Protein AF-A0A1A3CVZ4-F1 (afdb_monomer)

Foldseek 3Di:
DVVVVVVVVVVLVVVCVVDVPCPQFDDKFDKDKDKAWQDPVVCPVQFDWDFQCDDPVRVQFFKKKKAWQDAQPDFFWKDFPLVRDIHHRHHGDMDMDTRDPNRTIGGTRRNRGMTIIIIITIGGDPPPPPPDDDDDDPPDQLPLVVLVVVCVVPVLPLVSLQSNLVSCVVVLVLVVNLVSLVVSLVSDDDLLSNLVSLCSNLVSCVSVVHPPVVSLVSLVVSCVSPVLALVSLLVQLVVCVVVVVLVSSLVSLVSSQPRADDDPHDDHPVCSNQQSSLLSNLLSCLSVLVLQSSLVSLVVLLLRPSNDLVCNLVSLLSNCSSQVVLLVVQQDAPVVLLVVLPPDQQPAQEEEEEEDAQDLSLSSQAVSQCSVQAPQCSNYNAYEYEYQHHDPVSVVVCCVSRVRYHYDYQPHHHPDGRQVQSVLVVDPGQKYKYAYTFKGFRHRDNVRQQQVQVCVVDVQAFKEAAADPLDQDRPSHWDRPVQWDQGVSNRTKGWDLFDRPHTMMGRSVLCVLLVHQDPPDPDRRVVSSVSSVVSSHTHMYHGHGGIHGDD

Secondary structure (DSSP, 8-state):
-HHHHHHHHHHHHHHHTS-TTGGG--EEPPPEEEEEPSS-TT-GGGGS-B-S--STTTTTEEEEEEEE-S--SSB--EEEGGGTEEE---TT-EEEEE-SGGG-BEEPPBSSS-EEEEEEEEE--S-----------TT-S--HHHHHHHHHH-TT-HHHHHHHHHHHHHTT-HHHHHHHHHHHHHT--SHHHHHHHHHHHHHHHHHTT--HHHHHHHHHHHHHHSTT--HHHHHHHHHHHHTT-HHHHHHHHHHHHTSPPPSS-SS--HHIIIIIHHHHHHHHHHHTT-HHHHHHHHHHHHH-TTS-HHHHHHHHHHHHTTHHHHHHHHHS--HHHHHHHSS-----SEEEEEEE-S-HHHHHHHHHHHHHHBTTGGGEEEEEEEESS--HHHHHHHHHHSTTEEEEE--PPTTSPPPHHHHHHT--SSEEEEE-TTEEE-S-B-HHHHHHHHHHH-TTEEEEESSGGG-SS--S-B--TTT-EEETTTEEEEEESS--SSSEEEEHHHHHHTT---TT-SSHHHHHHHHHHHTT-EEEEESB--EEE--

Structure (mmCIF, N/CA/C/O backbone):
data_AF-A0A1A3CVZ4-F1
#
_entry.id   AF-A0A1A3CVZ4-F1
#
loop_
_atom_site.group_PDB
_atom_site.id
_atom_site.type_symbol
_atom_site.label_atom_id
_atom_site.label_alt_id
_atom_site.label_comp_id
_atom_site.label_asym_id
_atom_site.label_entity_id
_atom_site.label_seq_id
_atom_site.pdbx_PDB_ins_code
_atom_site.Cartn_x
_atom_site.Cartn_y
_atom_site.Cartn_z
_atom_site.occupancy
_atom_site.B_iso_or_equiv
_atom_site.auth_seq_id
_atom_site.auth_comp_id
_atom_site.auth_asym_id
_atom_site.auth_atom_id
_atom_site.pdbx_PDB_model_num
ATOM 1 N N . MET A 1 1 ? 17.376 -24.534 -1.471 1.00 69.94 1 MET A N 1
ATOM 2 C CA . MET A 1 1 ? 18.504 -24.341 -2.413 1.00 69.94 1 MET A CA 1
ATOM 3 C C . MET A 1 1 ? 18.221 -23.274 -3.466 1.00 69.94 1 MET A C 1
ATOM 5 O O . MET A 1 1 ? 19.064 -22.410 -3.640 1.00 69.94 1 MET A O 1
ATOM 9 N N . GLU A 1 2 ? 17.060 -23.254 -4.129 1.00 73.75 2 GLU A N 1
ATOM 10 C CA . GLU A 1 2 ? 16.732 -22.203 -5.120 1.00 73.75 2 GLU A CA 1
ATOM 11 C C . GLU A 1 2 ? 16.717 -20.788 -4.532 1.00 73.75 2 GLU A C 1
ATOM 13 O O . GLU A 1 2 ? 17.373 -19.901 -5.068 1.00 73.75 2 GLU A O 1
ATOM 18 N N . ARG A 1 3 ? 16.087 -20.603 -3.364 1.00 78.94 3 ARG A N 1
ATOM 19 C CA . ARG A 1 3 ? 16.124 -19.329 -2.626 1.00 78.94 3 ARG A CA 1
ATOM 20 C C . ARG A 1 3 ? 17.551 -18.853 -2.332 1.00 78.94 3 ARG A C 1
ATOM 22 O O . ARG A 1 3 ? 17.847 -17.681 -2.503 1.00 78.94 3 ARG A O 1
ATOM 29 N N . PHE A 1 4 ? 18.442 -19.767 -1.942 1.00 82.44 4 PHE A N 1
ATOM 30 C CA . PHE A 1 4 ? 19.857 -19.453 -1.723 1.00 82.44 4 PHE A CA 1
ATOM 31 C C . PHE A 1 4 ? 20.526 -18.990 -3.022 1.00 82.44 4 PHE A C 1
ATOM 33 O O . PHE A 1 4 ? 21.168 -17.949 -3.038 1.00 82.44 4 PHE A O 1
ATOM 40 N N . ARG A 1 5 ? 20.311 -19.705 -4.134 1.00 81.50 5 ARG A N 1
ATOM 41 C CA . ARG A 1 5 ? 20.841 -19.303 -5.446 1.00 81.50 5 ARG A CA 1
ATOM 42 C C . ARG A 1 5 ? 20.338 -17.922 -5.883 1.00 81.50 5 ARG A C 1
ATOM 44 O O . ARG A 1 5 ? 21.115 -17.194 -6.485 1.00 81.50 5 ARG A O 1
ATOM 51 N N . SER A 1 6 ? 19.087 -17.562 -5.581 1.00 83.75 6 SER A N 1
ATOM 52 C CA . SER A 1 6 ? 18.552 -16.214 -5.845 1.00 83.75 6 SER A CA 1
ATOM 53 C C . SER A 1 6 ? 19.317 -15.149 -5.064 1.00 83.75 6 SER A C 1
ATOM 55 O O . SER A 1 6 ? 19.889 -14.250 -5.670 1.00 83.75 6 SER A O 1
ATOM 57 N N . VAL A 1 7 ? 19.429 -15.322 -3.742 1.00 85.19 7 VAL A N 1
ATOM 58 C CA . VAL A 1 7 ? 20.138 -14.379 -2.860 1.00 85.19 7 VAL A CA 1
ATOM 59 C C . VAL A 1 7 ? 21.603 -14.226 -3.274 1.00 85.19 7 VAL A C 1
ATOM 61 O O . VAL A 1 7 ? 22.100 -13.113 -3.375 1.00 85.19 7 VAL A O 1
ATOM 64 N N . ILE A 1 8 ? 22.299 -15.324 -3.592 1.00 88.19 8 ILE A N 1
ATOM 65 C CA . ILE A 1 8 ? 23.697 -15.252 -4.045 1.00 88.19 8 ILE A CA 1
ATOM 66 C C . ILE A 1 8 ? 23.832 -14.502 -5.374 1.00 88.19 8 ILE A C 1
ATOM 68 O O . ILE A 1 8 ? 24.813 -13.786 -5.557 1.00 88.19 8 ILE A O 1
ATOM 72 N N . ARG A 1 9 ? 22.872 -14.629 -6.299 1.00 83.75 9 ARG A N 1
ATOM 73 C CA . ARG A 1 9 ? 22.887 -13.865 -7.557 1.00 83.75 9 ARG A CA 1
ATOM 74 C C . ARG A 1 9 ? 22.660 -12.373 -7.326 1.00 83.75 9 ARG A C 1
ATOM 76 O O . ARG A 1 9 ? 23.328 -11.583 -7.981 1.00 83.75 9 ARG A O 1
ATOM 83 N N . GLU A 1 10 ? 21.776 -12.007 -6.401 1.00 83.75 10 GLU A N 1
ATOM 84 C CA . GLU A 1 10 ? 21.558 -10.613 -5.985 1.00 83.75 10 GLU A CA 1
ATOM 85 C C . GLU A 1 10 ? 22.837 -10.030 -5.369 1.00 83.75 10 GLU A C 1
ATOM 87 O O . GLU A 1 10 ? 23.367 -9.043 -5.874 1.00 83.75 10 GLU A O 1
ATOM 92 N N . CYS A 1 11 ? 23.426 -10.715 -4.383 1.00 83.19 11 CYS A N 1
ATOM 93 C CA . CYS A 1 11 ? 24.690 -10.287 -3.779 1.00 83.19 11 CYS A CA 1
ATOM 94 C C . CYS A 1 11 ? 25.837 -10.212 -4.801 1.00 83.19 11 CYS A C 1
ATOM 96 O O . CYS A 1 11 ? 26.677 -9.321 -4.722 1.00 83.19 11 CYS A O 1
ATOM 98 N N . LEU A 1 12 ? 25.887 -11.125 -5.779 1.00 81.62 12 LEU A N 1
ATOM 99 C CA . LEU A 1 12 ? 26.883 -11.082 -6.849 1.00 81.62 12 LEU A CA 1
ATOM 100 C C . LEU A 1 12 ? 26.665 -9.894 -7.795 1.00 81.62 12 LEU A C 1
ATOM 102 O O . LEU A 1 12 ? 27.645 -9.327 -8.274 1.00 81.62 12 LEU A O 1
ATOM 106 N N . ALA A 1 13 ? 25.417 -9.519 -8.086 1.00 79.44 13 ALA A N 1
ATOM 107 C CA . ALA A 1 13 ? 25.117 -8.334 -8.888 1.00 79.44 13 ALA A CA 1
ATOM 108 C C . ALA A 1 13 ? 25.634 -7.063 -8.194 1.00 79.44 13 ALA A C 1
ATOM 110 O O . ALA A 1 13 ? 26.322 -6.261 -8.830 1.00 79.44 13 ALA A O 1
ATOM 111 N N . ASP A 1 14 ? 25.424 -6.953 -6.881 1.00 77.94 14 ASP A N 1
ATOM 112 C CA . ASP A 1 14 ? 25.969 -5.864 -6.068 1.00 77.94 14 ASP A CA 1
ATOM 113 C C . ASP A 1 14 ? 27.503 -5.906 -6.031 1.00 77.94 14 ASP A C 1
ATOM 115 O O . ASP A 1 14 ? 28.164 -4.897 -6.275 1.00 77.94 14 ASP A O 1
ATOM 119 N N . TYR A 1 15 ? 28.102 -7.081 -5.822 1.00 74.44 15 TYR A N 1
ATOM 120 C CA . TYR A 1 15 ? 29.560 -7.255 -5.787 1.00 74.44 15 TYR A CA 1
ATOM 121 C C . TYR A 1 15 ? 30.235 -6.975 -7.143 1.00 74.44 15 TYR A C 1
ATOM 123 O O . TYR A 1 15 ? 31.377 -6.525 -7.209 1.00 74.44 15 TYR A O 1
ATOM 131 N N . ARG A 1 16 ? 29.527 -7.168 -8.259 1.00 72.94 16 ARG A N 1
ATOM 132 C CA . ARG A 1 16 ? 29.997 -6.768 -9.596 1.00 72.94 16 ARG A CA 1
ATOM 133 C C . ARG A 1 16 ? 30.024 -5.256 -9.793 1.00 72.94 16 ARG A C 1
ATOM 135 O O . ARG A 1 16 ? 30.764 -4.782 -10.650 1.00 72.94 16 ARG A O 1
ATOM 142 N N . SER A 1 17 ? 29.270 -4.484 -9.012 1.00 67.44 17 SER A N 1
ATOM 143 C CA . SER A 1 17 ? 29.293 -3.021 -9.123 1.00 67.44 17 SER A CA 1
ATOM 144 C C . SER A 1 17 ? 30.646 -2.415 -8.719 1.00 67.44 17 SER A C 1
ATOM 146 O O . SER A 1 17 ? 31.008 -1.351 -9.227 1.00 67.44 17 SER A O 1
ATOM 148 N N . ILE A 1 18 ? 31.417 -3.120 -7.878 1.00 67.12 18 ILE A N 1
ATOM 149 C CA . ILE A 1 18 ? 32.708 -2.666 -7.340 1.00 67.12 18 ILE A CA 1
ATOM 150 C C . ILE A 1 18 ? 33.935 -3.239 -8.069 1.00 67.12 18 ILE A C 1
ATOM 152 O O . ILE A 1 18 ? 35.045 -2.767 -7.834 1.00 67.12 18 ILE A O 1
ATOM 156 N N . SER A 1 19 ? 33.772 -4.230 -8.957 1.00 65.69 19 SER A N 1
ATOM 157 C CA . SER A 1 19 ? 34.886 -4.851 -9.690 1.00 65.69 19 SER A CA 1
ATOM 158 C C . SER A 1 19 ? 34.571 -5.053 -11.170 1.00 65.69 19 SER A C 1
ATOM 160 O O . SER A 1 19 ? 33.662 -5.794 -11.545 1.00 65.69 19 SER A O 1
ATOM 162 N N . THR A 1 20 ? 35.387 -4.441 -12.029 1.00 60.06 20 THR A N 1
ATOM 163 C CA . THR A 1 20 ? 35.255 -4.491 -13.493 1.00 60.06 20 THR A CA 1
ATOM 164 C C . THR A 1 20 ? 35.689 -5.817 -14.112 1.00 60.06 20 THR A C 1
ATOM 166 O O . THR A 1 20 ? 35.492 -6.009 -15.305 1.00 60.06 20 THR A O 1
ATOM 169 N N . THR A 1 21 ? 36.258 -6.746 -13.342 1.00 64.38 21 THR A N 1
ATOM 170 C CA . THR A 1 21 ? 36.770 -8.032 -13.852 1.00 64.38 21 THR A CA 1
ATOM 171 C C . THR A 1 21 ? 35.866 -9.220 -13.522 1.00 64.38 21 THR A C 1
ATOM 173 O O . THR A 1 21 ? 36.051 -10.307 -14.063 1.00 64.38 21 THR A O 1
ATOM 176 N N . LEU A 1 22 ? 34.835 -9.026 -12.689 1.00 73.88 22 LEU A N 1
ATOM 177 C CA . LEU A 1 22 ? 33.928 -10.100 -12.260 1.00 73.88 22 LEU A CA 1
ATOM 178 C C . LEU A 1 22 ? 32.736 -10.341 -13.201 1.00 73.88 22 LEU A C 1
ATOM 180 O O . LEU A 1 22 ? 31.947 -11.260 -12.965 1.00 73.88 22 LEU A O 1
ATOM 184 N N . TYR A 1 23 ? 32.587 -9.569 -14.285 1.00 70.00 23 TYR A N 1
ATOM 185 C CA . TYR A 1 23 ? 31.474 -9.750 -15.231 1.00 70.00 23 TYR A CA 1
ATOM 186 C C . TYR A 1 23 ? 31.511 -11.107 -15.949 1.00 70.00 23 TYR A C 1
ATOM 188 O O . TYR A 1 23 ? 30.459 -11.666 -16.257 1.00 70.00 23 TYR A O 1
ATOM 196 N N . PHE A 1 24 ? 32.705 -11.675 -16.145 1.00 72.69 24 PHE A N 1
ATOM 197 C CA . PHE A 1 24 ? 32.895 -13.001 -16.737 1.00 72.69 24 PHE A CA 1
ATOM 198 C C . PHE A 1 24 ? 32.422 -14.152 -15.835 1.00 72.69 24 PHE A C 1
ATOM 200 O O . PHE A 1 24 ? 32.251 -15.279 -16.298 1.00 72.69 24 PHE A O 1
ATOM 207 N N . CYS A 1 25 ? 32.220 -13.900 -14.539 1.00 81.31 25 CYS A N 1
ATOM 208 C CA . CYS A 1 25 ? 31.940 -14.934 -13.548 1.00 81.31 25 CYS A CA 1
ATOM 209 C C . CYS A 1 25 ? 30.432 -15.176 -13.411 1.00 81.31 25 CYS A C 1
ATOM 211 O O . CYS A 1 25 ? 29.797 -14.559 -12.558 1.00 81.31 25 CYS A O 1
ATOM 213 N N . THR A 1 26 ? 29.824 -16.002 -14.265 1.00 79.12 26 THR A N 1
ATOM 214 C CA . THR A 1 26 ? 28.357 -16.218 -14.283 1.00 79.12 26 THR A CA 1
ATOM 215 C C . THR A 1 26 ? 27.920 -17.581 -13.749 1.00 79.12 26 THR A C 1
ATOM 217 O O . THR A 1 26 ? 26.740 -17.766 -13.441 1.00 79.12 26 THR A O 1
ATOM 220 N N . ARG A 1 27 ? 28.839 -18.545 -13.619 1.00 86.81 27 ARG A N 1
ATOM 221 C CA . ARG A 1 27 ? 28.501 -19.924 -13.254 1.00 86.81 27 ARG A CA 1
ATOM 222 C C . ARG A 1 27 ? 28.650 -20.141 -11.753 1.00 86.81 27 ARG A C 1
ATOM 224 O O . ARG A 1 27 ? 29.755 -20.097 -11.226 1.00 86.81 27 ARG A O 1
ATOM 231 N N . LEU A 1 28 ? 27.543 -20.431 -11.079 1.00 88.56 28 LEU A N 1
ATOM 232 C CA . LEU A 1 28 ? 27.528 -20.807 -9.665 1.00 88.56 28 LEU A CA 1
ATOM 233 C C . LEU A 1 28 ? 27.719 -22.327 -9.521 1.00 88.56 28 LEU A C 1
ATOM 235 O O . LEU A 1 28 ? 26.953 -23.095 -10.108 1.00 88.56 28 LEU A O 1
ATOM 239 N N . GLU A 1 29 ? 28.723 -22.755 -8.751 1.00 90.38 29 GLU A N 1
ATOM 240 C CA . GLU A 1 29 ? 28.942 -24.160 -8.377 1.00 90.38 29 GLU A CA 1
ATOM 241 C C . GLU A 1 29 ? 27.731 -24.698 -7.594 1.00 90.38 29 GLU A C 1
ATOM 243 O O . GLU A 1 29 ? 26.904 -23.949 -7.062 1.00 90.38 29 GLU A O 1
ATOM 248 N N . GLN A 1 30 ? 27.583 -26.020 -7.532 1.00 89.81 30 GLN A N 1
ATOM 249 C CA . GLN A 1 30 ? 26.560 -26.618 -6.685 1.00 89.81 30 GLN A CA 1
ATOM 250 C C . GLN A 1 30 ? 26.872 -26.307 -5.208 1.00 89.81 30 GLN A C 1
ATOM 252 O O . GLN A 1 30 ? 27.944 -26.684 -4.739 1.00 89.81 30 GLN A O 1
ATOM 257 N N . PRO A 1 31 ? 25.957 -25.659 -4.455 1.00 92.12 31 PRO A N 1
ATOM 258 C CA . PRO A 1 31 ? 26.248 -25.301 -3.073 1.00 92.12 31 PRO A CA 1
ATOM 259 C C . PRO A 1 31 ? 26.239 -26.526 -2.159 1.00 92.12 31 PRO A C 1
ATOM 261 O O . PRO A 1 31 ? 25.359 -27.384 -2.272 1.00 92.12 31 PRO A O 1
ATOM 264 N N . ASN A 1 32 ? 27.169 -26.550 -1.211 1.00 91.31 32 ASN A N 1
ATOM 265 C CA . ASN A 1 32 ? 27.324 -27.601 -0.215 1.00 91.31 32 ASN A CA 1
ATOM 266 C C . ASN A 1 32 ? 26.947 -27.070 1.166 1.00 91.31 32 ASN A C 1
ATOM 268 O O . ASN A 1 32 ? 27.388 -25.995 1.564 1.00 91.31 32 ASN A O 1
ATOM 272 N N . VAL A 1 33 ? 26.147 -27.828 1.913 1.00 92.56 33 VAL A N 1
ATOM 273 C CA . VAL A 1 33 ? 25.861 -27.517 3.317 1.00 92.56 33 VAL A CA 1
ATOM 274 C C . VAL A 1 33 ? 26.894 -28.232 4.175 1.00 92.56 33 VAL A C 1
ATOM 276 O O . VAL A 1 33 ? 27.001 -29.456 4.113 1.00 92.56 33 VAL A O 1
ATOM 279 N N . LEU A 1 34 ? 27.641 -27.474 4.970 1.00 90.50 34 LEU A N 1
ATOM 280 C CA . LEU A 1 34 ? 28.632 -27.995 5.901 1.00 90.50 34 LEU A CA 1
ATOM 281 C C . LEU A 1 34 ? 28.172 -27.744 7.331 1.00 90.50 34 LEU A C 1
ATOM 283 O O . LEU A 1 34 ? 27.635 -26.684 7.656 1.00 90.50 34 LEU A O 1
ATOM 287 N N . ARG A 1 35 ? 28.396 -28.743 8.180 1.00 91.19 35 ARG A N 1
ATOM 288 C CA . ARG A 1 35 ? 28.132 -28.685 9.611 1.00 91.19 35 ARG A CA 1
ATOM 289 C C . ARG A 1 35 ? 29.412 -29.052 10.348 1.00 91.19 35 ARG A C 1
ATOM 291 O O . ARG A 1 35 ? 29.875 -30.183 10.240 1.00 91.19 35 ARG A O 1
ATOM 298 N N . TYR A 1 36 ? 29.959 -28.089 11.076 1.00 87.00 36 TYR A N 1
ATOM 299 C CA . TYR A 1 36 ? 31.127 -28.253 11.931 1.00 87.00 36 TYR A CA 1
ATOM 300 C C . TYR A 1 36 ? 30.646 -28.406 13.370 1.00 87.00 36 TYR A C 1
ATOM 302 O O . TYR A 1 36 ? 29.925 -27.539 13.865 1.00 87.00 36 TYR A O 1
ATOM 310 N N . GLU A 1 37 ? 31.011 -29.502 14.026 1.00 86.62 37 GLU A N 1
ATOM 311 C CA . GLU A 1 37 ? 30.699 -29.708 15.442 1.00 86.62 37 GLU A CA 1
ATOM 312 C C . GLU A 1 37 ? 31.783 -29.076 16.333 1.00 86.62 37 GLU A C 1
ATOM 314 O O . GLU A 1 37 ? 32.938 -28.966 15.901 1.00 86.62 37 GLU A O 1
ATOM 319 N N . PRO A 1 38 ? 31.444 -28.679 17.574 1.00 80.75 38 PRO A N 1
ATOM 320 C CA . PRO A 1 38 ? 32.438 -28.310 18.572 1.00 80.75 38 PRO A CA 1
ATOM 321 C C . PRO A 1 38 ? 33.423 -29.455 18.762 1.00 80.75 38 PRO A C 1
ATOM 323 O O . PRO A 1 38 ? 33.017 -30.573 19.077 1.00 80.75 38 PRO A O 1
ATOM 326 N N . SER A 1 39 ? 34.713 -29.189 18.542 1.00 67.12 39 SER A N 1
ATOM 327 C CA . SER A 1 39 ? 35.779 -30.198 18.544 1.00 67.12 39 SER A CA 1
ATOM 328 C C . SER A 1 39 ? 35.456 -31.419 17.664 1.00 67.12 39 SER A C 1
ATOM 330 O O . SER A 1 39 ? 35.053 -32.460 18.166 1.00 67.12 39 SER A O 1
ATOM 332 N N . THR A 1 40 ? 35.653 -31.317 16.345 1.00 61.25 40 THR A N 1
ATOM 333 C CA . THR A 1 40 ? 35.719 -32.481 15.436 1.00 61.25 40 THR A CA 1
ATOM 334 C C . THR A 1 40 ? 37.146 -33.055 15.399 1.00 61.25 40 THR A C 1
ATOM 336 O O . THR A 1 40 ? 37.922 -32.640 14.534 1.00 61.25 40 THR A O 1
ATOM 339 N N . PRO A 1 41 ? 37.539 -33.996 16.288 1.00 55.16 41 PRO A N 1
ATOM 340 C CA . PRO A 1 41 ? 38.875 -34.603 16.266 1.00 55.16 41 PRO A CA 1
ATOM 341 C C . PRO A 1 41 ? 39.136 -35.427 14.997 1.00 55.16 41 PRO A C 1
ATOM 343 O O . PRO A 1 41 ? 40.289 -35.624 14.628 1.00 55.16 41 PRO A O 1
ATOM 346 N N . ASP A 1 42 ? 38.079 -35.864 14.307 1.00 56.72 42 ASP A N 1
ATOM 347 C CA . ASP A 1 42 ? 38.170 -36.772 13.160 1.00 56.72 42 ASP A CA 1
ATOM 348 C C . ASP A 1 42 ? 38.442 -36.059 11.822 1.00 56.72 42 ASP A C 1
ATOM 350 O O . ASP A 1 42 ? 38.674 -36.727 10.815 1.00 56.72 42 ASP A O 1
ATOM 354 N N . ARG A 1 43 ? 38.381 -34.716 11.791 1.00 61.94 43 ARG A N 1
ATOM 355 C CA . ARG A 1 43 ? 38.639 -33.882 10.597 1.00 61.94 43 ARG A CA 1
ATOM 356 C C . ARG A 1 43 ? 39.384 -32.586 10.941 1.00 61.94 43 ARG A C 1
ATOM 358 O O . ARG A 1 43 ? 38.820 -31.497 10.798 1.00 61.94 43 ARG A O 1
ATOM 365 N N . PRO A 1 44 ? 40.630 -32.669 11.438 1.00 63.22 44 PRO A N 1
ATOM 366 C CA . PRO A 1 44 ? 41.418 -31.492 11.807 1.00 63.22 44 PRO A CA 1
ATOM 367 C C . PRO A 1 44 ? 41.696 -30.564 10.613 1.00 63.22 44 PRO A C 1
ATOM 369 O O . PRO A 1 44 ? 41.823 -29.353 10.789 1.00 63.22 44 PRO A O 1
ATOM 372 N N . GLU A 1 45 ? 41.709 -31.100 9.388 1.00 64.25 45 GLU A N 1
ATOM 373 C CA . GLU A 1 45 ? 41.959 -30.344 8.160 1.00 64.25 45 GLU A CA 1
ATOM 374 C C . GLU A 1 45 ? 40.914 -29.265 7.862 1.00 64.25 45 GLU A C 1
ATOM 376 O O . GLU A 1 45 ? 41.202 -28.306 7.151 1.00 64.25 45 GLU A O 1
ATOM 381 N N . TRP A 1 46 ? 39.715 -29.379 8.435 1.00 70.12 46 TRP A N 1
ATOM 382 C CA . TRP A 1 46 ? 38.638 -28.397 8.289 1.00 70.12 46 TRP A CA 1
ATOM 383 C C . TRP A 1 46 ? 38.959 -27.022 8.877 1.00 70.12 46 TRP A C 1
ATOM 385 O O . TRP A 1 46 ? 38.318 -26.036 8.511 1.00 70.12 46 TRP A O 1
ATOM 395 N N . PHE A 1 47 ? 39.943 -26.958 9.771 1.00 78.31 47 PHE A N 1
ATOM 396 C CA . PHE A 1 47 ? 40.354 -25.737 10.459 1.00 78.31 47 PHE A CA 1
ATOM 397 C C . PHE A 1 47 ? 41.747 -25.264 10.029 1.00 78.31 47 PHE A C 1
ATOM 399 O O . PHE A 1 47 ? 42.316 -24.362 10.642 1.00 78.31 47 PHE A O 1
ATOM 406 N N . HIS A 1 48 ? 42.310 -25.870 8.981 1.00 84.81 48 HIS A N 1
ATOM 407 C CA . HIS A 1 48 ? 43.579 -25.438 8.417 1.00 84.81 48 HIS A CA 1
ATOM 408 C C . HIS A 1 48 ? 43.401 -24.246 7.480 1.00 84.81 48 HIS A C 1
ATOM 410 O O . HIS A 1 48 ? 42.371 -24.061 6.828 1.00 84.81 48 HIS A O 1
ATOM 416 N N . GLU A 1 49 ? 44.462 -23.459 7.397 1.00 87.62 49 GLU A N 1
ATOM 417 C CA . GLU A 1 49 ? 44.593 -22.374 6.441 1.00 87.62 49 GLU A CA 1
ATOM 418 C C . GLU A 1 49 ? 44.691 -22.919 5.013 1.00 87.62 49 GLU A C 1
ATOM 420 O O . GLU A 1 49 ? 45.489 -23.813 4.724 1.00 87.62 49 GLU A O 1
ATOM 425 N N . HIS A 1 50 ? 43.850 -22.404 4.119 1.00 91.06 50 HIS A N 1
ATOM 426 C CA . HIS A 1 50 ? 43.799 -22.815 2.719 1.00 91.06 50 HIS A CA 1
ATOM 427 C C . HIS A 1 50 ? 43.279 -21.69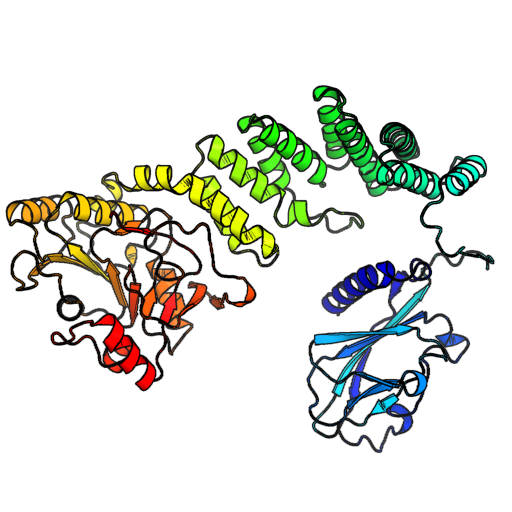0 1.821 1.00 91.06 50 HIS A C 1
ATOM 429 O O . HIS A 1 50 ? 42.688 -20.722 2.290 1.00 91.06 50 HIS A O 1
ATOM 435 N N . ALA A 1 51 ? 43.475 -21.839 0.510 1.00 91.31 51 ALA A N 1
ATOM 436 C CA . ALA A 1 51 ? 42.771 -21.067 -0.508 1.00 91.31 51 ALA A CA 1
ATOM 437 C C . ALA A 1 51 ? 41.973 -22.014 -1.411 1.00 91.31 51 ALA A C 1
ATOM 439 O O . ALA A 1 51 ? 42.355 -23.166 -1.625 1.00 91.31 51 ALA A O 1
ATOM 440 N N . ASP A 1 52 ? 40.870 -21.526 -1.966 1.00 91.69 52 ASP A N 1
ATOM 441 C CA . ASP A 1 52 ? 39.929 -22.369 -2.707 1.00 91.69 52 ASP A CA 1
ATOM 442 C C . ASP A 1 52 ? 40.371 -22.658 -4.149 1.00 91.69 52 ASP A C 1
ATOM 444 O O . ASP A 1 52 ? 40.006 -23.691 -4.727 1.00 91.69 52 ASP A O 1
ATOM 448 N N . ALA A 1 53 ? 41.201 -21.784 -4.719 1.00 90.94 53 ALA A N 1
ATOM 449 C CA . ALA A 1 53 ? 41.896 -21.969 -5.986 1.00 90.94 53 ALA A CA 1
ATOM 450 C C . ALA A 1 53 ? 43.373 -22.325 -5.728 1.00 90.94 53 ALA A C 1
ATOM 452 O O . ALA A 1 53 ? 44.245 -21.458 -5.707 1.00 90.94 53 ALA A O 1
ATOM 453 N N . TRP A 1 54 ? 43.646 -23.617 -5.516 1.00 84.12 54 TRP A N 1
ATOM 454 C CA . TRP A 1 54 ? 44.973 -24.143 -5.152 1.00 84.12 54 TRP A CA 1
ATOM 455 C C . TRP A 1 54 ? 45.479 -25.251 -6.094 1.00 84.12 54 TRP A C 1
ATOM 457 O O . TRP A 1 54 ? 46.639 -25.649 -6.044 1.00 84.12 54 TRP A O 1
ATOM 467 N N . SER A 1 55 ? 44.624 -25.768 -6.979 1.00 83.25 55 SER A N 1
ATOM 468 C CA . SER A 1 55 ? 44.976 -26.829 -7.931 1.00 83.25 55 SER A CA 1
ATOM 469 C C . SER A 1 55 ? 44.434 -26.523 -9.321 1.00 83.25 55 SER A C 1
ATOM 471 O O . SER A 1 55 ? 43.520 -25.717 -9.461 1.00 83.25 55 SER A O 1
ATOM 473 N N . ALA A 1 56 ? 44.925 -27.221 -10.349 1.00 81.38 56 ALA A N 1
ATOM 474 C CA . ALA A 1 56 ? 44.385 -27.095 -11.705 1.00 81.38 56 ALA A CA 1
ATOM 475 C C . ALA A 1 56 ? 42.865 -27.349 -11.762 1.00 81.38 56 ALA A C 1
ATOM 477 O O . ALA A 1 56 ? 42.146 -26.643 -12.462 1.00 81.38 56 ALA A O 1
ATOM 478 N N . ALA A 1 57 ? 42.360 -28.303 -10.970 1.00 83.31 57 ALA A N 1
ATOM 479 C CA . ALA A 1 57 ? 40.933 -28.611 -10.907 1.00 83.31 57 ALA A CA 1
ATOM 480 C C . ALA A 1 57 ? 40.104 -27.480 -10.271 1.00 83.31 57 ALA A C 1
ATOM 482 O O . ALA A 1 57 ? 38.957 -27.263 -10.659 1.00 83.31 57 ALA A O 1
ATOM 483 N N . SER A 1 58 ? 40.675 -26.744 -9.311 1.00 85.75 58 SER A N 1
ATOM 484 C CA . SER A 1 58 ? 39.983 -25.665 -8.598 1.00 85.75 58 SER A CA 1
ATOM 485 C C . SER A 1 58 ? 40.343 -24.258 -9.089 1.00 85.75 58 SER A C 1
ATOM 487 O O . SER A 1 58 ? 39.745 -23.284 -8.641 1.00 85.75 58 SER A O 1
ATOM 489 N N . ALA A 1 59 ? 41.249 -24.143 -10.065 1.00 86.00 59 ALA A N 1
ATOM 490 C CA . ALA A 1 59 ? 41.737 -22.880 -10.623 1.00 86.00 59 ALA A CA 1
ATOM 491 C C . ALA A 1 59 ? 40.634 -22.011 -11.252 1.00 86.00 59 ALA A C 1
ATOM 493 O O . ALA A 1 59 ? 40.775 -20.796 -11.353 1.00 86.00 59 ALA A O 1
ATOM 494 N N . SER A 1 60 ? 39.517 -22.620 -11.659 1.00 87.12 60 SER A N 1
ATOM 495 C CA . SER A 1 60 ? 38.372 -21.894 -12.217 1.00 87.12 60 SER A CA 1
ATOM 496 C C . SER A 1 60 ? 37.519 -21.180 -11.164 1.00 87.12 60 SER A C 1
ATOM 498 O O . SER A 1 60 ? 36.640 -20.406 -11.541 1.00 87.12 60 SER A O 1
ATOM 500 N N . ARG A 1 61 ? 37.732 -21.425 -9.864 1.00 92.19 61 ARG A N 1
ATOM 501 C CA . ARG A 1 61 ? 37.023 -20.729 -8.782 1.00 92.19 61 ARG A CA 1
ATOM 502 C C . ARG A 1 61 ? 37.559 -19.307 -8.677 1.00 92.19 61 ARG A C 1
ATOM 504 O O . ARG A 1 61 ? 38.745 -19.111 -8.436 1.00 92.19 61 ARG A O 1
ATOM 511 N N . GLN A 1 62 ? 36.691 -18.329 -8.907 1.00 90.06 62 GLN A N 1
ATOM 512 C CA . GLN A 1 62 ? 37.048 -16.910 -8.879 1.00 90.06 62 GLN A CA 1
ATOM 513 C C . GLN A 1 62 ? 36.571 -16.240 -7.593 1.00 90.06 62 GLN A C 1
ATOM 515 O O . GLN A 1 62 ? 37.302 -15.439 -7.012 1.00 90.06 62 GLN A O 1
ATOM 520 N N . VAL A 1 63 ? 35.368 -16.592 -7.134 1.00 92.06 63 VAL A N 1
ATOM 521 C CA . VAL A 1 63 ? 34.771 -16.040 -5.914 1.00 92.06 63 VAL A CA 1
ATOM 522 C C . VAL A 1 63 ? 34.260 -17.170 -5.031 1.00 92.06 63 VAL A C 1
ATOM 524 O O . VAL A 1 63 ? 33.520 -18.041 -5.490 1.00 92.06 63 VAL A O 1
ATOM 527 N N . SER A 1 64 ? 34.639 -17.125 -3.762 1.00 94.31 64 SER A N 1
ATOM 528 C CA . SER A 1 64 ? 34.179 -18.009 -2.701 1.00 94.31 64 SER A CA 1
ATOM 529 C C . SER A 1 64 ? 33.040 -17.354 -1.937 1.00 94.31 64 SER A C 1
ATOM 531 O O . SER A 1 64 ? 33.055 -16.146 -1.684 1.00 94.31 64 SER A O 1
ATOM 533 N N . VAL A 1 65 ? 32.042 -18.160 -1.580 1.00 95.19 65 VAL A N 1
ATOM 534 C CA . VAL A 1 65 ? 30.832 -17.706 -0.898 1.00 95.19 65 VAL A CA 1
ATOM 535 C C . VAL A 1 65 ? 30.569 -18.592 0.311 1.00 95.19 65 VAL A C 1
ATOM 537 O O . VAL A 1 65 ? 30.446 -19.811 0.174 1.00 95.19 65 VAL A O 1
ATOM 540 N N . VAL A 1 66 ? 30.423 -17.970 1.481 1.00 95.50 66 VAL A N 1
ATOM 541 C CA . VAL A 1 66 ? 30.067 -18.643 2.738 1.00 95.50 66 VAL A CA 1
ATOM 542 C C . VAL A 1 66 ? 28.848 -17.956 3.339 1.00 95.50 66 VAL A C 1
ATOM 544 O O . VAL A 1 66 ? 28.914 -16.785 3.695 1.00 95.50 66 VAL A O 1
ATOM 547 N N . ALA A 1 67 ? 27.732 -18.670 3.469 1.00 95.31 67 ALA A N 1
ATOM 548 C CA . ALA A 1 67 ? 26.531 -18.166 4.134 1.00 95.31 67 ALA A CA 1
ATOM 549 C C . ALA A 1 67 ? 26.297 -18.876 5.463 1.00 95.31 67 ALA A C 1
ATOM 551 O O . ALA A 1 67 ? 26.287 -20.107 5.515 1.00 95.31 67 ALA A O 1
ATOM 552 N N . TYR A 1 68 ? 26.057 -18.107 6.519 1.00 96.00 68 TYR A N 1
ATOM 553 C CA . TYR A 1 68 ? 25.924 -18.611 7.882 1.00 96.00 68 TYR A CA 1
ATOM 554 C C . TYR A 1 68 ? 24.450 -18.836 8.231 1.00 96.00 68 TYR A C 1
ATOM 556 O O . TYR A 1 68 ? 23.623 -17.923 8.153 1.00 96.00 68 TYR A O 1
ATOM 564 N N . LEU A 1 69 ? 24.094 -20.073 8.591 1.00 95.25 69 LEU A N 1
ATOM 565 C CA . LEU A 1 69 ? 22.701 -20.474 8.828 1.00 95.25 69 LEU A CA 1
ATOM 566 C C . LEU A 1 69 ? 22.282 -20.398 10.303 1.00 95.25 69 LEU A C 1
ATOM 568 O O . LEU A 1 69 ? 21.085 -20.468 10.602 1.00 95.25 69 LEU A O 1
ATOM 572 N N . ASN A 1 70 ? 23.238 -20.234 11.215 1.00 97.12 70 ASN A N 1
ATOM 573 C CA . ASN A 1 70 ? 23.012 -20.075 12.646 1.00 97.12 70 ASN A CA 1
ATOM 574 C C . ASN A 1 70 ? 24.100 -19.215 13.299 1.00 97.12 70 ASN A C 1
ATOM 576 O O . ASN A 1 70 ? 25.160 -18.994 12.716 1.00 97.12 70 ASN A O 1
ATOM 580 N N . ASP A 1 71 ? 23.818 -18.777 14.522 1.00 96.81 71 ASP A N 1
ATOM 581 C CA . ASP A 1 71 ? 24.763 -18.053 15.365 1.00 96.81 71 ASP A CA 1
ATOM 582 C C . ASP A 1 71 ? 25.661 -19.029 16.143 1.00 96.81 71 ASP A C 1
ATOM 584 O O . ASP A 1 71 ? 25.194 -20.089 16.580 1.00 96.81 71 ASP A O 1
ATOM 588 N N . VAL A 1 72 ? 26.930 -18.658 16.334 1.00 95.31 72 VAL A N 1
ATOM 589 C CA . VAL A 1 72 ? 27.872 -19.300 17.269 1.00 95.31 72 VAL A CA 1
ATOM 590 C C . VAL A 1 72 ? 28.509 -18.191 18.109 1.00 95.31 72 VAL A C 1
ATOM 592 O O . VAL A 1 72 ? 29.096 -17.262 17.560 1.00 95.31 72 VAL A O 1
ATOM 595 N N . ALA A 1 73 ? 28.336 -18.252 19.432 1.00 92.12 73 ALA A N 1
ATOM 596 C CA . ALA A 1 73 ? 28.709 -17.170 20.349 1.00 92.12 73 ALA A CA 1
ATOM 597 C C . ALA A 1 73 ? 30.224 -17.100 20.619 1.00 92.12 73 ALA A C 1
ATOM 599 O O . ALA A 1 73 ? 30.791 -16.015 20.701 1.00 92.12 73 ALA A O 1
ATOM 600 N N . GLU A 1 74 ? 30.861 -18.263 20.739 1.00 92.38 74 GLU A N 1
ATOM 601 C CA . GLU A 1 74 ? 32.299 -18.446 20.954 1.00 92.38 74 GLU A CA 1
ATOM 602 C C . GLU A 1 74 ? 32.852 -19.407 19.895 1.00 92.38 74 GLU A C 1
ATOM 604 O O . GLU A 1 74 ? 32.314 -20.510 19.713 1.00 92.38 74 GLU A O 1
ATOM 609 N N . GLY A 1 75 ? 33.906 -18.980 19.193 1.00 90.81 75 GLY A N 1
ATOM 610 C CA . GLY A 1 75 ? 34.529 -19.719 18.097 1.00 90.81 75 GLY A CA 1
ATOM 611 C C . GLY A 1 75 ? 33.745 -19.672 16.777 1.00 90.81 75 GLY A C 1
ATOM 612 O O . GLY A 1 75 ? 32.773 -18.935 16.605 1.00 90.81 75 GLY A O 1
ATOM 613 N N . GLY A 1 76 ? 34.151 -20.503 15.815 1.00 90.75 76 GLY A N 1
ATOM 614 C CA . GLY A 1 76 ? 33.431 -20.682 14.548 1.00 90.75 76 GLY A CA 1
ATOM 615 C C . GLY A 1 76 ? 33.661 -19.573 13.521 1.00 90.75 76 GLY A C 1
ATOM 616 O O . GLY A 1 76 ? 33.036 -19.579 12.454 1.00 90.75 76 GLY A O 1
ATOM 617 N N . GLU A 1 77 ? 34.544 -18.622 13.795 1.00 94.62 77 GLU A N 1
ATOM 618 C CA . GLU A 1 77 ? 34.827 -17.516 12.891 1.00 94.62 77 GLU A CA 1
ATOM 619 C C . GLU A 1 77 ? 35.530 -17.995 11.614 1.00 94.62 77 GLU A C 1
ATOM 621 O O . 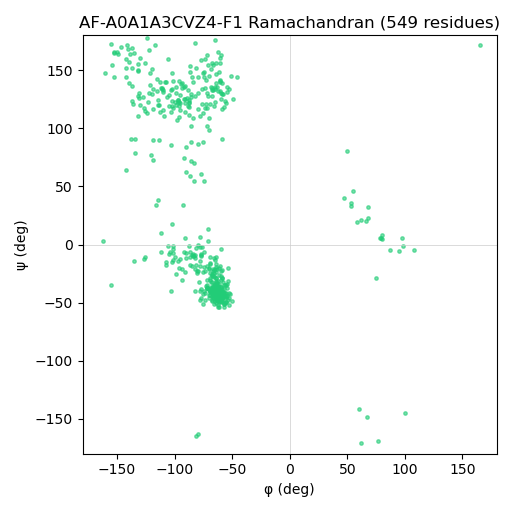GLU A 1 77 ? 36.244 -18.996 11.612 1.00 94.62 77 GLU A O 1
ATOM 626 N N . THR A 1 78 ? 35.332 -17.283 10.508 1.00 95.69 78 THR A N 1
ATOM 627 C CA . THR A 1 78 ? 36.180 -17.422 9.318 1.00 95.69 78 THR A CA 1
ATOM 628 C C . THR A 1 78 ? 37.242 -16.329 9.373 1.00 95.69 78 THR A C 1
ATOM 630 O O . THR A 1 78 ? 36.908 -15.145 9.401 1.00 95.69 78 THR A O 1
ATOM 633 N N . VAL A 1 79 ? 38.510 -16.721 9.426 1.00 95.06 79 VAL A N 1
ATOM 634 C CA . VAL A 1 79 ? 39.657 -15.834 9.655 1.00 95.06 79 VAL A CA 1
ATOM 635 C C . VAL A 1 79 ? 40.485 -15.734 8.382 1.00 95.06 79 VAL A C 1
ATOM 637 O O . VAL A 1 79 ? 40.782 -16.761 7.777 1.00 95.06 79 VAL A O 1
ATOM 640 N N . PHE A 1 80 ? 40.887 -14.516 8.021 1.00 96.44 80 PHE A N 1
ATOM 641 C CA . PHE A 1 80 ? 41.799 -14.198 6.920 1.00 96.44 80 PHE A CA 1
ATOM 642 C C . PHE A 1 80 ? 43.089 -13.616 7.506 1.00 96.44 80 PHE A C 1
ATOM 644 O O . PHE A 1 80 ? 43.166 -12.399 7.709 1.00 96.44 80 PHE A O 1
ATOM 651 N N . PRO A 1 81 ? 44.096 -14.453 7.816 1.00 89.25 81 PRO A N 1
ATOM 652 C CA . PRO A 1 81 ? 45.282 -14.019 8.553 1.00 89.25 81 PRO A CA 1
ATOM 653 C C . PRO A 1 81 ? 46.043 -12.881 7.867 1.00 89.25 81 PRO A C 1
ATOM 655 O O . PRO A 1 81 ? 46.410 -11.909 8.522 1.00 89.25 81 PRO A O 1
ATOM 658 N N . ALA A 1 82 ? 46.208 -12.940 6.542 1.00 89.38 82 ALA A N 1
ATOM 659 C CA . ALA A 1 82 ? 46.905 -11.896 5.787 1.00 89.38 82 ALA A CA 1
ATOM 660 C C . ALA A 1 82 ? 46.161 -10.552 5.697 1.00 89.38 82 ALA A C 1
ATOM 662 O O . ALA A 1 82 ? 46.776 -9.552 5.332 1.00 89.38 82 ALA A O 1
ATOM 663 N N . LEU A 1 83 ? 44.861 -10.518 6.003 1.00 90.75 83 LEU A N 1
ATOM 664 C CA . LEU A 1 83 ? 44.037 -9.307 5.923 1.00 90.75 83 LEU A CA 1
ATOM 665 C C . LEU A 1 83 ? 43.709 -8.712 7.296 1.00 90.75 83 LEU A C 1
ATOM 667 O O . LEU A 1 83 ? 43.002 -7.710 7.349 1.00 90.75 83 LEU A O 1
ATOM 671 N N . ASP A 1 84 ? 44.170 -9.343 8.382 1.00 92.00 84 ASP A N 1
ATOM 672 C CA . ASP A 1 84 ? 43.761 -9.025 9.758 1.00 92.00 84 ASP A CA 1
ATOM 673 C C . ASP A 1 84 ? 42.229 -8.897 9.892 1.00 92.00 84 ASP A C 1
ATOM 675 O O . ASP A 1 84 ? 41.684 -8.004 10.540 1.00 92.00 84 ASP A O 1
ATOM 679 N N . TYR A 1 85 ? 41.507 -9.786 9.200 1.00 95.44 85 TYR A N 1
ATOM 680 C CA . TYR A 1 85 ? 40.050 -9.763 9.124 1.00 95.44 85 TYR A CA 1
ATOM 681 C C . TYR A 1 85 ? 39.459 -11.071 9.640 1.00 95.44 85 TYR A C 1
ATOM 683 O O . TYR A 1 85 ? 39.937 -12.166 9.340 1.00 95.44 85 TYR A O 1
ATOM 691 N N . THR A 1 86 ? 38.389 -10.956 10.423 1.00 95.62 86 THR A N 1
ATOM 692 C CA . THR A 1 86 ? 37.679 -12.094 11.007 1.00 95.62 86 THR A CA 1
ATOM 693 C C . THR A 1 86 ? 36.177 -11.879 10.885 1.00 95.62 86 THR A C 1
ATOM 695 O O . THR A 1 86 ? 35.642 -10.898 11.400 1.00 95.62 86 THR A O 1
ATOM 698 N N . GLN A 1 87 ? 35.491 -12.825 10.245 1.00 96.38 87 GLN A N 1
ATOM 699 C CA . GLN A 1 87 ? 34.036 -12.854 10.137 1.00 96.38 87 GLN A CA 1
ATOM 700 C C . GLN A 1 87 ? 33.451 -13.809 11.179 1.00 96.38 87 GLN A C 1
ATOM 702 O O . GLN A 1 87 ? 33.723 -15.013 11.157 1.00 96.38 87 GLN A O 1
ATOM 707 N N . ARG A 1 88 ? 32.600 -13.283 12.063 1.00 96.25 88 ARG A N 1
ATOM 708 C CA . ARG A 1 88 ? 31.857 -14.083 13.046 1.00 96.25 88 ARG A CA 1
ATOM 709 C C . ARG A 1 88 ? 30.769 -14.926 12.387 1.00 96.25 88 ARG A C 1
ATOM 711 O O . ARG A 1 88 ? 30.253 -14.581 11.324 1.00 96.25 88 ARG A O 1
ATOM 718 N N . CYS A 1 89 ? 30.408 -16.027 13.038 1.00 95.31 89 CYS A N 1
ATOM 719 C CA . CYS A 1 89 ? 29.297 -16.869 12.611 1.00 95.31 89 CYS A CA 1
ATOM 720 C C . CYS A 1 89 ? 27.971 -16.243 13.059 1.00 95.31 89 CYS A C 1
ATOM 722 O O . CYS A 1 89 ? 27.474 -16.553 14.138 1.00 95.31 89 CYS A O 1
ATOM 724 N N . GLU A 1 90 ? 27.427 -15.349 12.235 1.00 96.62 90 GLU A N 1
ATOM 725 C CA . GLU A 1 90 ? 26.179 -14.627 12.502 1.00 96.62 90 GLU A CA 1
ATOM 726 C C . GLU A 1 90 ? 25.111 -15.032 11.489 1.00 96.62 90 GLU A C 1
ATOM 728 O O . GLU A 1 90 ? 25.308 -14.940 10.272 1.00 96.62 90 GLU A O 1
ATOM 733 N N . LYS A 1 91 ? 23.962 -15.492 11.974 1.00 96.19 91 LYS A N 1
ATOM 734 C CA . LYS A 1 91 ? 22.890 -16.017 11.137 1.00 96.19 91 LYS A CA 1
ATOM 735 C C . LYS A 1 91 ? 22.410 -14.977 10.126 1.00 96.19 91 LYS A C 1
ATOM 737 O O . LYS A 1 91 ? 22.018 -13.870 10.477 1.00 96.19 91 LYS A O 1
ATOM 742 N N . GLY A 1 92 ? 22.339 -15.390 8.862 1.00 92.25 92 GLY A N 1
ATOM 743 C CA . GLY A 1 92 ? 21.863 -14.550 7.762 1.00 92.25 92 GLY A CA 1
ATOM 744 C C . GLY A 1 92 ? 22.949 -13.690 7.118 1.00 92.25 92 GLY A C 1
ATOM 745 O O . GLY A 1 92 ? 22.676 -13.069 6.094 1.00 92.25 92 GLY A O 1
ATOM 746 N N . SER A 1 93 ? 24.171 -13.693 7.656 1.00 93.62 93 SER A N 1
ATOM 747 C CA . SER A 1 93 ? 25.319 -13.085 6.985 1.00 93.62 93 SER A CA 1
ATOM 748 C C . SER A 1 93 ? 25.807 -13.955 5.820 1.00 93.62 93 SER A C 1
ATOM 750 O O . SER A 1 93 ? 25.706 -15.190 5.836 1.00 93.62 93 SER A O 1
ATOM 752 N N . VAL A 1 94 ? 26.333 -13.294 4.787 1.00 93.00 94 VAL A N 1
ATOM 753 C CA . VAL A 1 94 ? 26.962 -13.936 3.632 1.00 93.00 94 VAL A CA 1
ATOM 754 C C . VAL A 1 94 ? 28.291 -13.250 3.365 1.00 93.00 94 VAL A C 1
ATOM 756 O O . VAL A 1 94 ? 28.354 -12.032 3.226 1.00 93.00 94 VAL A O 1
ATOM 759 N N . LEU A 1 95 ? 29.345 -14.047 3.281 1.00 93.12 95 LEU A N 1
ATOM 760 C CA . LEU A 1 95 ? 30.701 -13.600 3.027 1.00 93.12 95 LEU A CA 1
ATOM 761 C C . LEU A 1 95 ? 31.091 -13.924 1.580 1.00 93.12 95 LEU A C 1
ATOM 763 O O . LEU A 1 95 ? 30.961 -15.071 1.153 1.00 93.12 95 LEU A O 1
ATOM 767 N N . PHE A 1 96 ? 31.583 -12.916 0.855 1.00 91.44 96 PHE A N 1
ATOM 768 C CA . PHE A 1 96 ? 32.099 -13.010 -0.515 1.00 91.44 96 PHE A CA 1
ATOM 769 C C . PHE A 1 96 ? 33.565 -12.581 -0.548 1.00 91.44 96 PHE A C 1
ATOM 771 O O . PHE A 1 96 ? 33.899 -11.499 -0.065 1.00 91.44 96 PHE A O 1
ATOM 778 N N . PHE A 1 97 ? 34.432 -13.397 -1.141 1.00 91.38 97 PHE A N 1
ATOM 779 C CA . PHE A 1 97 ? 35.854 -13.073 -1.275 1.00 91.38 97 PHE A CA 1
ATOM 780 C C . PHE A 1 97 ? 36.491 -13.793 -2.473 1.00 91.38 97 PHE A C 1
ATOM 782 O O . PHE A 1 97 ? 35.997 -14.844 -2.886 1.00 91.38 97 PHE A O 1
ATOM 789 N N . PRO A 1 98 ? 37.575 -13.258 -3.066 1.00 91.56 98 PRO A N 1
ATOM 790 C CA . PRO A 1 98 ? 38.292 -13.944 -4.136 1.00 91.56 98 PRO A CA 1
ATOM 791 C C . PRO A 1 98 ? 38.857 -15.293 -3.679 1.00 91.56 98 PRO A C 1
ATOM 793 O O . PRO A 1 98 ? 39.406 -15.401 -2.592 1.00 91.56 98 PRO A O 1
ATOM 796 N N . SER A 1 99 ? 38.783 -16.322 -4.520 1.00 93.19 99 SER A N 1
ATOM 797 C CA . SER A 1 99 ? 39.207 -17.687 -4.153 1.00 93.19 99 SER A CA 1
ATOM 798 C C . SER A 1 99 ? 40.728 -17.918 -4.170 1.00 93.19 99 SER A C 1
ATOM 800 O O . SER A 1 99 ? 41.185 -19.030 -3.903 1.00 93.19 99 SER A O 1
ATOM 802 N N . ASN A 1 100 ? 41.521 -16.913 -4.548 1.00 90.69 100 ASN A N 1
ATOM 803 C CA . ASN A 1 100 ? 42.953 -17.061 -4.823 1.00 90.69 100 ASN A CA 1
ATOM 804 C C . ASN A 1 100 ? 43.832 -17.023 -3.555 1.00 90.69 100 ASN A C 1
ATOM 806 O O . ASN A 1 100 ? 43.370 -16.744 -2.452 1.00 90.69 100 ASN A O 1
ATOM 810 N N . TYR A 1 101 ? 45.130 -17.285 -3.732 1.00 88.62 101 TYR A N 1
ATOM 811 C CA . TYR A 1 101 ? 46.105 -17.429 -2.644 1.00 88.62 101 TYR A CA 1
ATOM 812 C C . TYR A 1 101 ? 46.276 -16.189 -1.740 1.00 88.62 101 TYR A C 1
ATOM 814 O O . TYR A 1 101 ? 46.783 -16.324 -0.626 1.00 88.62 101 TYR A O 1
ATOM 822 N N . LEU A 1 102 ? 45.866 -14.993 -2.185 1.00 89.50 102 LEU A N 1
ATOM 823 C CA . LEU A 1 102 ? 45.914 -13.772 -1.367 1.00 89.50 102 LEU A CA 1
ATOM 824 C C . LEU A 1 102 ? 44.823 -13.746 -0.288 1.00 89.50 102 LEU A C 1
ATOM 826 O O . LEU A 1 102 ? 44.949 -13.012 0.686 1.00 89.50 102 LEU A O 1
ATOM 830 N N . PHE A 1 103 ? 43.776 -14.554 -0.451 1.00 93.31 103 PHE A N 1
ATOM 831 C CA . PHE A 1 103 ? 42.631 -14.660 0.455 1.00 93.31 103 PHE A CA 1
ATOM 832 C C . PHE A 1 103 ? 42.585 -16.042 1.112 1.00 93.31 103 PHE A C 1
ATOM 834 O O . PHE A 1 103 ? 41.519 -16.645 1.283 1.00 93.31 103 PHE A O 1
ATOM 841 N N . HIS A 1 104 ? 43.759 -16.570 1.461 1.00 92.19 104 HIS A N 1
ATOM 842 C CA . HIS A 1 104 ? 43.819 -17.772 2.271 1.00 92.19 104 HIS A CA 1
ATOM 843 C C . HIS A 1 104 ? 43.136 -17.520 3.619 1.00 92.19 104 HIS A C 1
ATOM 845 O O . HIS A 1 104 ? 43.213 -16.433 4.198 1.00 92.19 104 HIS A O 1
ATOM 851 N N . HIS A 1 105 ? 42.411 -18.524 4.084 1.00 94.75 105 HIS A N 1
ATOM 852 C CA . HIS A 1 105 ? 41.552 -18.408 5.243 1.00 94.75 105 HIS A CA 1
ATOM 853 C C . HIS A 1 105 ? 41.459 -19.736 5.980 1.00 94.75 105 HIS A C 1
ATOM 855 O O . HIS A 1 105 ? 41.795 -20.796 5.452 1.00 94.75 105 HIS A O 1
ATOM 861 N N . LEU A 1 106 ? 40.987 -19.665 7.217 1.00 92.25 106 LEU A N 1
ATOM 862 C CA . LEU A 1 106 ? 40.678 -20.826 8.040 1.00 92.25 106 LEU A CA 1
ATOM 863 C C . LEU A 1 106 ? 39.357 -20.615 8.768 1.00 92.25 106 LEU A C 1
ATOM 865 O O . LEU A 1 106 ? 38.968 -19.485 9.072 1.00 92.25 106 LEU A O 1
ATOM 869 N N . ALA A 1 107 ? 38.666 -21.706 9.073 1.00 89.62 107 ALA A N 1
ATOM 870 C CA . ALA A 1 107 ? 37.591 -21.683 10.051 1.00 89.62 107 ALA A CA 1
ATOM 871 C C . ALA A 1 107 ? 38.188 -21.937 11.441 1.00 89.62 107 ALA A C 1
ATOM 873 O O . ALA A 1 107 ? 38.969 -22.869 11.614 1.00 89.62 107 ALA A O 1
ATOM 874 N N . ARG A 1 108 ? 37.816 -21.143 12.444 1.00 90.06 108 ARG A N 1
ATOM 875 C CA . ARG A 1 108 ? 38.074 -21.494 13.842 1.00 90.06 108 ARG A CA 1
ATOM 876 C C . ARG A 1 108 ? 37.096 -22.581 14.294 1.00 90.06 108 ARG A C 1
ATOM 878 O O . ARG A 1 108 ? 35.950 -22.589 13.830 1.00 90.06 108 ARG A O 1
ATOM 885 N N . PRO A 1 109 ? 37.505 -23.481 15.203 1.00 89.81 109 PRO A N 1
ATOM 886 C CA . PRO A 1 109 ? 36.589 -24.427 15.827 1.00 89.81 109 PRO A CA 1
ATOM 887 C C . PRO A 1 109 ? 35.407 -23.695 16.480 1.00 89.81 109 PRO A C 1
ATOM 889 O O . PRO A 1 109 ? 35.621 -22.666 17.120 1.00 89.81 109 PRO A O 1
ATOM 892 N N . PRO A 1 110 ? 34.161 -24.165 16.310 1.00 91.00 110 PRO A N 1
ATOM 893 C CA . PRO A 1 110 ? 33.005 -23.522 16.919 1.00 91.00 110 PRO A CA 1
ATOM 894 C C . PRO A 1 110 ? 32.810 -24.050 18.349 1.00 91.00 110 PRO A C 1
ATOM 896 O O . PRO A 1 110 ? 32.349 -25.166 18.549 1.00 91.00 110 PRO A O 1
ATOM 899 N N . GLU A 1 111 ? 33.218 -23.281 19.357 1.00 90.50 111 GLU A N 1
ATOM 900 C CA . GLU A 1 111 ? 33.349 -23.751 20.748 1.00 90.50 111 GLU A CA 1
ATOM 901 C C . GLU A 1 111 ? 31.997 -23.845 21.468 1.00 90.50 111 GLU A C 1
ATOM 903 O O . GLU A 1 111 ? 31.718 -24.810 22.177 1.00 90.50 111 GLU A O 1
ATOM 908 N N . SER A 1 112 ? 31.126 -22.863 21.238 1.00 91.62 112 SER A N 1
ATOM 909 C CA . SER A 1 112 ? 29.828 -22.741 21.927 1.00 91.62 112 SER A CA 1
ATOM 910 C C . SER A 1 112 ? 28.687 -23.580 21.328 1.00 91.62 112 SER A C 1
ATOM 912 O O . SER A 1 112 ? 27.615 -23.676 21.928 1.00 91.62 112 SER A O 1
ATOM 914 N N . GLY A 1 113 ? 28.871 -24.176 20.145 1.00 90.56 113 GLY A N 1
ATOM 915 C CA . GLY A 1 113 ? 27.824 -24.929 19.448 1.00 90.56 113 GLY A CA 1
ATOM 916 C C . GLY A 1 113 ? 28.153 -25.201 17.977 1.00 90.56 113 GLY A C 1
ATOM 917 O O . GLY A 1 113 ? 29.138 -24.678 17.472 1.00 90.56 113 GLY A O 1
ATOM 918 N N . PRO A 1 114 ? 27.361 -26.017 17.262 1.00 92.69 114 PRO A N 1
ATOM 919 C CA . PRO A 1 114 ? 27.647 -26.364 15.872 1.00 92.69 114 PRO A CA 1
ATOM 920 C C . PRO A 1 114 ? 27.580 -25.147 14.944 1.00 92.69 114 PRO A C 1
ATOM 922 O O . PRO A 1 114 ? 26.638 -24.360 15.019 1.00 92.69 114 PRO A O 1
ATOM 925 N N . LYS A 1 115 ? 28.511 -25.046 13.992 1.00 93.50 115 LYS A N 1
ATOM 926 C CA . LYS A 1 115 ? 28.465 -24.074 12.888 1.00 93.50 115 LYS A CA 1
ATOM 927 C C . LYS A 1 115 ? 27.861 -24.729 11.653 1.00 93.50 115 LYS A C 1
ATOM 929 O O . LYS A 1 115 ? 28.399 -25.717 11.155 1.00 93.50 115 LYS A O 1
ATOM 934 N N . ILE A 1 116 ? 26.780 -24.162 11.127 1.00 95.00 116 ILE A N 1
ATOM 935 C CA . ILE A 1 116 ? 26.126 -24.615 9.898 1.00 95.00 116 ILE A CA 1
ATOM 936 C C . ILE A 1 116 ? 26.265 -23.525 8.840 1.00 95.00 116 ILE A C 1
ATOM 938 O O . ILE A 1 116 ? 25.779 -22.405 9.009 1.00 95.00 116 ILE A O 1
ATOM 942 N N . VAL A 1 117 ? 26.907 -23.864 7.727 1.00 94.56 117 VAL A N 1
ATOM 943 C CA . VAL A 1 117 ? 27.131 -22.938 6.614 1.00 94.56 117 VAL A CA 1
ATOM 944 C C . VAL A 1 117 ? 26.752 -23.559 5.280 1.00 94.56 117 VAL A C 1
ATOM 946 O O . VAL A 1 117 ? 26.788 -24.776 5.107 1.00 94.56 117 VAL A O 1
ATOM 949 N N . VAL A 1 118 ? 26.421 -22.707 4.315 1.00 95.19 118 VAL A N 1
ATOM 950 C CA . VAL A 1 118 ? 26.405 -23.072 2.897 1.00 95.19 118 VAL A CA 1
ATOM 951 C C . VAL A 1 118 ? 27.664 -22.514 2.255 1.00 95.19 118 VAL A C 1
ATOM 953 O O . VAL A 1 118 ? 27.893 -21.308 2.318 1.00 95.19 118 VAL A O 1
ATOM 956 N N . VAL A 1 119 ? 28.455 -23.382 1.632 1.00 93.88 119 VAL A N 1
ATOM 957 C CA . VAL A 1 119 ? 29.661 -23.015 0.887 1.00 93.88 119 VAL A CA 1
ATOM 958 C C . VAL A 1 119 ? 29.436 -23.274 -0.594 1.00 93.88 119 VAL A C 1
ATOM 960 O O . VAL A 1 119 ? 28.899 -24.313 -0.984 1.00 93.88 119 VAL A O 1
ATOM 963 N N . THR A 1 120 ? 29.821 -22.318 -1.429 1.00 94.62 120 THR A N 1
ATOM 964 C CA . THR A 1 120 ? 29.775 -22.449 -2.886 1.00 94.62 120 THR A CA 1
ATOM 965 C C . THR A 1 120 ? 30.832 -21.562 -3.528 1.00 94.62 120 THR A C 1
ATOM 967 O O . THR A 1 120 ? 31.364 -20.653 -2.892 1.00 94.62 120 THR A O 1
ATOM 970 N N . TRP A 1 121 ? 31.092 -21.796 -4.810 1.00 94.38 121 TRP A N 1
ATOM 971 C CA . TRP A 1 121 ? 32.027 -21.002 -5.598 1.00 94.38 121 TRP A CA 1
ATOM 972 C C . TRP A 1 121 ? 31.369 -20.462 -6.858 1.00 94.38 121 TRP A C 1
ATOM 974 O O . TRP A 1 121 ? 30.374 -21.006 -7.341 1.00 94.38 121 TRP A O 1
ATOM 984 N N . ILE A 1 122 ? 31.919 -19.375 -7.383 1.00 91.44 122 ILE A N 1
ATOM 985 C CA . ILE A 1 122 ? 31.528 -18.7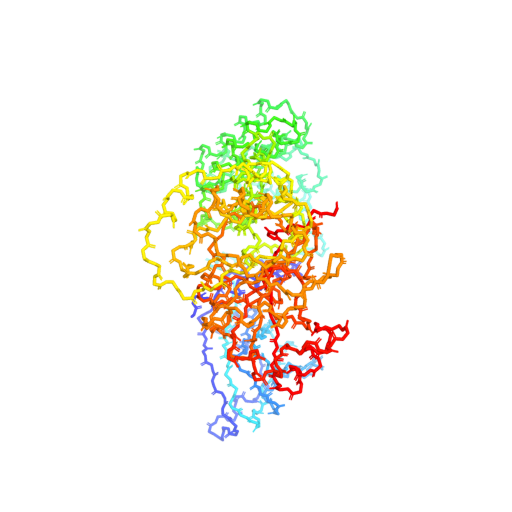84 -8.658 1.00 91.44 122 ILE A CA 1
ATOM 986 C C . ILE A 1 122 ? 32.721 -18.890 -9.604 1.00 91.44 122 ILE A C 1
ATOM 988 O O . ILE A 1 122 ? 33.851 -18.549 -9.245 1.00 91.44 122 ILE A O 1
ATOM 992 N N . HIS A 1 123 ? 32.450 -19.364 -10.815 1.00 89.69 123 HIS A N 1
ATOM 993 C CA . HIS A 1 123 ? 33.424 -19.584 -11.876 1.00 89.69 123 HIS A CA 1
ATOM 994 C C . HIS A 1 123 ? 33.137 -18.693 -13.083 1.00 89.69 123 HIS A C 1
ATOM 996 O O . HIS A 1 123 ? 32.059 -18.097 -13.199 1.00 89.69 123 HIS A O 1
ATOM 1002 N N . PHE A 1 124 ? 34.076 -18.698 -14.029 1.00 82.44 124 PHE A N 1
ATOM 1003 C CA . PHE A 1 124 ? 33.844 -18.233 -15.394 1.00 82.44 124 PHE A CA 1
ATOM 1004 C C . PHE A 1 124 ? 32.593 -18.888 -16.018 1.00 82.44 124 PHE A C 1
ATOM 1006 O O . PHE A 1 124 ? 32.252 -20.039 -15.715 1.00 82.44 124 PHE A O 1
ATOM 1013 N N . GLY A 1 125 ? 31.876 -18.116 -16.837 1.00 71.06 125 GLY A N 1
ATOM 1014 C CA . GLY A 1 125 ? 30.716 -18.568 -17.608 1.00 71.06 125 GLY A CA 1
ATOM 1015 C C . GLY A 1 125 ? 31.074 -19.493 -18.770 1.00 71.06 125 GLY A C 1
ATOM 1016 O O . GLY A 1 125 ? 32.213 -19.510 -19.203 1.00 71.06 125 GLY A O 1
ATOM 1017 N N . ALA A 1 126 ? 30.079 -20.210 -19.302 1.00 56.66 126 ALA A N 1
ATOM 1018 C CA . ALA A 1 126 ? 30.233 -21.283 -20.298 1.00 56.66 126 ALA A CA 1
ATOM 1019 C C . ALA A 1 126 ? 30.630 -20.845 -21.729 1.00 56.66 126 ALA A C 1
ATOM 1021 O O . ALA A 1 126 ? 30.529 -21.643 -22.658 1.00 56.66 126 ALA A O 1
ATOM 1022 N N . ASN A 1 127 ? 31.072 -19.600 -21.925 1.00 53.81 127 ASN A N 1
ATOM 1023 C CA . ASN A 1 127 ? 31.692 -19.188 -23.184 1.00 53.81 127 ASN A CA 1
ATOM 1024 C C . ASN A 1 127 ? 33.200 -19.394 -23.053 1.00 53.81 127 ASN A C 1
ATOM 1026 O O . ASN A 1 127 ? 33.957 -18.437 -22.895 1.00 53.81 127 ASN A O 1
ATOM 1030 N N . ASP A 1 128 ? 33.611 -20.658 -23.105 1.00 51.34 128 ASP A N 1
ATOM 1031 C CA . ASP A 1 128 ? 35.007 -21.102 -23.094 1.00 51.34 128 ASP A CA 1
ATOM 1032 C C . ASP A 1 128 ? 35.655 -20.814 -24.465 1.00 51.34 128 ASP A C 1
ATOM 1034 O O . ASP A 1 128 ? 36.135 -21.711 -25.158 1.00 51.34 128 ASP A O 1
ATOM 1038 N N . GLY A 1 129 ? 35.592 -19.555 -24.910 1.00 51.16 129 GLY A N 1
ATOM 1039 C CA . GLY A 1 129 ? 36.312 -19.092 -26.092 1.00 51.16 129 GLY A CA 1
ATOM 1040 C C . GLY A 1 129 ? 37.822 -19.288 -25.928 1.00 51.16 129 GLY A C 1
ATOM 1041 O O . GLY A 1 129 ? 38.316 -19.494 -24.816 1.00 51.16 129 GLY A O 1
ATOM 1042 N N . GLU A 1 130 ? 38.559 -19.231 -27.043 1.00 49.19 130 GLU A N 1
ATOM 1043 C CA . GLU A 1 130 ? 40.025 -19.297 -27.033 1.00 49.19 130 GLU A CA 1
ATOM 1044 C C . GLU A 1 130 ? 40.619 -18.376 -25.960 1.00 49.19 130 GLU A C 1
ATOM 1046 O O . GLU A 1 130 ? 40.105 -17.286 -25.710 1.00 49.19 130 GLU A O 1
ATOM 1051 N N . ALA A 1 131 ? 41.715 -18.817 -25.333 1.00 49.53 131 ALA A N 1
ATOM 1052 C CA . ALA A 1 131 ? 42.431 -18.049 -24.323 1.00 49.53 131 ALA A CA 1
ATOM 1053 C C . ALA A 1 131 ? 42.904 -16.702 -24.903 1.00 49.53 131 ALA A C 1
ATOM 1055 O O . ALA A 1 131 ? 43.995 -16.590 -25.456 1.00 49.53 131 ALA A O 1
ATOM 1056 N N . SER A 1 132 ? 42.073 -15.671 -24.777 1.00 50.06 132 SER A 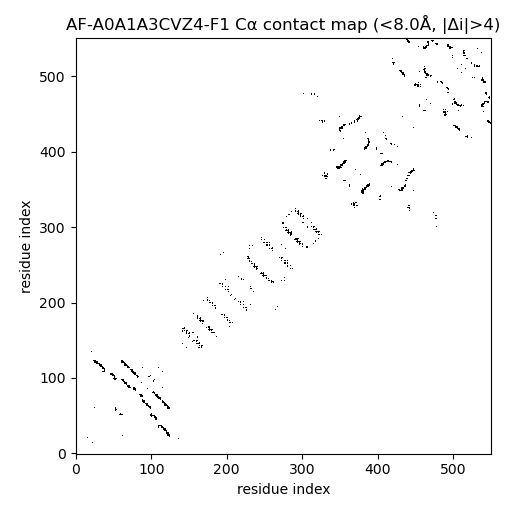N 1
ATOM 1057 C CA . SER A 1 132 ? 42.376 -14.321 -25.230 1.00 50.06 132 SER A CA 1
ATOM 1058 C C . SER A 1 132 ? 43.030 -13.540 -24.095 1.00 50.06 132 SER A C 1
ATOM 1060 O O . SER A 1 132 ? 42.465 -13.423 -23.005 1.00 50.06 132 SER A O 1
ATOM 1062 N N . TYR A 1 133 ? 44.211 -12.978 -24.342 1.00 45.41 133 TYR A N 1
ATOM 1063 C CA . TYR A 1 133 ? 44.810 -11.997 -23.442 1.00 45.41 133 TYR A CA 1
ATOM 1064 C C . TYR A 1 133 ? 43.999 -10.698 -23.522 1.00 45.41 133 TYR A C 1
ATOM 1066 O O . TYR A 1 133 ? 44.033 -10.008 -24.539 1.00 45.41 133 TYR A O 1
ATOM 1074 N N . VAL A 1 134 ? 43.249 -10.381 -22.464 1.00 50.16 134 VAL A N 1
ATOM 1075 C CA . VAL A 1 134 ? 42.432 -9.163 -22.384 1.00 50.16 134 VAL A CA 1
ATOM 1076 C C . VAL A 1 134 ? 43.009 -8.248 -21.313 1.00 50.16 134 VAL A C 1
ATOM 1078 O O . VAL A 1 134 ? 42.977 -8.562 -20.124 1.00 50.16 134 VAL A O 1
ATOM 1081 N N . THR A 1 135 ? 43.518 -7.088 -21.719 1.00 46.56 135 THR A N 1
ATOM 1082 C CA . THR A 1 135 ? 43.818 -5.987 -20.799 1.00 46.56 135 THR A CA 1
ATOM 1083 C C . THR A 1 135 ? 42.567 -5.138 -20.622 1.00 46.56 135 THR A C 1
ATOM 1085 O O . THR A 1 135 ? 42.040 -4.623 -21.603 1.00 46.56 135 THR A O 1
ATOM 1088 N N . MET A 1 136 ? 42.102 -4.974 -19.382 1.00 44.47 136 MET A N 1
ATOM 1089 C CA . MET A 1 136 ? 41.058 -4.009 -19.021 1.00 44.47 136 MET A CA 1
ATOM 1090 C C . MET A 1 136 ? 41.744 -2.755 -18.458 1.00 44.47 136 MET A C 1
ATOM 1092 O O . MET A 1 136 ? 42.277 -2.822 -17.346 1.00 44.47 136 MET A O 1
ATOM 1096 N N . PRO A 1 137 ? 41.788 -1.623 -19.182 1.00 43.06 137 PRO A N 1
ATOM 1097 C CA . PRO A 1 137 ? 42.397 -0.406 -18.658 1.00 43.06 137 PRO A CA 1
ATOM 1098 C C . PRO A 1 137 ? 41.606 0.110 -17.449 1.00 43.06 137 PRO A C 1
ATOM 1100 O O . PRO A 1 137 ? 40.371 0.142 -17.464 1.00 43.06 137 PRO A O 1
ATOM 1103 N N . LEU A 1 138 ? 42.308 0.511 -16.382 1.00 36.41 138 LEU A N 1
ATOM 1104 C CA . LEU A 1 138 ? 41.675 1.121 -15.210 1.00 36.41 138 LEU A CA 1
ATOM 1105 C C . LEU A 1 138 ? 40.920 2.392 -15.641 1.00 36.41 138 LEU A C 1
ATOM 1107 O O . LEU A 1 138 ? 41.538 3.349 -16.095 1.00 36.41 138 LEU A O 1
ATOM 1111 N N . GLY A 1 139 ? 39.591 2.394 -15.483 1.00 43.28 139 GLY A N 1
ATOM 1112 C CA . GLY A 1 139 ? 38.713 3.535 -15.793 1.00 43.28 139 GLY A CA 1
ATOM 1113 C C . GLY A 1 139 ? 37.833 3.378 -17.040 1.00 43.28 139 GLY A C 1
ATOM 1114 O O . GLY A 1 139 ? 36.963 4.210 -17.275 1.00 43.28 139 GLY A O 1
ATOM 1115 N N . MET A 1 140 ? 37.986 2.297 -17.806 1.00 43.66 140 MET A N 1
ATOM 1116 C CA . MET A 1 140 ? 37.325 2.114 -19.102 1.00 43.66 140 MET A CA 1
ATOM 1117 C C . MET A 1 140 ? 35.953 1.419 -18.983 1.00 43.66 140 MET A C 1
ATOM 1119 O O . MET A 1 140 ? 35.731 0.334 -19.513 1.00 43.66 140 MET A O 1
ATOM 1123 N N . LYS A 1 141 ? 34.985 2.028 -18.284 1.00 44.44 141 LYS A N 1
ATOM 1124 C CA . LYS A 1 141 ? 33.577 1.751 -18.620 1.00 44.44 141 LYS A CA 1
ATOM 1125 C C . LYS A 1 141 ? 33.291 2.508 -19.916 1.00 44.44 141 LYS A C 1
ATOM 1127 O O . LYS A 1 141 ? 33.260 3.729 -19.889 1.00 44.44 141 LYS A O 1
ATOM 1132 N N . ARG A 1 142 ? 33.043 1.789 -21.015 1.00 56.59 142 ARG A N 1
ATOM 1133 C CA . ARG A 1 142 ? 32.392 2.337 -22.219 1.00 56.59 142 ARG A CA 1
ATOM 1134 C C . ARG A 1 142 ? 33.054 3.586 -22.818 1.00 56.59 142 ARG A C 1
ATOM 1136 O O . ARG A 1 142 ? 32.351 4.541 -23.154 1.00 56.59 142 ARG A O 1
ATOM 1143 N N . ASP A 1 143 ? 34.378 3.580 -22.959 1.00 64.69 143 ASP A N 1
ATOM 1144 C CA . ASP A 1 143 ? 35.035 4.618 -23.753 1.00 64.69 143 ASP A CA 1
ATOM 1145 C C . ASP A 1 143 ? 34.443 4.595 -25.170 1.00 64.69 143 ASP A C 1
ATOM 1147 O O . ASP A 1 143 ? 34.453 3.568 -25.857 1.00 64.69 143 ASP A O 1
ATOM 1151 N N . ARG A 1 144 ? 33.827 5.712 -25.554 1.00 78.19 144 ARG A N 1
ATOM 1152 C CA . ARG A 1 144 ? 33.048 5.836 -26.784 1.00 78.19 144 ARG A CA 1
ATOM 1153 C C . ARG A 1 144 ? 33.927 5.594 -28.001 1.00 78.19 144 ARG A C 1
ATOM 1155 O O . ARG A 1 144 ? 33.471 4.951 -28.936 1.00 78.19 144 ARG A O 1
ATOM 1162 N N . GLU A 1 145 ? 35.171 6.067 -27.975 1.00 81.19 145 GLU A N 1
ATOM 1163 C CA . GLU A 1 145 ? 36.110 5.906 -29.091 1.00 81.19 145 GLU A CA 1
ATOM 1164 C C . GLU A 1 145 ? 36.444 4.430 -29.324 1.00 81.19 145 GLU A C 1
ATOM 1166 O O . GLU A 1 145 ? 36.449 3.962 -30.461 1.00 81.19 145 GLU A O 1
ATOM 1171 N N . PHE A 1 146 ? 36.616 3.665 -28.245 1.00 81.81 146 PHE A N 1
ATOM 1172 C CA . PHE A 1 146 ? 36.829 2.223 -28.319 1.00 81.81 146 PHE A CA 1
ATOM 1173 C C . PHE A 1 146 ? 35.597 1.477 -28.838 1.00 81.81 146 PHE A C 1
ATOM 1175 O O . PHE A 1 146 ? 35.720 0.633 -29.719 1.00 81.81 146 PHE A O 1
ATOM 1182 N N . LEU A 1 147 ? 34.405 1.792 -28.323 1.00 85.56 147 LEU A N 1
ATOM 1183 C CA . LEU A 1 147 ? 33.168 1.142 -28.769 1.00 85.56 147 LEU A CA 1
ATOM 1184 C C . LEU A 1 147 ? 32.842 1.468 -30.232 1.00 85.56 147 LEU A C 1
ATOM 1186 O O . LEU A 1 147 ? 32.351 0.603 -30.952 1.00 85.56 147 LEU A O 1
ATOM 1190 N N . VAL A 1 148 ? 33.151 2.684 -30.689 1.00 89.38 148 VAL A N 1
ATOM 1191 C CA . VAL A 1 148 ? 33.080 3.039 -32.112 1.00 89.38 148 VAL A CA 1
ATOM 1192 C C . VAL A 1 148 ? 34.047 2.173 -32.918 1.00 89.38 148 VAL A C 1
ATOM 1194 O O . VAL A 1 148 ? 33.610 1.546 -33.877 1.00 89.38 148 VAL A O 1
ATOM 1197 N N . ALA A 1 149 ? 35.311 2.061 -32.501 1.00 87.50 149 ALA A N 1
ATOM 1198 C CA . ALA A 1 149 ? 36.299 1.233 -33.194 1.00 87.50 149 ALA A CA 1
ATOM 1199 C C . ALA A 1 149 ? 35.908 -0.259 -33.234 1.00 87.50 149 ALA A C 1
ATOM 1201 O O . ALA A 1 149 ? 36.101 -0.915 -34.255 1.00 87.50 149 ALA A O 1
ATOM 1202 N N . GLU A 1 150 ? 35.315 -0.798 -32.165 1.00 86.94 150 GLU A N 1
ATOM 1203 C CA . GLU A 1 150 ? 34.820 -2.181 -32.134 1.00 86.94 150 GLU A CA 1
ATOM 1204 C C . GLU A 1 150 ? 33.640 -2.394 -33.088 1.00 86.94 150 GLU A C 1
ATOM 1206 O O . GLU A 1 150 ? 33.628 -3.373 -33.833 1.00 86.94 150 GLU A O 1
ATOM 1211 N N . VAL A 1 151 ? 32.688 -1.457 -33.137 1.00 92.19 151 VAL A N 1
ATOM 1212 C CA . VAL A 1 151 ? 31.564 -1.515 -34.086 1.00 92.19 151 VAL A CA 1
ATOM 1213 C C . VAL A 1 151 ? 32.024 -1.287 -35.532 1.00 92.19 151 VAL A C 1
ATOM 1215 O O . VAL A 1 151 ? 31.426 -1.829 -36.459 1.00 92.19 151 VAL A O 1
ATOM 1218 N N . GLU A 1 152 ? 33.079 -0.505 -35.763 1.00 92.19 152 GLU A N 1
ATOM 1219 C CA . GLU A 1 152 ? 33.706 -0.367 -37.085 1.00 92.19 152 GLU A CA 1
ATOM 1220 C C . GLU A 1 152 ? 34.430 -1.653 -37.505 1.00 92.19 152 GLU A C 1
ATOM 1222 O O . GLU A 1 152 ? 34.350 -2.053 -38.669 1.00 92.19 152 GLU A O 1
ATOM 1227 N N . ARG A 1 153 ? 35.104 -2.319 -36.559 1.00 91.25 153 ARG A N 1
ATOM 1228 C CA . ARG A 1 153 ? 35.809 -3.590 -36.767 1.00 91.25 153 ARG A CA 1
ATOM 1229 C C . ARG A 1 153 ? 34.844 -4.738 -37.054 1.00 91.25 153 ARG A C 1
ATOM 1231 O O . ARG A 1 153 ? 35.109 -5.535 -37.952 1.00 91.25 153 ARG A O 1
ATOM 1238 N N . ASP A 1 154 ? 33.751 -4.826 -36.301 1.00 90.88 154 ASP A N 1
ATOM 1239 C CA . ASP A 1 154 ? 32.673 -5.793 -36.507 1.00 90.88 154 ASP A CA 1
ATOM 1240 C C . ASP A 1 154 ? 31.291 -5.116 -36.405 1.00 90.88 154 ASP A C 1
ATOM 1242 O O . ASP A 1 154 ? 30.672 -5.071 -35.338 1.00 90.88 154 ASP A O 1
ATOM 1246 N N . PRO A 1 155 ? 30.749 -4.636 -37.540 1.00 91.62 155 PRO A N 1
ATOM 1247 C CA . PRO A 1 155 ? 29.436 -3.994 -37.594 1.00 91.62 155 PRO A CA 1
ATOM 1248 C C . PRO A 1 155 ? 28.257 -4.910 -37.235 1.00 91.62 155 PRO A C 1
ATOM 1250 O O . PRO A 1 155 ? 27.128 -4.411 -37.126 1.00 91.62 155 PRO A O 1
ATOM 1253 N N . THR A 1 156 ? 28.490 -6.223 -37.124 1.00 90.19 156 THR A N 1
ATOM 1254 C CA . THR A 1 156 ? 27.474 -7.244 -36.840 1.00 90.19 156 THR A CA 1
ATOM 1255 C C . THR A 1 156 ? 27.467 -7.703 -35.385 1.00 90.19 156 THR A C 1
ATOM 1257 O O . THR A 1 156 ? 26.529 -8.394 -34.982 1.00 90.19 156 THR A O 1
ATOM 1260 N N . ASP A 1 157 ? 28.439 -7.271 -34.574 1.00 88.38 157 ASP A N 1
ATOM 1261 C CA . ASP A 1 157 ? 28.466 -7.580 -33.149 1.00 88.38 157 ASP A CA 1
ATOM 1262 C C . ASP A 1 157 ? 27.355 -6.831 -32.396 1.00 88.38 157 ASP A C 1
ATOM 1264 O O . ASP A 1 157 ? 27.465 -5.659 -32.020 1.00 88.38 157 ASP A O 1
ATOM 1268 N N . VAL A 1 158 ? 26.262 -7.553 -32.150 1.00 88.06 158 VAL A N 1
ATOM 1269 C CA . VAL A 1 158 ? 25.083 -7.080 -31.418 1.00 88.06 158 VAL A CA 1
ATOM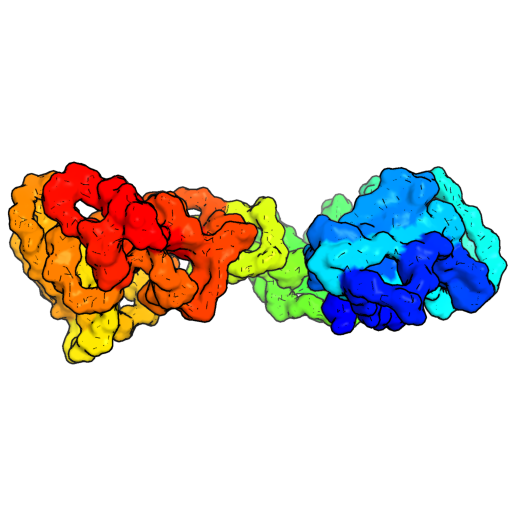 1270 C C . VAL A 1 158 ? 25.422 -6.513 -30.040 1.00 88.06 158 VAL A C 1
ATOM 1272 O O . VAL A 1 158 ? 24.735 -5.597 -29.580 1.00 88.06 158 VAL A O 1
ATOM 1275 N N . LYS A 1 159 ? 26.468 -7.022 -29.378 1.00 85.12 159 LYS A N 1
ATOM 1276 C CA . LYS A 1 159 ? 26.855 -6.562 -28.046 1.00 85.12 159 LYS A CA 1
ATOM 1277 C C . LYS A 1 159 ? 27.542 -5.205 -28.116 1.00 85.12 159 LYS A C 1
ATOM 1279 O O . LYS A 1 159 ? 27.094 -4.285 -27.437 1.00 85.12 159 LYS A O 1
ATOM 1284 N N . SER A 1 160 ? 28.559 -5.054 -28.965 1.00 85.81 160 SER A N 1
ATOM 1285 C CA . SER A 1 160 ? 29.251 -3.771 -29.141 1.00 85.81 160 SER A CA 1
ATOM 1286 C C . SER A 1 160 ? 28.305 -2.664 -29.603 1.00 85.81 160 SER A C 1
ATOM 1288 O O . SER A 1 160 ? 28.382 -1.542 -29.103 1.00 85.81 160 SER A O 1
ATOM 1290 N N . VAL A 1 161 ? 27.346 -2.976 -30.484 1.00 91.69 161 VAL A N 1
ATOM 1291 C CA . VAL A 1 161 ? 26.322 -2.010 -30.916 1.00 91.69 161 VAL A CA 1
ATOM 1292 C C . VAL A 1 161 ? 25.422 -1.576 -29.751 1.00 91.69 161 VAL A C 1
ATOM 1294 O O . VAL A 1 161 ? 25.147 -0.382 -29.606 1.00 91.69 161 VAL A O 1
ATOM 1297 N N . PHE A 1 162 ? 24.979 -2.510 -28.901 1.00 89.62 162 PHE A N 1
ATOM 1298 C CA . PHE A 1 162 ? 24.180 -2.175 -27.717 1.00 89.62 162 PHE A CA 1
ATOM 1299 C C . PHE A 1 162 ? 24.990 -1.368 -26.691 1.00 89.62 162 PHE A C 1
ATOM 1301 O O . PHE A 1 162 ? 24.511 -0.350 -26.190 1.00 89.62 162 PHE A O 1
ATOM 1308 N N . ASP A 1 163 ? 26.229 -1.775 -26.407 1.00 86.31 163 ASP A N 1
ATOM 1309 C CA . ASP A 1 163 ? 27.109 -1.091 -25.455 1.00 86.31 163 ASP A CA 1
ATOM 1310 C C . ASP A 1 163 ? 27.460 0.333 -25.927 1.00 86.31 163 ASP A C 1
ATOM 1312 O O . ASP A 1 163 ? 27.502 1.260 -25.109 1.00 86.31 163 ASP A O 1
ATOM 1316 N N . LEU A 1 164 ? 27.633 0.542 -27.239 1.00 91.25 164 LEU A N 1
ATOM 1317 C CA . LEU A 1 164 ? 27.792 1.868 -27.843 1.00 91.25 164 LEU A CA 1
ATOM 1318 C C . LEU A 1 164 ? 26.538 2.728 -27.651 1.00 91.25 164 LEU A C 1
ATOM 1320 O O . LEU A 1 164 ? 26.643 3.872 -27.201 1.00 91.25 164 LEU A O 1
ATOM 1324 N N . ALA A 1 165 ? 25.351 2.178 -27.925 1.00 93.75 165 ALA A N 1
ATOM 1325 C CA . ALA A 1 165 ? 24.084 2.873 -27.699 1.00 93.75 165 ALA A CA 1
ATOM 1326 C C . ALA A 1 165 ? 23.910 3.281 -26.226 1.00 93.75 165 ALA A C 1
ATOM 1328 O O . ALA A 1 165 ? 23.558 4.427 -25.936 1.00 93.75 165 ALA A O 1
ATOM 1329 N N . GLN A 1 166 ? 24.240 2.379 -25.296 1.00 88.31 166 GLN A N 1
ATOM 1330 C CA . GLN A 1 166 ? 24.193 2.640 -23.858 1.00 88.31 166 GLN A CA 1
ATOM 1331 C C . GLN A 1 166 ? 25.226 3.681 -23.415 1.00 88.31 166 GLN A C 1
ATOM 1333 O O . GLN A 1 166 ? 24.933 4.492 -22.540 1.00 88.31 166 GLN A O 1
ATOM 1338 N N . SER A 1 167 ? 26.418 3.704 -24.018 1.00 87.75 167 SER A N 1
ATOM 1339 C CA . SER A 1 167 ? 27.414 4.757 -23.770 1.00 87.75 167 SER A CA 1
ATOM 1340 C C . SER A 1 167 ? 26.866 6.140 -24.135 1.00 87.75 167 SER A C 1
ATOM 1342 O O . SER A 1 167 ? 26.943 7.077 -23.336 1.00 87.75 167 SER A O 1
ATOM 1344 N N . TYR A 1 168 ? 26.235 6.263 -25.308 1.00 90.81 168 TYR A N 1
ATOM 1345 C CA . TYR A 1 168 ? 25.568 7.502 -25.707 1.00 90.81 168 TYR A CA 1
ATOM 1346 C C . TYR A 1 168 ? 24.429 7.873 -24.755 1.00 90.81 168 TYR A C 1
ATOM 1348 O O . TYR A 1 168 ? 24.371 9.019 -24.304 1.00 90.81 168 TYR A O 1
ATOM 1356 N N . PHE A 1 169 ? 23.582 6.909 -24.387 1.00 90.38 169 PHE A N 1
ATOM 1357 C CA . PHE A 1 169 ? 22.450 7.137 -23.491 1.00 90.38 169 PHE A CA 1
ATOM 1358 C C . PHE A 1 169 ? 22.892 7.670 -22.121 1.00 90.38 169 PHE A C 1
ATOM 1360 O O . PHE A 1 169 ? 22.389 8.698 -21.672 1.00 90.38 169 PHE A O 1
ATOM 1367 N N . ASP A 1 170 ? 23.880 7.030 -21.491 1.00 84.25 170 ASP A N 1
ATOM 1368 C CA . ASP A 1 170 ? 24.374 7.408 -20.160 1.00 84.25 170 ASP A CA 1
ATOM 1369 C C . ASP A 1 170 ? 25.081 8.768 -20.149 1.00 84.25 170 ASP A C 1
ATOM 1371 O O . ASP A 1 170 ? 25.086 9.461 -19.134 1.00 84.25 170 ASP A O 1
ATOM 1375 N N . SER A 1 171 ? 25.654 9.175 -21.284 1.00 85.25 171 SER A N 1
ATOM 1376 C CA . SER A 1 171 ? 26.250 10.505 -21.456 1.00 85.25 171 SER A CA 1
ATOM 1377 C C . SER A 1 171 ? 25.236 11.614 -21.783 1.00 85.25 171 SER A C 1
ATOM 1379 O O . SER A 1 171 ? 25.628 12.771 -21.923 1.00 85.25 171 SER A O 1
ATOM 1381 N N . GLY A 1 172 ? 23.949 11.276 -21.932 1.00 87.12 172 GLY A N 1
ATOM 1382 C CA . GLY A 1 172 ? 22.883 12.211 -22.302 1.00 87.12 172 GLY A CA 1
ATOM 1383 C C . GLY A 1 172 ? 22.789 12.528 -23.800 1.00 87.12 172 GLY A C 1
ATOM 1384 O O . GLY A 1 172 ? 21.968 13.350 -24.204 1.00 87.12 172 GLY A O 1
ATOM 1385 N N . ASP A 1 173 ? 23.585 11.875 -24.649 1.00 93.56 173 ASP A N 1
ATOM 1386 C CA . ASP A 1 173 ? 23.513 12.007 -26.107 1.00 93.56 173 ASP A CA 1
ATOM 1387 C C . ASP A 1 173 ? 22.419 11.087 -26.671 1.00 93.56 173 ASP A C 1
ATOM 1389 O O . ASP A 1 173 ? 22.655 10.054 -27.306 1.00 93.56 173 ASP A O 1
ATOM 1393 N N . PHE A 1 174 ? 21.172 11.459 -26.391 1.00 95.69 174 PHE A N 1
ATOM 1394 C CA . PHE A 1 174 ? 20.002 10.658 -26.741 1.00 95.69 174 PHE A CA 1
ATOM 1395 C C . PHE A 1 174 ? 19.773 10.546 -28.256 1.00 95.69 174 PHE A C 1
ATOM 1397 O O . PHE A 1 174 ? 19.145 9.590 -28.707 1.00 95.69 174 PHE A O 1
ATOM 1404 N N . ALA A 1 175 ? 20.298 11.479 -29.058 1.00 97.69 175 ALA A N 1
ATOM 1405 C CA . ALA A 1 175 ? 20.186 11.438 -30.516 1.00 97.69 175 ALA A CA 1
ATOM 1406 C C . ALA A 1 175 ? 20.990 10.269 -31.104 1.00 97.69 175 ALA A C 1
ATOM 1408 O O . ALA A 1 175 ? 20.456 9.475 -31.891 1.00 97.69 175 ALA A O 1
ATOM 1409 N N . ASN A 1 176 ? 22.247 10.122 -30.677 1.00 96.00 176 ASN A N 1
ATOM 1410 C CA . ASN A 1 176 ? 23.064 8.977 -31.059 1.00 96.00 176 ASN A CA 1
ATOM 1411 C C . ASN A 1 176 ? 22.558 7.688 -30.408 1.00 96.00 176 ASN A C 1
ATOM 1413 O O . ASN A 1 176 ? 22.453 6.674 -31.096 1.00 96.00 176 ASN A O 1
ATOM 1417 N N . ALA A 1 177 ? 22.147 7.729 -29.135 1.00 96.81 177 ALA A N 1
ATOM 1418 C CA . ALA A 1 177 ? 21.577 6.562 -28.460 1.00 96.81 177 ALA A CA 1
ATOM 1419 C C . ALA A 1 177 ? 20.371 5.995 -29.225 1.00 96.81 177 ALA A C 1
ATOM 1421 O O . ALA A 1 177 ? 20.342 4.808 -29.539 1.00 96.81 177 ALA A O 1
ATOM 1422 N N . ARG A 1 178 ? 19.413 6.852 -29.611 1.00 98.06 178 ARG A N 1
ATOM 1423 C CA . ARG A 1 178 ? 18.244 6.464 -30.416 1.00 98.06 178 ARG A CA 1
ATOM 1424 C C . ARG A 1 178 ? 18.656 5.772 -31.715 1.00 98.06 178 ARG A C 1
ATOM 1426 O O . ARG A 1 178 ? 18.078 4.750 -32.068 1.00 98.06 178 ARG A O 1
ATOM 1433 N N . THR A 1 179 ? 19.643 6.328 -32.415 1.00 97.81 179 THR A N 1
ATOM 1434 C CA . THR A 1 179 ? 20.128 5.797 -33.698 1.00 97.81 179 THR A CA 1
ATOM 1435 C C . THR A 1 179 ? 20.732 4.405 -33.525 1.00 97.81 179 THR A C 1
ATOM 1437 O O . THR A 1 179 ? 20.373 3.472 -34.245 1.00 97.81 179 THR A O 1
ATOM 1440 N N . TRP A 1 180 ? 21.604 4.240 -32.533 1.00 97.69 180 TRP A N 1
ATOM 1441 C CA . TRP A 1 180 ? 22.282 2.972 -32.284 1.00 97.69 180 TRP A CA 1
ATOM 1442 C C . TRP A 1 180 ? 21.356 1.902 -31.694 1.00 97.69 180 TRP A C 1
ATOM 1444 O O . TRP A 1 180 ? 21.454 0.746 -32.098 1.00 97.69 180 TRP A O 1
ATOM 1454 N N . TYR A 1 181 ? 20.395 2.263 -30.836 1.00 98.00 181 TYR A N 1
ATOM 1455 C CA . TYR A 1 181 ? 19.371 1.318 -30.377 1.00 98.00 181 TYR A CA 1
ATOM 1456 C C . TYR A 1 181 ? 18.413 0.896 -31.494 1.00 98.00 181 TYR A C 1
ATOM 1458 O O . TYR A 1 181 ? 18.042 -0.274 -31.552 1.00 98.00 181 TYR A O 1
ATOM 1466 N N . ALA A 1 182 ? 18.033 1.803 -32.402 1.00 97.94 182 ALA A N 1
ATOM 1467 C CA . ALA A 1 182 ? 17.214 1.445 -33.561 1.00 97.94 182 ALA A CA 1
ATOM 1468 C C . ALA A 1 182 ? 17.944 0.429 -34.449 1.00 97.94 182 ALA A C 1
ATOM 1470 O O . ALA A 1 182 ? 17.393 -0.628 -34.753 1.00 97.94 182 ALA A O 1
ATOM 1471 N N . ARG A 1 183 ? 19.227 0.685 -34.747 1.00 97.50 183 ARG A N 1
ATOM 1472 C CA . ARG A 1 183 ? 20.087 -0.278 -35.444 1.00 97.50 183 ARG A CA 1
ATOM 1473 C C . ARG A 1 183 ? 20.179 -1.603 -34.687 1.00 97.50 183 ARG A C 1
ATOM 1475 O O . ARG A 1 183 ? 20.044 -2.656 -35.300 1.00 97.50 183 ARG A O 1
ATOM 1482 N N . ARG A 1 184 ? 20.368 -1.577 -33.362 1.00 96.81 184 ARG A N 1
ATOM 1483 C CA . ARG A 1 184 ? 20.411 -2.805 -32.557 1.00 96.81 184 ARG A CA 1
ATOM 1484 C C . ARG A 1 184 ? 19.117 -3.602 -32.684 1.00 96.81 184 ARG A C 1
ATOM 1486 O O . ARG A 1 184 ? 19.195 -4.816 -32.837 1.00 96.81 184 ARG A O 1
ATOM 1493 N N . ALA A 1 185 ? 17.954 -2.959 -32.639 1.00 96.81 185 ALA A N 1
ATOM 1494 C CA . ALA A 1 185 ? 16.672 -3.644 -32.784 1.00 96.81 185 ALA A CA 1
ATOM 1495 C C . ALA A 1 185 ? 16.527 -4.327 -34.161 1.00 96.81 185 ALA A C 1
ATOM 1497 O O . ALA A 1 185 ? 16.030 -5.448 -34.236 1.00 96.81 185 ALA A O 1
ATOM 1498 N N . GLU A 1 186 ? 17.015 -3.697 -35.235 1.00 97.19 186 GLU A N 1
ATOM 1499 C CA . GLU A 1 186 ? 16.991 -4.249 -36.601 1.00 97.19 186 GLU A CA 1
ATOM 1500 C C . GLU A 1 186 ? 17.893 -5.479 -36.785 1.00 97.19 186 GLU A C 1
ATOM 1502 O O . GLU A 1 186 ? 17.607 -6.330 -37.627 1.00 97.19 186 GLU A O 1
ATOM 1507 N N . MET A 1 187 ? 18.952 -5.615 -35.981 1.00 95.06 187 MET A N 1
ATOM 1508 C CA . MET A 1 187 ? 19.874 -6.760 -36.042 1.00 95.06 187 MET A CA 1
ATOM 1509 C C . MET A 1 187 ? 19.244 -8.083 -35.565 1.00 95.06 187 MET A C 1
ATOM 1511 O O . MET A 1 187 ? 19.839 -9.142 -35.760 1.00 95.06 187 MET A O 1
ATOM 1515 N N . GLY A 1 188 ? 18.057 -8.051 -34.946 1.00 91.81 188 GLY A N 1
ATOM 1516 C CA . GLY A 1 188 ? 17.369 -9.248 -34.454 1.00 91.81 188 GLY A CA 1
ATOM 1517 C C . GLY A 1 188 ? 18.102 -9.933 -33.293 1.00 91.81 188 GLY A C 1
ATOM 1518 O O . GLY A 1 188 ? 18.745 -9.279 -32.466 1.00 91.81 188 GLY A O 1
ATOM 1519 N N . GLY A 1 189 ? 17.989 -11.260 -33.208 1.00 88.06 189 GLY A N 1
ATOM 1520 C CA . GLY A 1 189 ? 18.530 -12.061 -32.107 1.00 88.06 189 GLY A CA 1
ATOM 1521 C C . GLY A 1 189 ? 17.451 -12.441 -31.094 1.00 88.06 189 GLY A C 1
ATOM 1522 O O . GLY A 1 189 ? 16.317 -12.709 -31.479 1.00 88.06 189 GLY A O 1
ATOM 1523 N N . ALA A 1 190 ? 17.803 -12.498 -29.809 1.00 87.94 190 ALA A N 1
ATOM 1524 C CA . ALA A 1 190 ? 16.841 -12.816 -28.760 1.00 87.94 190 ALA A CA 1
ATOM 1525 C C . ALA A 1 190 ? 15.781 -11.709 -28.625 1.00 87.94 190 ALA A C 1
ATOM 1527 O O . ALA A 1 190 ? 16.120 -10.528 -28.518 1.00 87.94 190 ALA A O 1
ATOM 1528 N N . ASP A 1 191 ? 14.505 -12.097 -28.561 1.00 90.25 191 ASP A N 1
ATOM 1529 C CA . ASP A 1 191 ? 13.377 -11.161 -28.465 1.00 90.25 191 ASP A CA 1
ATOM 1530 C C . ASP A 1 191 ? 13.506 -10.191 -27.279 1.00 90.25 191 ASP A C 1
ATOM 1532 O O . ASP A 1 191 ? 13.116 -9.032 -27.377 1.00 90.25 191 ASP A O 1
ATOM 1536 N N . GLU A 1 192 ? 14.072 -10.621 -26.149 1.00 88.31 192 GLU A N 1
ATOM 1537 C CA . GLU A 1 192 ? 14.297 -9.729 -25.004 1.00 88.31 192 GLU A CA 1
ATOM 1538 C C . GLU A 1 192 ? 15.239 -8.566 -25.360 1.00 88.31 192 GLU A C 1
ATOM 1540 O O . GLU A 1 192 ? 14.961 -7.417 -25.023 1.00 88.31 192 GLU A O 1
ATOM 1545 N N . GLU A 1 193 ? 16.329 -8.831 -26.078 1.00 89.38 193 GLU A N 1
ATOM 1546 C CA . GLU A 1 193 ? 17.324 -7.812 -26.428 1.00 89.38 193 GLU A CA 1
ATOM 1547 C C . GLU A 1 193 ? 16.788 -6.828 -27.475 1.00 89.38 193 GLU A C 1
ATOM 1549 O O . GLU A 1 193 ? 17.042 -5.617 -27.400 1.00 89.38 193 GLU A O 1
ATOM 1554 N N . VAL A 1 194 ? 15.996 -7.336 -28.426 1.00 94.50 194 VAL A N 1
ATOM 1555 C CA . VAL A 1 194 ? 15.272 -6.513 -29.406 1.00 94.50 194 VAL A CA 1
ATOM 1556 C C . VAL A 1 194 ? 14.272 -5.611 -28.681 1.00 94.50 194 VAL A C 1
ATOM 1558 O O . VAL A 1 194 ? 14.274 -4.398 -28.893 1.00 94.50 194 VAL A O 1
ATOM 1561 N N . TYR A 1 195 ? 13.477 -6.173 -27.765 1.00 95.56 195 TYR A N 1
ATOM 1562 C CA . TYR A 1 195 ? 12.554 -5.413 -26.926 1.00 95.56 195 TYR A CA 1
ATOM 1563 C C . TYR A 1 195 ? 13.272 -4.316 -26.126 1.00 95.56 195 TYR A C 1
ATOM 1565 O O . TYR A 1 195 ? 12.846 -3.160 -26.164 1.00 95.56 195 TYR A O 1
ATOM 1573 N N . CYS A 1 196 ? 14.362 -4.652 -25.426 1.00 92.31 196 CYS A N 1
ATOM 1574 C CA . CYS A 1 196 ? 15.116 -3.697 -24.612 1.00 92.31 196 CYS A CA 1
ATOM 1575 C C . CYS A 1 196 ? 15.580 -2.508 -25.459 1.00 92.31 196 CYS A C 1
ATOM 1577 O O . CYS A 1 196 ? 15.433 -1.358 -25.048 1.00 92.31 196 CYS A O 1
ATOM 1579 N N . SER A 1 197 ? 16.055 -2.781 -26.676 1.00 95.81 197 SER A N 1
ATOM 1580 C CA . SER A 1 197 ? 16.467 -1.750 -27.629 1.00 95.81 197 SER A CA 1
ATOM 1581 C C . SER A 1 197 ? 15.288 -0.880 -28.081 1.00 95.81 197 SER A C 1
ATOM 1583 O O . SER A 1 197 ? 15.396 0.343 -28.059 1.00 95.81 197 SER A O 1
ATOM 1585 N N . LEU A 1 198 ? 14.133 -1.471 -28.413 1.00 98.19 198 LEU A N 1
ATOM 1586 C CA . LEU A 1 198 ? 12.920 -0.726 -28.789 1.00 98.19 198 LEU A CA 1
ATOM 1587 C C . LEU A 1 198 ? 12.405 0.174 -27.653 1.00 98.19 198 LEU A C 1
ATOM 1589 O O . LEU A 1 198 ? 12.047 1.328 -27.889 1.00 98.19 198 LEU A O 1
ATOM 1593 N N . ASN A 1 199 ? 12.399 -0.324 -26.416 1.00 97.44 199 ASN A N 1
ATOM 1594 C CA . ASN A 1 199 ? 11.998 0.466 -25.253 1.00 97.44 199 ASN A CA 1
ATOM 1595 C C . ASN A 1 199 ? 12.965 1.642 -25.008 1.00 97.44 199 ASN A C 1
ATOM 1597 O O . ASN A 1 199 ? 12.531 2.754 -24.706 1.00 97.44 199 ASN A O 1
ATOM 1601 N N . LEU A 1 200 ? 14.271 1.429 -25.196 1.00 96.81 200 LEU A N 1
ATOM 1602 C CA . LEU A 1 200 ? 15.286 2.479 -25.056 1.00 96.81 200 LEU A CA 1
ATOM 1603 C C . LEU A 1 200 ? 15.254 3.500 -26.205 1.00 96.81 200 LEU A C 1
ATOM 1605 O O . LEU A 1 200 ? 15.514 4.678 -25.959 1.00 96.81 200 LEU A O 1
ATOM 1609 N N . VAL A 1 201 ? 14.854 3.107 -27.422 1.00 98.62 201 VAL A N 1
ATOM 1610 C CA . VAL A 1 201 ? 14.524 4.053 -28.507 1.00 98.62 201 VAL A CA 1
ATOM 1611 C C . VAL A 1 201 ? 13.422 5.009 -28.054 1.00 98.62 201 VAL A C 1
ATOM 1613 O O . VAL A 1 201 ? 13.596 6.225 -28.152 1.00 98.62 201 VAL A O 1
ATOM 1616 N N . ALA A 1 202 ? 12.317 4.481 -27.521 1.00 98.44 202 ALA A N 1
ATOM 1617 C CA . ALA A 1 202 ? 11.197 5.297 -27.056 1.00 98.44 202 ALA A CA 1
ATOM 1618 C C . ALA A 1 202 ? 11.605 6.231 -25.900 1.00 98.44 202 ALA A C 1
ATOM 1620 O O . ALA A 1 202 ? 11.295 7.424 -25.925 1.00 98.44 202 ALA A O 1
ATOM 1621 N N . GLN A 1 203 ? 12.388 5.734 -24.936 1.00 97.44 203 GLN A N 1
ATOM 1622 C CA . GLN A 1 203 ? 12.914 6.551 -23.838 1.00 97.44 203 GLN A CA 1
ATOM 1623 C C . GLN A 1 203 ? 13.856 7.663 -24.328 1.00 97.44 203 GLN A C 1
ATOM 1625 O O . GLN A 1 203 ? 13.775 8.795 -23.852 1.00 97.44 203 GLN A O 1
ATOM 1630 N N . ALA A 1 204 ? 14.733 7.370 -25.293 1.00 98.00 204 ALA A N 1
ATOM 1631 C CA . ALA A 1 204 ? 15.614 8.369 -25.892 1.00 98.00 204 ALA A CA 1
ATOM 1632 C C . ALA A 1 204 ? 14.812 9.448 -26.638 1.00 98.00 204 ALA A C 1
ATOM 1634 O O . ALA A 1 204 ? 15.123 10.631 -26.519 1.00 98.00 204 ALA A O 1
ATOM 1635 N N . MET A 1 205 ? 13.746 9.069 -27.355 1.00 98.44 205 MET A N 1
ATOM 1636 C CA . MET A 1 205 ? 12.830 10.024 -27.992 1.00 98.44 205 MET A CA 1
ATOM 1637 C C . MET A 1 205 ? 12.140 10.931 -26.965 1.00 98.44 205 MET A C 1
ATOM 1639 O O . MET A 1 205 ? 12.078 12.142 -27.177 1.00 98.44 205 MET A O 1
ATOM 1643 N N . ALA A 1 206 ? 11.677 10.371 -25.842 1.00 96.38 206 ALA A N 1
ATOM 1644 C CA . ALA A 1 206 ? 11.089 11.145 -24.750 1.00 96.38 206 ALA A CA 1
ATOM 1645 C C . ALA A 1 206 ? 12.092 12.156 -24.165 1.00 96.38 206 ALA A C 1
ATOM 1647 O O . ALA A 1 206 ? 11.768 13.332 -24.018 1.00 96.38 206 ALA A O 1
ATOM 1648 N N . ASN A 1 207 ? 13.333 11.727 -23.906 1.00 94.31 207 ASN A N 1
ATOM 1649 C CA . ASN A 1 207 ? 14.383 12.590 -23.353 1.00 94.31 207 ASN A CA 1
ATOM 1650 C C . ASN A 1 207 ? 14.839 13.697 -24.324 1.00 94.31 207 ASN A C 1
ATOM 1652 O O . ASN A 1 207 ? 15.311 14.741 -23.881 1.00 94.31 207 ASN A O 1
ATOM 1656 N N . LEU A 1 208 ? 14.684 13.493 -25.637 1.00 96.25 208 LEU A N 1
ATOM 1657 C CA . LEU A 1 208 ? 14.919 14.518 -26.663 1.00 96.25 208 LEU A CA 1
ATOM 1658 C C . LEU A 1 208 ? 13.781 15.542 -26.776 1.00 96.25 208 LEU A C 1
ATOM 1660 O O . LEU A 1 208 ? 13.924 16.515 -27.514 1.00 96.25 208 LEU A O 1
ATOM 1664 N N . GLY A 1 209 ? 12.648 15.319 -26.104 1.00 95.50 209 GLY A N 1
ATOM 1665 C CA . GLY A 1 209 ? 11.453 16.143 -26.279 1.00 95.50 209 GLY A CA 1
ATOM 1666 C C . GLY A 1 209 ? 10.815 15.983 -27.662 1.00 95.50 209 GLY A C 1
ATOM 1667 O O . GLY A 1 209 ? 10.273 16.947 -28.200 1.00 95.50 209 GLY A O 1
ATOM 1668 N N . ALA A 1 210 ? 10.901 14.789 -28.264 1.00 97.81 210 ALA A N 1
ATOM 1669 C CA . ALA A 1 210 ? 10.199 14.499 -29.513 1.00 97.81 210 ALA A CA 1
ATOM 1670 C C . ALA A 1 210 ? 8.667 14.640 -29.339 1.00 97.81 210 ALA A C 1
ATOM 1672 O O . ALA A 1 210 ? 8.163 14.505 -28.219 1.00 97.81 210 ALA A O 1
ATOM 1673 N N . PRO A 1 211 ? 7.903 14.885 -30.423 1.00 98.25 211 PRO A N 1
ATOM 1674 C CA . PRO A 1 211 ? 6.451 15.008 -30.342 1.00 98.25 211 PRO A CA 1
ATOM 1675 C C . PRO A 1 211 ? 5.807 13.790 -29.675 1.00 98.25 211 PRO A C 1
ATOM 1677 O O . PRO A 1 211 ? 6.068 12.648 -30.057 1.00 98.25 211 PRO A O 1
ATOM 1680 N N . TRP A 1 212 ? 4.926 14.034 -28.700 1.00 98.12 212 TRP A N 1
ATOM 1681 C CA . TRP A 1 212 ? 4.329 12.966 -27.895 1.00 98.12 212 TRP A CA 1
ATOM 1682 C C . TRP A 1 212 ? 3.690 11.823 -28.707 1.00 98.12 212 TRP A C 1
ATOM 1684 O O . TRP A 1 212 ? 3.956 10.673 -28.367 1.00 98.12 212 TRP A O 1
ATOM 1694 N N . PRO A 1 213 ? 2.928 12.063 -29.796 1.00 98.38 213 PRO A N 1
ATOM 1695 C CA . PRO A 1 213 ? 2.356 10.968 -30.585 1.00 98.38 213 PRO A CA 1
ATOM 1696 C C . PRO A 1 213 ? 3.400 9.981 -31.130 1.00 98.38 213 PRO A C 1
ATOM 1698 O O . PRO A 1 213 ? 3.142 8.782 -31.173 1.00 98.38 213 PRO A O 1
ATOM 1701 N N . GLU A 1 214 ? 4.590 10.462 -31.499 1.00 98.56 214 GLU A N 1
ATOM 1702 C CA . GLU A 1 214 ? 5.686 9.614 -31.987 1.00 98.56 214 GLU A CA 1
ATOM 1703 C C . GLU A 1 214 ? 6.338 8.825 -30.845 1.00 98.56 214 GLU A C 1
ATOM 1705 O O . GLU A 1 214 ? 6.659 7.647 -30.997 1.00 98.56 214 GLU A O 1
ATOM 1710 N N . VAL A 1 215 ? 6.515 9.459 -29.681 1.00 98.75 215 VAL A N 1
ATOM 1711 C CA . VAL A 1 215 ? 7.051 8.808 -28.474 1.00 98.75 215 VAL A CA 1
ATOM 1712 C C . VAL A 1 215 ? 6.098 7.716 -27.984 1.00 98.75 215 VAL A C 1
ATOM 1714 O O . VAL A 1 215 ? 6.524 6.603 -27.671 1.00 98.75 215 VAL A O 1
ATOM 1717 N N . GLN A 1 216 ? 4.800 8.017 -27.948 1.00 98.62 216 GLN A N 1
ATOM 1718 C CA . GLN A 1 216 ? 3.761 7.073 -27.568 1.00 98.62 216 GLN A CA 1
ATOM 1719 C C . GLN A 1 216 ? 3.720 5.876 -28.521 1.00 98.62 216 GLN A C 1
ATOM 1721 O O . GLN A 1 216 ? 3.685 4.741 -28.047 1.00 98.62 216 GLN A O 1
ATOM 1726 N N . ASP A 1 217 ? 3.753 6.107 -29.838 1.00 98.75 217 ASP A N 1
ATOM 1727 C CA . ASP A 1 217 ? 3.818 5.027 -30.829 1.00 98.75 217 ASP A CA 1
ATOM 1728 C C . ASP A 1 217 ? 5.050 4.141 -30.609 1.00 98.75 217 ASP A C 1
ATOM 1730 O O . ASP A 1 217 ? 4.929 2.918 -30.567 1.00 98.75 217 ASP A O 1
ATOM 1734 N N . ALA A 1 218 ? 6.222 4.732 -30.358 1.00 98.75 218 ALA A N 1
ATOM 1735 C CA . ALA A 1 218 ? 7.438 3.973 -30.081 1.00 98.75 218 ALA A CA 1
ATOM 1736 C C . ALA A 1 218 ? 7.301 3.070 -28.837 1.00 98.75 218 ALA A C 1
ATOM 1738 O O . ALA A 1 218 ? 7.655 1.889 -28.896 1.00 98.75 218 ALA A O 1
ATOM 1739 N N . PHE A 1 219 ? 6.729 3.576 -27.736 1.00 98.75 219 PHE A N 1
ATOM 1740 C CA . PHE A 1 219 ? 6.442 2.754 -26.553 1.00 98.75 219 PHE A CA 1
ATOM 1741 C C . PHE A 1 219 ? 5.406 1.658 -26.843 1.00 98.75 219 PHE A C 1
ATOM 1743 O O . PHE A 1 219 ? 5.583 0.515 -26.417 1.00 98.75 219 PHE A O 1
ATOM 1750 N N . LEU A 1 220 ? 4.342 1.966 -27.590 1.00 98.81 220 LEU A N 1
ATOM 1751 C CA . LEU A 1 220 ? 3.323 0.985 -27.970 1.00 98.81 220 LEU A CA 1
ATOM 1752 C C . LEU A 1 220 ? 3.883 -0.104 -28.887 1.00 98.81 220 LEU A C 1
ATOM 1754 O O . LEU A 1 220 ? 3.512 -1.263 -28.729 1.00 98.81 220 LEU A O 1
ATOM 1758 N N . ARG A 1 221 ? 4.802 0.230 -29.798 1.00 98.56 221 ARG A N 1
ATOM 1759 C CA . ARG A 1 221 ? 5.512 -0.742 -30.641 1.00 98.56 221 ARG A CA 1
ATOM 1760 C C . ARG A 1 221 ? 6.426 -1.643 -29.816 1.00 98.56 221 ARG A C 1
ATOM 1762 O O . ARG A 1 221 ? 6.420 -2.851 -30.038 1.00 98.56 221 ARG A O 1
ATOM 1769 N N . ALA A 1 222 ? 7.155 -1.090 -28.843 1.00 98.31 222 ALA A N 1
ATOM 1770 C CA . ALA A 1 222 ? 7.953 -1.885 -27.909 1.00 98.31 222 ALA A CA 1
ATOM 1771 C C . ALA A 1 222 ? 7.068 -2.855 -27.103 1.00 98.31 222 ALA A C 1
ATOM 1773 O O . ALA A 1 222 ? 7.366 -4.047 -27.022 1.00 98.31 222 ALA A O 1
ATOM 1774 N N . TRP A 1 223 ? 5.937 -2.375 -26.576 1.00 98.25 223 TRP A N 1
ATOM 1775 C CA . TRP A 1 223 ? 4.972 -3.219 -25.869 1.00 98.25 223 TRP A CA 1
ATOM 1776 C C . TRP A 1 223 ? 4.338 -4.281 -26.775 1.00 98.25 223 TRP A C 1
ATOM 1778 O O . TRP A 1 223 ? 4.284 -5.445 -26.398 1.00 98.25 223 TRP A O 1
ATOM 1788 N N . ALA A 1 224 ? 3.888 -3.920 -27.977 1.00 98.19 224 ALA A N 1
ATOM 1789 C CA . ALA A 1 224 ? 3.275 -4.859 -28.917 1.00 98.19 224 ALA A CA 1
ATOM 1790 C C . ALA A 1 224 ? 4.247 -5.967 -29.351 1.00 98.19 224 ALA A C 1
ATOM 1792 O O . ALA A 1 224 ? 3.817 -7.093 -29.591 1.00 98.19 224 ALA A O 1
ATOM 1793 N N . PHE A 1 225 ? 5.547 -5.661 -29.415 1.00 97.75 225 PHE A N 1
ATOM 1794 C CA . PHE A 1 225 ? 6.593 -6.641 -29.693 1.00 97.75 225 PHE A CA 1
ATOM 1795 C C . PHE A 1 225 ? 6.779 -7.643 -28.541 1.00 97.75 225 PHE A C 1
ATOM 1797 O O . PHE A 1 225 ? 6.931 -8.837 -28.789 1.00 97.75 225 PHE A O 1
ATOM 1804 N N . ARG A 1 226 ? 6.711 -7.192 -27.278 1.00 95.19 226 ARG A N 1
ATOM 1805 C CA . ARG A 1 226 ? 6.805 -8.067 -26.094 1.00 95.19 226 ARG A CA 1
ATOM 1806 C C . ARG A 1 226 ? 5.724 -7.724 -25.049 1.00 95.19 226 ARG A C 1
ATOM 1808 O O . ARG A 1 226 ? 6.026 -7.096 -24.033 1.00 95.19 226 ARG A O 1
ATOM 1815 N N . PRO A 1 227 ? 4.460 -8.165 -25.239 1.00 95.88 227 PRO A N 1
ATOM 1816 C CA . PRO A 1 227 ? 3.315 -7.701 -24.436 1.00 95.88 227 PRO A CA 1
ATOM 1817 C C . PRO A 1 227 ? 3.333 -8.089 -22.954 1.00 95.88 227 PRO A C 1
ATOM 1819 O O . PRO A 1 227 ? 2.529 -7.571 -22.176 1.00 95.88 227 PRO A O 1
ATOM 1822 N N . CYS A 1 228 ? 4.226 -9.002 -22.559 1.00 94.62 228 CYS A N 1
ATOM 1823 C CA . CYS A 1 228 ? 4.476 -9.357 -21.163 1.00 94.62 228 CYS A CA 1
ATOM 1824 C C . CYS A 1 228 ? 5.310 -8.311 -20.404 1.00 94.62 228 CYS A C 1
ATOM 1826 O O . CYS A 1 228 ? 5.540 -8.488 -19.211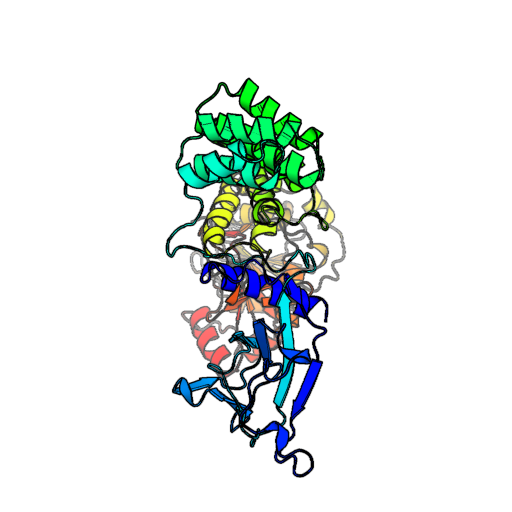 1.00 94.62 228 CYS A O 1
ATOM 1828 N N . ARG A 1 229 ? 5.751 -7.230 -21.063 1.00 95.94 229 ARG A N 1
ATOM 1829 C CA . ARG A 1 229 ? 6.552 -6.164 -20.456 1.00 95.94 229 ARG A CA 1
ATOM 1830 C C . ARG A 1 229 ? 5.706 -4.941 -20.119 1.00 95.94 229 ARG A C 1
ATOM 1832 O O . ARG A 1 229 ? 5.133 -4.314 -21.004 1.00 95.94 229 ARG A O 1
ATOM 1839 N N . ALA A 1 230 ? 5.613 -4.593 -18.840 1.00 97.88 230 ALA A N 1
ATOM 1840 C CA . ALA A 1 230 ? 4.788 -3.485 -18.355 1.00 97.88 230 ALA A CA 1
ATOM 1841 C C . ALA A 1 230 ? 5.441 -2.102 -18.530 1.00 97.88 230 ALA A C 1
ATOM 1843 O O . ALA A 1 230 ? 4.732 -1.093 -18.556 1.00 97.88 230 ALA A O 1
ATOM 1844 N N . GLU A 1 231 ? 6.772 -2.039 -18.646 1.00 98.06 231 GLU A N 1
ATOM 1845 C CA . GLU A 1 231 ? 7.546 -0.792 -18.617 1.00 98.06 231 GLU A CA 1
ATOM 1846 C C . GLU A 1 231 ? 7.087 0.262 -19.643 1.00 98.06 231 GLU A C 1
ATOM 1848 O O . GLU A 1 231 ? 6.918 1.415 -19.236 1.00 98.06 231 GLU A O 1
ATOM 1853 N N . PRO A 1 232 ? 6.796 -0.073 -20.919 1.00 98.50 232 PRO A N 1
ATOM 1854 C CA . PRO A 1 232 ? 6.385 0.932 -21.896 1.00 98.50 232 PRO A CA 1
ATOM 1855 C C . PRO A 1 232 ? 5.018 1.538 -21.555 1.00 98.50 232 PRO A C 1
ATOM 1857 O O . PRO A 1 232 ? 4.823 2.746 -21.659 1.00 98.50 232 PRO A O 1
ATOM 1860 N N . LEU A 1 233 ? 4.070 0.715 -21.086 1.00 98.81 233 LEU A N 1
ATOM 1861 C CA . LEU A 1 233 ? 2.744 1.190 -20.680 1.00 98.81 233 LEU A CA 1
ATOM 1862 C C . LEU A 1 233 ? 2.821 2.064 -19.426 1.00 98.81 233 LEU A C 1
ATOM 1864 O O . LEU A 1 233 ? 2.119 3.068 -19.333 1.00 98.81 233 LEU A O 1
ATOM 1868 N N . HIS A 1 234 ? 3.697 1.713 -18.483 1.00 98.75 234 HIS A N 1
ATOM 1869 C CA . HIS A 1 234 ? 3.968 2.543 -17.314 1.00 98.75 234 HIS A CA 1
ATOM 1870 C C . HIS A 1 234 ? 4.545 3.912 -17.714 1.00 98.75 234 HIS A C 1
ATOM 1872 O O . HIS A 1 234 ? 4.066 4.928 -17.217 1.00 98.75 234 HIS A O 1
ATOM 1878 N N . GLN A 1 235 ? 5.500 3.974 -18.650 1.00 98.56 235 GLN A N 1
ATOM 1879 C CA . GLN A 1 235 ? 6.038 5.254 -19.142 1.00 98.56 235 GLN A CA 1
ATOM 1880 C C . GLN A 1 235 ? 4.958 6.120 -19.809 1.00 98.56 235 GLN A C 1
ATOM 1882 O O . GLN A 1 235 ? 4.888 7.326 -19.565 1.00 98.56 235 GLN A O 1
ATOM 1887 N N . ILE A 1 236 ? 4.060 5.505 -20.588 1.00 98.88 236 ILE A N 1
ATOM 1888 C CA . ILE A 1 236 ? 2.902 6.201 -21.168 1.00 98.88 236 ILE A CA 1
ATOM 1889 C C . ILE A 1 236 ? 1.980 6.757 -20.077 1.00 98.88 236 ILE A C 1
ATOM 1891 O O . ILE A 1 236 ? 1.539 7.905 -20.166 1.00 98.88 236 ILE A O 1
ATOM 1895 N N . ALA A 1 237 ? 1.702 5.970 -19.037 1.00 98.81 237 ALA A N 1
ATOM 1896 C CA . ALA A 1 237 ? 0.874 6.413 -17.923 1.00 98.81 237 ALA A CA 1
ATOM 1897 C C . ALA A 1 237 ? 1.483 7.622 -17.195 1.00 98.81 237 ALA A C 1
ATOM 1899 O O . ALA A 1 237 ? 0.790 8.620 -16.986 1.00 98.81 237 ALA A O 1
ATOM 1900 N N . VAL A 1 238 ? 2.787 7.564 -16.896 1.00 98.38 238 VAL A N 1
ATOM 1901 C CA . VAL A 1 238 ? 3.532 8.651 -16.244 1.00 98.38 238 VAL A CA 1
ATOM 1902 C C . VAL A 1 238 ? 3.455 9.941 -17.058 1.00 98.38 238 VAL A C 1
ATOM 1904 O O . VAL A 1 238 ? 3.204 10.998 -16.477 1.00 98.38 238 VAL A O 1
ATOM 1907 N N . HIS A 1 239 ? 3.625 9.871 -18.384 1.00 98.50 239 HIS A N 1
ATOM 1908 C CA . HIS A 1 239 ? 3.474 11.041 -19.252 1.00 98.50 239 HIS A CA 1
ATOM 1909 C C . HIS A 1 239 ? 2.087 11.672 -19.089 1.00 98.50 239 HIS A C 1
ATOM 1911 O O . HIS A 1 239 ? 1.976 12.853 -18.762 1.00 98.50 239 HIS A O 1
ATOM 1917 N N . TYR A 1 240 ? 1.020 10.882 -19.242 1.00 98.69 240 TYR A N 1
ATOM 1918 C CA . TYR A 1 240 ? -0.338 11.412 -19.135 1.00 98.69 240 TYR A CA 1
ATOM 1919 C C . TYR A 1 240 ? -0.662 11.968 -17.748 1.00 98.69 240 TYR A C 1
ATOM 1921 O O . TYR A 1 240 ? -1.388 12.955 -17.661 1.00 98.69 240 TYR A O 1
ATOM 1929 N N . ARG A 1 241 ? -0.116 11.405 -16.665 1.00 98.19 241 ARG A N 1
ATOM 1930 C CA . ARG A 1 241 ? -0.262 11.996 -15.327 1.00 98.19 241 ARG A CA 1
ATOM 1931 C C . ARG A 1 241 ? 0.451 13.340 -15.210 1.00 98.19 241 ARG A C 1
ATOM 1933 O O . ARG A 1 241 ? -0.111 14.251 -14.605 1.00 98.19 241 ARG A O 1
ATOM 1940 N N . VAL A 1 242 ? 1.667 13.472 -15.743 1.00 97.50 242 VAL A N 1
ATOM 1941 C CA . VAL A 1 242 ? 2.416 14.745 -15.737 1.00 97.50 242 VAL A CA 1
ATOM 1942 C C . VAL A 1 242 ? 1.658 15.822 -16.515 1.00 97.50 242 VAL A C 1
ATOM 1944 O O . VAL A 1 242 ? 1.516 16.937 -16.018 1.00 97.50 242 VAL A O 1
ATOM 1947 N N . GLU A 1 243 ? 1.068 15.455 -17.653 1.00 97.81 243 GLU A N 1
ATOM 1948 C CA . GLU A 1 243 ? 0.199 16.322 -18.463 1.00 97.81 243 GLU A CA 1
ATOM 1949 C C . GLU A 1 243 ? -1.229 16.476 -17.897 1.00 97.81 243 GLU A C 1
ATOM 1951 O O . GLU A 1 243 ? -2.095 17.063 -18.542 1.00 97.81 243 GLU A O 1
ATOM 1956 N N . GLN A 1 244 ? -1.505 15.939 -16.700 1.00 98.38 244 GLN A N 1
ATOM 1957 C CA . GLN A 1 244 ? -2.806 15.993 -16.012 1.00 98.38 244 GLN A CA 1
ATOM 1958 C C . GLN A 1 244 ? -3.976 15.370 -16.802 1.00 98.38 244 GLN A C 1
ATOM 1960 O O . GLN A 1 244 ? -5.151 15.590 -16.507 1.00 98.38 244 GLN A O 1
ATOM 1965 N N . GLN A 1 245 ? -3.677 14.521 -17.784 1.00 98.56 245 GLN A N 1
ATOM 1966 C CA . GLN A 1 245 ? -4.642 13.730 -18.547 1.00 98.56 245 GLN A CA 1
ATOM 1967 C C . GLN A 1 245 ? -4.931 12.406 -17.826 1.00 98.56 245 GLN A C 1
ATOM 1969 O O . GLN A 1 245 ? -4.725 11.308 -18.351 1.00 98.56 245 GLN A O 1
ATOM 1974 N N . TYR A 1 246 ? -5.426 12.509 -16.593 1.00 98.62 246 TYR A N 1
ATOM 1975 C CA . TYR A 1 246 ? -5.554 11.385 -15.661 1.00 98.62 246 TYR A CA 1
ATOM 1976 C C . TYR A 1 246 ? -6.427 10.233 -16.171 1.00 98.62 246 TYR A C 1
ATOM 1978 O O . TYR A 1 246 ? -6.177 9.082 -15.827 1.00 98.62 246 TYR A O 1
ATOM 1986 N N . GLN A 1 247 ? -7.418 10.507 -17.027 1.00 98.69 247 GLN A N 1
ATOM 1987 C CA . GLN A 1 247 ? -8.263 9.466 -17.621 1.00 98.69 247 GLN A CA 1
ATOM 1988 C C . GLN A 1 247 ? -7.455 8.508 -18.510 1.00 98.69 247 GLN A C 1
ATOM 1990 O O . GLN A 1 247 ? -7.655 7.293 -18.457 1.00 98.69 247 GLN A O 1
ATOM 1995 N N . LEU A 1 248 ? -6.531 9.048 -19.312 1.00 98.62 248 LEU A N 1
ATOM 1996 C CA . LEU A 1 248 ? -5.635 8.252 -20.151 1.00 98.62 248 LEU A CA 1
ATOM 1997 C C . LEU A 1 248 ? -4.538 7.610 -19.302 1.00 98.62 248 LEU A C 1
ATOM 1999 O O . LEU A 1 248 ? -4.288 6.415 -19.448 1.00 98.62 248 LEU A O 1
ATOM 2003 N N . GLY A 1 249 ? -3.961 8.365 -18.359 1.00 98.75 249 GLY A N 1
ATOM 2004 C CA . GLY A 1 249 ? -2.984 7.842 -17.399 1.00 98.75 249 GLY A CA 1
ATOM 2005 C C . GLY A 1 249 ? -3.505 6.611 -16.654 1.00 98.75 249 GLY A C 1
ATOM 2006 O O . GLY A 1 249 ? -2.837 5.580 -16.622 1.00 98.75 249 GLY A O 1
ATOM 2007 N N . TYR A 1 250 ? -4.751 6.662 -16.170 1.00 98.81 250 TYR A N 1
ATOM 2008 C CA . TYR A 1 250 ? -5.421 5.541 -15.511 1.00 98.81 250 TYR A CA 1
ATOM 2009 C C . TYR A 1 250 ? -5.534 4.304 -16.412 1.00 98.81 250 TYR A C 1
ATOM 2011 O O . TYR A 1 250 ? -5.248 3.199 -15.956 1.00 98.81 250 TYR A O 1
ATOM 2019 N N . LEU A 1 251 ? -5.933 4.465 -17.680 1.00 98.69 251 LEU A N 1
ATOM 2020 C CA . LEU A 1 251 ? -6.115 3.343 -18.610 1.00 98.69 251 LEU A CA 1
ATOM 2021 C C . LEU A 1 251 ? -4.801 2.582 -18.825 1.00 98.69 251 LEU A C 1
ATOM 2023 O O . LEU A 1 251 ? -4.766 1.353 -18.730 1.00 98.69 251 LEU A O 1
ATOM 2027 N N . PHE A 1 252 ? -3.712 3.313 -19.069 1.00 98.88 252 PHE A N 1
ATOM 2028 C CA . PHE A 1 252 ? -2.392 2.717 -19.262 1.00 98.88 252 PHE A CA 1
ATOM 2029 C C . PHE A 1 252 ? -1.825 2.132 -17.965 1.00 98.88 252 PHE A C 1
ATOM 2031 O O . PHE A 1 252 ? -1.337 1.001 -17.980 1.00 98.88 252 PHE A O 1
ATOM 2038 N N . ALA A 1 253 ? -1.951 2.841 -16.839 1.00 98.81 253 ALA A N 1
ATOM 2039 C CA . ALA A 1 253 ? -1.464 2.373 -15.544 1.00 98.81 253 ALA A CA 1
ATOM 2040 C C . ALA A 1 253 ? -2.182 1.100 -15.084 1.00 98.81 253 ALA A C 1
ATOM 2042 O O . ALA A 1 253 ? -1.529 0.152 -14.658 1.00 98.81 253 ALA A O 1
ATOM 2043 N N . GLN A 1 254 ? -3.509 1.034 -15.235 1.00 98.69 254 GLN A N 1
ATOM 2044 C CA . GLN A 1 254 ? -4.287 -0.162 -14.912 1.00 98.69 254 GLN A CA 1
ATOM 2045 C C . GLN A 1 254 ? -3.829 -1.364 -15.743 1.00 98.69 254 GLN A C 1
ATOM 2047 O O . GLN A 1 254 ? -3.681 -2.466 -15.212 1.00 98.69 254 GLN A O 1
ATOM 2052 N N . ARG A 1 255 ? -3.580 -1.168 -17.046 1.00 98.62 255 ARG A N 1
ATOM 2053 C CA . ARG A 1 255 ? -3.079 -2.251 -17.896 1.00 98.62 255 ARG A CA 1
ATOM 2054 C C . ARG A 1 255 ? -1.670 -2.678 -17.491 1.00 98.62 255 ARG A C 1
ATOM 2056 O O . ARG A 1 255 ? -1.432 -3.880 -17.428 1.00 98.62 255 ARG A O 1
ATOM 2063 N N . ALA A 1 256 ? -0.780 -1.728 -17.202 1.00 98.69 256 ALA A N 1
ATOM 2064 C CA . ALA A 1 256 ? 0.581 -1.997 -16.742 1.00 98.69 256 ALA A CA 1
ATOM 2065 C C . ALA A 1 256 ? 0.589 -2.766 -15.408 1.00 98.69 256 ALA A C 1
ATOM 2067 O O . ALA A 1 256 ? 1.252 -3.791 -15.300 1.00 98.69 256 ALA A O 1
ATOM 2068 N N . ALA A 1 257 ? -0.211 -2.333 -14.429 1.00 98.25 257 ALA A N 1
ATOM 2069 C CA . ALA A 1 257 ? -0.305 -2.946 -13.102 1.00 98.25 257 ALA A CA 1
ATOM 2070 C C . ALA A 1 257 ? -0.902 -4.365 -13.116 1.00 98.25 257 ALA A C 1
ATOM 2072 O O . ALA A 1 257 ? -0.704 -5.132 -12.175 1.00 98.25 257 ALA A O 1
ATOM 2073 N N . ALA A 1 258 ? -1.642 -4.724 -14.169 1.00 97.94 258 ALA A N 1
ATOM 2074 C CA . ALA A 1 258 ? -2.197 -6.062 -14.355 1.00 97.94 258 ALA A CA 1
ATOM 2075 C C . ALA A 1 258 ? -1.210 -7.059 -14.995 1.00 97.94 258 ALA A C 1
ATOM 2077 O O . ALA A 1 258 ? -1.515 -8.251 -15.065 1.00 97.94 258 ALA A O 1
ATOM 2078 N N . ILE A 1 259 ? -0.062 -6.597 -15.502 1.00 97.62 259 ILE A N 1
ATOM 2079 C CA . ILE A 1 259 ? 0.963 -7.458 -16.099 1.00 97.62 259 ILE A CA 1
ATOM 2080 C C . ILE A 1 259 ? 1.901 -7.947 -14.977 1.00 97.62 259 ILE A C 1
ATOM 2082 O O . ILE A 1 259 ? 2.494 -7.119 -14.287 1.00 97.62 259 ILE A O 1
ATOM 2086 N N . PRO A 1 260 ? 2.046 -9.269 -14.763 1.00 95.44 260 PRO A N 1
ATOM 2087 C CA . PRO A 1 260 ? 2.944 -9.804 -13.741 1.00 95.44 260 PRO A CA 1
ATOM 2088 C C . PRO A 1 260 ? 4.415 -9.676 -14.156 1.00 95.44 260 PRO A C 1
ATOM 2090 O O . PRO A 1 260 ? 4.724 -9.590 -15.343 1.00 95.44 260 PRO A O 1
ATOM 2093 N N . LEU A 1 261 ? 5.325 -9.727 -13.178 1.00 92.31 261 LEU A N 1
ATOM 2094 C CA . LEU A 1 261 ? 6.767 -9.774 -13.435 1.00 92.31 261 LEU A CA 1
ATOM 2095 C C . LEU A 1 261 ? 7.105 -10.977 -14.347 1.00 92.31 261 LEU A C 1
ATOM 2097 O O . LEU A 1 261 ? 6.782 -12.111 -13.976 1.00 92.31 261 LEU A O 1
ATOM 2101 N N . PRO A 1 262 ? 7.754 -10.774 -15.509 1.00 89.38 262 PRO A N 1
ATOM 2102 C CA . PRO A 1 262 ? 8.161 -11.871 -16.384 1.00 89.38 262 PRO A CA 1
ATOM 2103 C C . PRO A 1 262 ? 9.265 -12.715 -15.727 1.00 89.38 262 PRO A C 1
ATOM 2105 O O . PRO A 1 262 ? 10.226 -12.179 -15.181 1.00 89.38 262 PRO A O 1
ATOM 2108 N N . GLY A 1 263 ? 9.119 -14.044 -15.762 1.00 75.38 263 GLY A N 1
ATOM 2109 C CA . GLY A 1 263 ? 10.015 -14.977 -15.061 1.00 75.38 263 GLY A CA 1
ATOM 2110 C C . GLY A 1 263 ? 11.278 -15.394 -15.824 1.00 75.38 263 GLY A C 1
ATOM 2111 O O . GLY A 1 263 ? 12.209 -15.899 -15.201 1.00 75.38 263 GLY A O 1
ATOM 2112 N N . GLU A 1 264 ? 11.312 -15.207 -17.145 1.00 73.06 264 GLU A N 1
ATOM 2113 C CA . GLU A 1 264 ? 12.414 -15.650 -18.019 1.00 73.06 264 GLU A CA 1
ATOM 2114 C C . GLU A 1 264 ? 13.356 -14.508 -18.440 1.00 73.06 264 GLU A C 1
ATOM 2116 O O . GLU A 1 264 ? 14.472 -14.776 -18.879 1.00 73.06 264 GLU A O 1
ATOM 2121 N N . ASP A 1 265 ? 12.935 -13.252 -18.264 1.00 74.12 265 ASP A N 1
ATOM 2122 C CA . ASP A 1 265 ? 13.684 -12.066 -18.688 1.00 74.12 265 ASP A CA 1
ATOM 2123 C C . ASP A 1 265 ? 14.729 -11.666 -17.633 1.00 74.12 265 ASP A C 1
ATOM 2125 O O . ASP A 1 265 ? 14.483 -11.699 -16.423 1.00 74.12 265 ASP A O 1
ATOM 2129 N N . ILE A 1 266 ? 15.907 -11.260 -18.098 1.00 63.66 266 ILE A N 1
ATOM 2130 C CA . ILE A 1 266 ? 17.098 -11.030 -17.273 1.00 63.66 266 ILE A CA 1
ATOM 2131 C C . ILE A 1 266 ? 17.271 -9.531 -16.952 1.00 63.66 266 ILE A C 1
ATOM 2133 O O . ILE A 1 266 ? 17.844 -9.189 -15.916 1.00 63.66 266 ILE A O 1
ATOM 2137 N N . SER A 1 267 ? 16.742 -8.630 -17.794 1.00 72.75 267 SER A N 1
ATOM 2138 C CA . SER A 1 267 ? 16.858 -7.164 -17.656 1.00 72.75 267 SER A CA 1
ATOM 2139 C C . SER A 1 267 ? 15.491 -6.483 -17.530 1.00 72.75 267 SER A C 1
ATOM 2141 O O . SER A 1 267 ? 14.970 -5.896 -18.482 1.00 72.75 267 SER A O 1
ATOM 2143 N N . VAL A 1 268 ? 14.892 -6.568 -16.340 1.00 82.69 268 VAL A N 1
ATOM 2144 C CA . VAL A 1 268 ? 13.533 -6.078 -16.045 1.00 82.69 268 VAL A CA 1
ATOM 2145 C C . VAL A 1 268 ? 13.575 -5.001 -14.962 1.00 82.69 268 VAL A C 1
ATOM 2147 O O . VAL A 1 268 ? 14.213 -5.200 -13.926 1.00 82.69 268 VAL A O 1
ATOM 2150 N N . ASP A 1 269 ? 12.861 -3.885 -15.158 1.00 86.50 269 ASP A N 1
ATOM 2151 C CA . ASP A 1 269 ? 12.661 -2.896 -14.087 1.00 86.50 269 ASP A CA 1
ATOM 2152 C C . ASP A 1 269 ? 11.625 -3.431 -13.091 1.00 86.50 269 ASP A C 1
ATOM 2154 O O . ASP A 1 269 ? 10.420 -3.215 -13.232 1.00 86.50 269 ASP A O 1
ATOM 2158 N N . ARG A 1 270 ? 12.101 -4.174 -12.087 1.00 90.69 270 ARG A N 1
ATOM 2159 C CA . ARG A 1 270 ? 11.254 -4.852 -11.093 1.00 90.69 270 ARG A CA 1
ATOM 2160 C C . ARG A 1 270 ? 10.354 -3.888 -10.324 1.00 90.69 270 ARG A C 1
ATOM 2162 O O . ARG A 1 270 ? 9.256 -4.290 -9.945 1.00 90.69 270 ARG A O 1
ATOM 2169 N N . ASP A 1 271 ? 10.765 -2.633 -10.139 1.00 92.25 271 ASP A N 1
ATOM 2170 C CA . ASP A 1 271 ? 9.971 -1.637 -9.414 1.00 92.25 271 ASP A CA 1
ATOM 2171 C C . ASP A 1 271 ? 8.654 -1.322 -10.130 1.00 92.25 271 ASP A C 1
ATOM 2173 O O . ASP A 1 271 ? 7.648 -1.054 -9.468 1.00 92.25 271 ASP A O 1
ATOM 2177 N N . VAL A 1 272 ? 8.632 -1.376 -11.470 1.00 96.06 272 VAL A N 1
ATOM 2178 C CA . VAL A 1 272 ? 7.405 -1.164 -12.259 1.00 96.06 272 VAL A CA 1
ATOM 2179 C C . VAL A 1 272 ? 6.319 -2.153 -11.852 1.00 96.06 272 VAL A C 1
ATOM 2181 O O . VAL A 1 272 ? 5.173 -1.755 -11.647 1.00 96.06 272 VAL A O 1
ATOM 2184 N N . TYR A 1 273 ? 6.704 -3.413 -11.671 1.00 95.19 273 TYR A N 1
ATOM 2185 C CA . TYR A 1 273 ? 5.814 -4.518 -11.328 1.00 95.19 273 TYR A CA 1
ATOM 2186 C C . TYR A 1 273 ? 5.514 -4.573 -9.831 1.00 95.19 273 TYR A C 1
ATOM 2188 O O . TYR A 1 273 ? 4.381 -4.836 -9.437 1.00 95.19 273 TYR A O 1
ATOM 2196 N N . ALA A 1 274 ? 6.529 -4.321 -9.001 1.00 91.81 274 ALA A N 1
ATOM 2197 C CA . ALA A 1 274 ? 6.412 -4.394 -7.552 1.00 91.81 274 ALA A CA 1
ATOM 2198 C C . ALA A 1 274 ? 5.502 -3.292 -6.993 1.00 91.81 274 ALA A C 1
ATOM 2200 O O . ALA A 1 274 ? 4.706 -3.546 -6.086 1.00 91.81 274 ALA A O 1
ATOM 2201 N N . TRP A 1 275 ? 5.606 -2.060 -7.516 1.00 95.81 275 TRP A N 1
ATOM 2202 C CA . TRP A 1 275 ? 4.848 -0.941 -6.951 1.00 95.81 275 TRP A CA 1
ATOM 2203 C C . TRP A 1 275 ? 4.548 0.236 -7.891 1.00 95.81 275 TRP A C 1
ATOM 2205 O O . TRP A 1 275 ? 3.477 0.824 -7.744 1.00 95.81 275 TRP A O 1
ATOM 2215 N N . ARG A 1 276 ? 5.418 0.619 -8.841 1.00 97.62 276 ARG A N 1
ATOM 2216 C CA . ARG A 1 276 ? 5.251 1.901 -9.568 1.00 97.62 276 ARG A CA 1
ATOM 2217 C C . ARG A 1 276 ? 4.003 1.938 -10.442 1.00 97.62 276 ARG A C 1
ATOM 2219 O O . ARG A 1 276 ? 3.279 2.926 -10.397 1.00 97.62 276 ARG A O 1
ATOM 2226 N N . ALA A 1 277 ? 3.701 0.869 -11.185 1.00 98.31 277 ALA A N 1
ATOM 2227 C CA . ALA A 1 277 ? 2.500 0.837 -12.024 1.00 98.31 277 ALA A CA 1
ATOM 2228 C C . ALA A 1 277 ? 1.208 0.924 -11.196 1.00 98.31 277 ALA A C 1
ATOM 2230 O O . ALA A 1 277 ? 0.259 1.604 -11.586 1.00 98.31 277 ALA A O 1
ATOM 2231 N N . LEU A 1 278 ? 1.187 0.273 -10.030 1.00 98.44 278 LEU A N 1
ATOM 2232 C CA . LEU A 1 278 ? 0.040 0.296 -9.126 1.00 98.44 278 LEU A CA 1
ATOM 2233 C C . LEU A 1 278 ? -0.117 1.662 -8.431 1.00 98.44 278 LEU A C 1
ATOM 2235 O O . LEU A 1 278 ? -1.241 2.126 -8.256 1.00 98.44 278 LEU A O 1
ATOM 2239 N N . ASP A 1 279 ? 0.991 2.316 -8.067 1.00 98.38 279 ASP A N 1
ATOM 2240 C CA . ASP A 1 279 ? 0.999 3.677 -7.501 1.00 98.38 279 ASP A CA 1
ATOM 2241 C C . ASP A 1 279 ? 0.505 4.694 -8.537 1.00 98.38 279 ASP A C 1
ATOM 2243 O O . ASP A 1 279 ? -0.362 5.516 -8.246 1.00 98.38 279 ASP A O 1
ATOM 2247 N N . GLU A 1 280 ? 0.958 4.568 -9.785 1.00 98.56 280 GLU A N 1
ATOM 2248 C CA . GLU A 1 280 ? 0.513 5.399 -10.904 1.00 98.56 280 GLU A CA 1
ATOM 2249 C C . GLU A 1 280 ? -0.998 5.238 -11.173 1.00 98.56 280 GLU A C 1
ATOM 2251 O O . GLU A 1 280 ? -1.714 6.232 -11.341 1.00 98.56 280 GLU A O 1
ATOM 2256 N N . GLN A 1 281 ? -1.518 4.001 -11.115 1.00 98.75 281 GLN A N 1
ATOM 2257 C CA . GLN A 1 281 ? -2.959 3.734 -11.211 1.00 98.75 281 GLN A CA 1
ATOM 2258 C C . GLN A 1 281 ? -3.719 4.403 -10.062 1.00 98.75 281 GLN A C 1
ATOM 2260 O O . GLN A 1 281 ? -4.751 5.030 -10.305 1.00 98.75 281 GLN A O 1
ATOM 2265 N N . ALA A 1 282 ? -3.221 4.288 -8.827 1.00 98.69 282 ALA A N 1
ATOM 2266 C CA . ALA A 1 282 ? -3.860 4.862 -7.647 1.00 98.69 282 ALA A CA 1
ATOM 2267 C C . ALA A 1 282 ? -3.927 6.393 -7.716 1.00 98.69 282 ALA A C 1
ATOM 2269 O O . ALA A 1 282 ? -4.982 6.979 -7.460 1.00 98.69 282 ALA A O 1
ATOM 2270 N N . VAL A 1 283 ? -2.833 7.041 -8.129 1.00 98.56 283 VAL A N 1
ATOM 2271 C CA . VAL A 1 283 ? -2.795 8.495 -8.311 1.00 98.56 283 VAL A CA 1
ATOM 2272 C C . VAL A 1 283 ? -3.803 8.913 -9.371 1.00 98.56 283 VAL A C 1
ATOM 2274 O O . VAL A 1 283 ? -4.673 9.731 -9.079 1.00 98.56 283 VAL A O 1
ATOM 2277 N N . CYS A 1 284 ? -3.758 8.329 -10.570 1.00 98.81 284 CYS A N 1
ATOM 2278 C CA . CYS A 1 284 ? -4.694 8.691 -11.633 1.00 98.81 284 CYS A CA 1
ATOM 2279 C C . CYS A 1 284 ? -6.160 8.426 -11.243 1.00 98.81 284 CYS A C 1
ATOM 2281 O O . CYS A 1 284 ? -7.016 9.263 -11.521 1.00 98.81 284 CYS A O 1
ATOM 2283 N N . ALA A 1 285 ? -6.450 7.320 -10.545 1.00 98.81 285 ALA A N 1
ATOM 2284 C CA . ALA A 1 285 ? -7.784 6.992 -10.036 1.00 98.81 285 ALA A CA 1
ATOM 2285 C C . ALA A 1 285 ? -8.338 8.085 -9.104 1.00 98.81 285 ALA A C 1
ATOM 2287 O O . ALA A 1 285 ? -9.509 8.454 -9.219 1.00 98.81 285 ALA A O 1
ATOM 2288 N N . SER A 1 286 ? -7.495 8.639 -8.222 1.00 98.38 286 SER A N 1
ATOM 2289 C CA . SER A 1 286 ? -7.894 9.708 -7.290 1.00 98.38 286 SER A CA 1
ATOM 2290 C C . SER A 1 286 ? -8.338 10.987 -8.012 1.00 98.38 286 SER A C 1
ATOM 2292 O O . SER A 1 286 ? -9.322 11.604 -7.609 1.00 98.38 286 SER A O 1
ATOM 2294 N N . TRP A 1 287 ? -7.685 11.336 -9.124 1.00 98.25 287 TRP A N 1
ATOM 2295 C CA . TRP A 1 287 ? -7.981 12.547 -9.897 1.00 98.25 287 TRP A CA 1
ATOM 2296 C C . TRP A 1 287 ? -9.215 12.439 -10.799 1.00 98.25 287 TRP A C 1
ATOM 2298 O O . TRP A 1 287 ? -9.764 13.461 -11.201 1.00 98.25 287 TRP A O 1
ATOM 2308 N N . ILE A 1 288 ? -9.675 11.224 -11.107 1.00 98.38 288 ILE A N 1
ATOM 2309 C CA . ILE A 1 288 ? -10.880 10.980 -11.923 1.00 98.38 288 ILE A CA 1
ATOM 2310 C C . ILE A 1 288 ? -12.104 10.585 -11.080 1.00 98.38 288 ILE A C 1
ATOM 2312 O O . ILE A 1 288 ? -13.062 10.014 -11.601 1.00 98.38 288 ILE A O 1
ATOM 2316 N N . GLY A 1 289 ? -12.073 10.841 -9.768 1.00 97.75 289 GLY A N 1
ATOM 2317 C CA . GLY A 1 289 ? -13.193 10.584 -8.856 1.00 97.75 289 GLY A CA 1
ATOM 2318 C C . GLY A 1 289 ? -13.352 9.126 -8.410 1.00 97.75 289 GLY A C 1
ATOM 2319 O O . GLY A 1 289 ? -14.299 8.800 -7.694 1.00 97.75 289 GLY A O 1
ATOM 2320 N N . LYS A 1 290 ? -12.426 8.225 -8.768 1.00 98.31 290 LYS A N 1
ATOM 2321 C CA . LYS A 1 290 ? -12.434 6.816 -8.330 1.00 98.31 290 LYS A CA 1
ATOM 2322 C C . LYS A 1 290 ? -11.794 6.656 -6.946 1.00 98.31 290 LYS A C 1
ATOM 2324 O O . LYS A 1 290 ? -10.875 5.861 -6.751 1.00 98.31 290 LYS A O 1
ATOM 2329 N N . HIS A 1 291 ? -12.294 7.415 -5.975 1.00 98.12 291 HIS A N 1
ATOM 2330 C CA . HIS A 1 291 ? -11.702 7.559 -4.641 1.00 98.12 291 HIS A CA 1
ATOM 2331 C C . HIS A 1 291 ? -11.588 6.242 -3.865 1.00 98.12 291 HIS A C 1
ATOM 2333 O O . HIS A 1 291 ? -10.529 5.941 -3.321 1.00 98.12 291 HIS A O 1
ATOM 2339 N N . ALA A 1 292 ? -12.639 5.415 -3.859 1.00 96.56 292 ALA A N 1
ATOM 2340 C CA . ALA A 1 292 ? -12.611 4.127 -3.163 1.00 96.56 292 ALA A CA 1
ATOM 2341 C C . ALA A 1 292 ? -11.580 3.152 -3.769 1.00 96.56 292 ALA A C 1
ATOM 2343 O O . ALA A 1 292 ? -10.876 2.459 -3.034 1.00 96.56 292 ALA A O 1
ATOM 2344 N N . GLU A 1 293 ? -11.451 3.131 -5.102 1.00 98.25 293 GLU A N 1
ATOM 2345 C CA . GLU A 1 293 ? -10.435 2.327 -5.790 1.00 98.25 293 GLU A CA 1
ATOM 2346 C C . GLU A 1 293 ? -9.031 2.839 -5.457 1.00 98.25 293 GLU A C 1
ATOM 2348 O O . GLU A 1 293 ? -8.196 2.059 -5.006 1.00 98.25 293 GLU A O 1
ATOM 2353 N N . ALA A 1 294 ? -8.784 4.145 -5.612 1.00 98.56 294 ALA A N 1
ATOM 2354 C CA . ALA A 1 294 ? -7.498 4.769 -5.305 1.00 98.56 294 ALA A CA 1
ATOM 2355 C C . ALA A 1 294 ? -7.040 4.457 -3.873 1.00 98.56 294 ALA A C 1
ATOM 2357 O O . ALA A 1 294 ? -5.920 3.991 -3.657 1.00 98.56 294 ALA A O 1
ATOM 2358 N N . PHE A 1 295 ? -7.941 4.627 -2.903 1.00 98.19 295 PHE A N 1
ATOM 2359 C CA . PHE A 1 295 ? -7.695 4.317 -1.500 1.00 98.19 295 PHE A CA 1
ATOM 2360 C C . PHE A 1 295 ? -7.314 2.842 -1.291 1.00 98.19 295 PHE A C 1
ATOM 2362 O O . PHE A 1 295 ? -6.306 2.545 -0.645 1.00 98.19 295 PHE A O 1
ATOM 2369 N N . GLY A 1 296 ? -8.068 1.910 -1.885 1.00 97.62 296 GLY A N 1
ATOM 2370 C CA . GLY A 1 296 ? -7.779 0.475 -1.813 1.00 97.62 296 GLY A CA 1
ATOM 2371 C C . GLY A 1 296 ? -6.441 0.086 -2.457 1.00 97.62 296 GLY A C 1
ATOM 2372 O O . GLY A 1 296 ? -5.702 -0.730 -1.903 1.00 97.62 296 GLY A O 1
ATOM 2373 N N . LEU A 1 297 ? -6.089 0.695 -3.594 1.00 98.44 297 LEU A N 1
ATOM 2374 C CA . LEU A 1 297 ? -4.801 0.482 -4.265 1.00 98.44 297 LEU A CA 1
ATOM 2375 C C . LEU A 1 297 ? -3.629 0.968 -3.401 1.00 98.44 297 LEU A C 1
ATOM 2377 O O . LEU A 1 297 ? -2.665 0.223 -3.211 1.00 98.44 297 LEU A O 1
ATOM 2381 N N . CYS A 1 298 ? -3.726 2.160 -2.805 1.00 98.38 298 CYS A N 1
ATOM 2382 C CA . CYS A 1 298 ? -2.698 2.652 -1.888 1.00 98.38 298 CYS A CA 1
ATOM 2383 C C . CYS A 1 298 ? -2.551 1.755 -0.651 1.00 98.38 298 CYS A C 1
ATOM 2385 O O . CYS A 1 298 ? -1.430 1.468 -0.241 1.00 98.38 298 CYS A O 1
ATOM 2387 N N . ARG A 1 299 ? -3.645 1.243 -0.075 1.00 96.88 299 ARG A N 1
ATOM 2388 C CA . ARG A 1 299 ? -3.566 0.307 1.064 1.00 96.88 299 ARG A CA 1
ATOM 2389 C C . ARG A 1 299 ? -2.869 -1.002 0.698 1.00 96.88 299 ARG A C 1
ATOM 2391 O O . ARG A 1 299 ? -2.028 -1.478 1.459 1.00 96.88 299 ARG A O 1
ATOM 2398 N N . ARG A 1 300 ? -3.137 -1.545 -0.496 1.00 96.50 300 ARG A N 1
ATOM 2399 C CA . ARG A 1 300 ? -2.409 -2.714 -1.026 1.00 96.50 300 ARG A CA 1
ATOM 2400 C C . ARG A 1 300 ? -0.907 -2.447 -1.138 1.00 96.50 300 ARG A C 1
ATOM 2402 O O . ARG A 1 300 ? -0.116 -3.301 -0.747 1.00 96.50 300 ARG A O 1
ATOM 2409 N N . LEU A 1 301 ? -0.519 -1.265 -1.619 1.00 97.44 301 LEU A N 1
ATOM 2410 C CA . LEU A 1 301 ? 0.884 -0.846 -1.683 1.00 97.44 301 LEU A CA 1
ATOM 2411 C C . LEU A 1 301 ? 1.517 -0.746 -0.290 1.00 97.44 301 LEU A C 1
ATOM 2413 O O . LEU A 1 301 ? 2.591 -1.298 -0.067 1.00 97.44 301 LEU A O 1
ATOM 2417 N N . LEU A 1 302 ? 0.847 -0.095 0.664 1.00 96.19 302 LEU A N 1
ATOM 2418 C CA . LEU A 1 302 ? 1.352 0.067 2.032 1.00 96.19 302 LEU A CA 1
ATOM 2419 C C . LEU A 1 302 ? 1.487 -1.270 2.778 1.00 96.19 302 LEU A C 1
ATOM 2421 O O . LEU A 1 302 ? 2.378 -1.415 3.614 1.00 96.19 302 LEU A O 1
ATOM 2425 N N . ALA A 1 303 ? 0.664 -2.267 2.452 1.00 94.00 303 ALA A N 1
ATOM 2426 C CA . ALA A 1 303 ? 0.786 -3.612 3.010 1.00 94.00 303 ALA A CA 1
ATOM 2427 C C . ALA A 1 303 ? 1.973 -4.414 2.432 1.00 94.00 303 ALA A C 1
ATOM 2429 O O . ALA A 1 303 ? 2.443 -5.357 3.086 1.00 94.00 303 ALA A O 1
ATOM 2430 N N . SER A 1 304 ? 2.458 -4.052 1.236 1.00 93.19 304 SER A N 1
ATOM 2431 C CA . SER A 1 304 ? 3.531 -4.763 0.536 1.00 93.19 304 SER A CA 1
ATOM 2432 C C . SER A 1 304 ? 4.894 -4.536 1.204 1.00 93.19 304 SER A C 1
ATOM 2434 O O . SER A 1 304 ? 5.274 -3.382 1.436 1.00 93.19 304 SER A O 1
ATOM 2436 N N . PRO A 1 305 ? 5.673 -5.596 1.492 1.00 90.44 305 PRO A N 1
ATOM 2437 C CA . PRO A 1 305 ? 7.048 -5.460 1.970 1.00 90.44 305 PRO A CA 1
ATOM 2438 C C . PRO A 1 305 ? 8.012 -4.984 0.870 1.00 90.44 305 PRO A C 1
ATOM 2440 O O . PRO A 1 305 ? 9.082 -4.480 1.192 1.00 90.44 305 PRO A O 1
ATOM 2443 N N . GLU A 1 306 ? 7.636 -5.105 -0.408 1.00 88.38 306 GLU A N 1
ATOM 2444 C CA . GLU A 1 306 ? 8.458 -4.676 -1.551 1.00 88.38 306 GLU A CA 1
ATOM 2445 C C . GLU A 1 306 ? 8.426 -3.157 -1.773 1.00 88.38 306 GLU A C 1
ATOM 2447 O O . GLU A 1 306 ? 9.261 -2.623 -2.497 1.00 88.38 306 GLU A O 1
ATOM 2452 N N . LEU A 1 307 ? 7.485 -2.443 -1.142 1.00 93.38 307 LEU A N 1
ATOM 2453 C CA . LEU A 1 307 ? 7.426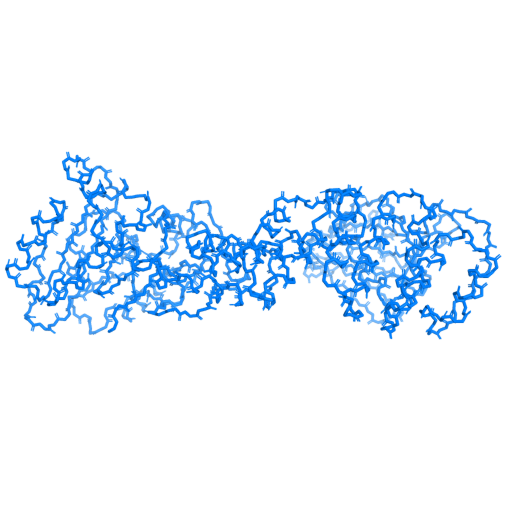 -0.986 -1.212 1.00 93.38 307 LEU A CA 1
ATOM 2454 C C . LEU A 1 307 ? 8.614 -0.373 -0.440 1.00 93.38 307 LEU A C 1
ATOM 2456 O O . LEU A 1 307 ? 8.699 -0.575 0.781 1.00 93.38 307 LEU A O 1
ATOM 2460 N N . PRO A 1 308 ? 9.489 0.422 -1.095 1.00 91.94 308 PRO A N 1
ATOM 2461 C CA . PRO A 1 308 ? 10.623 1.051 -0.428 1.00 91.94 308 PRO A CA 1
ATOM 2462 C C . PRO A 1 308 ? 10.182 1.959 0.724 1.00 91.94 308 PRO A C 1
ATOM 2464 O O . PRO A 1 308 ? 9.230 2.731 0.589 1.00 91.94 308 PRO A O 1
ATOM 2467 N N . GLU A 1 309 ? 10.909 1.929 1.845 1.00 90.62 309 GLU A N 1
ATOM 2468 C CA . GLU A 1 309 ? 10.543 2.686 3.054 1.00 90.62 309 GLU A CA 1
ATOM 2469 C C . GLU A 1 309 ? 10.407 4.193 2.771 1.00 90.62 309 GLU A C 1
ATOM 2471 O O . GLU A 1 309 ? 9.425 4.814 3.174 1.00 90.62 309 GLU A O 1
ATOM 2476 N N . GLY A 1 310 ? 11.319 4.763 1.973 1.00 89.81 310 GLY A N 1
ATOM 2477 C CA . GLY A 1 310 ? 11.265 6.171 1.559 1.00 89.81 310 GLY A CA 1
ATOM 2478 C C . GLY A 1 310 ? 10.051 6.538 0.694 1.00 89.81 310 GLY A C 1
ATOM 2479 O O . GLY A 1 310 ? 9.722 7.717 0.578 1.00 89.81 310 GLY A O 1
ATOM 2480 N N . ARG A 1 311 ? 9.351 5.556 0.106 1.00 93.00 311 ARG A N 1
ATOM 2481 C CA . ARG A 1 311 ? 8.150 5.780 -0.712 1.00 93.00 311 ARG A CA 1
ATOM 2482 C C . ARG A 1 311 ? 6.847 5.673 0.086 1.00 93.00 311 ARG A C 1
ATOM 2484 O O . ARG A 1 311 ? 5.850 6.264 -0.328 1.00 93.00 311 ARG A O 1
ATOM 2491 N N . ARG A 1 312 ? 6.839 4.999 1.245 1.00 94.38 312 ARG A N 1
ATOM 2492 C CA . ARG A 1 312 ? 5.627 4.753 2.058 1.00 94.38 312 ARG A CA 1
ATOM 2493 C C . ARG A 1 312 ? 4.876 6.024 2.433 1.00 94.38 312 ARG A C 1
ATOM 2495 O O . ARG A 1 312 ? 3.660 6.065 2.289 1.00 94.38 312 ARG A O 1
ATOM 2502 N N . GLN A 1 313 ? 5.585 7.070 2.859 1.00 93.75 313 GLN A N 1
ATOM 2503 C CA . GLN A 1 313 ? 4.951 8.344 3.215 1.00 93.75 313 GLN A CA 1
ATOM 2504 C C . GLN A 1 313 ? 4.256 8.992 2.008 1.00 93.75 313 GLN A C 1
ATOM 2506 O O . GLN A 1 313 ? 3.141 9.487 2.136 1.00 93.75 313 GLN A O 1
ATOM 2511 N N . GLY A 1 314 ? 4.872 8.934 0.822 1.00 95.25 314 GLY A N 1
ATOM 2512 C CA . GLY A 1 314 ? 4.256 9.428 -0.413 1.00 95.25 314 GLY A CA 1
ATOM 2513 C C . GLY A 1 314 ? 2.973 8.671 -0.763 1.00 95.25 314 GLY A C 1
ATOM 2514 O O . GLY A 1 314 ? 1.957 9.290 -1.060 1.00 95.25 314 GLY A O 1
ATOM 2515 N N . VAL A 1 315 ? 2.988 7.341 -0.644 1.00 97.69 315 VAL A N 1
ATOM 2516 C CA . VAL A 1 315 ? 1.802 6.500 -0.889 1.00 97.69 315 VAL A CA 1
ATOM 2517 C C . VAL A 1 315 ? 0.712 6.735 0.163 1.00 97.69 315 VAL A C 1
ATOM 2519 O O . VAL A 1 315 ? -0.466 6.779 -0.180 1.00 97.69 315 VAL A O 1
ATOM 2522 N N . ALA A 1 316 ? 1.075 6.933 1.433 1.00 97.12 316 ALA A N 1
ATOM 2523 C CA . ALA A 1 316 ? 0.122 7.295 2.482 1.00 97.12 316 ALA A CA 1
ATOM 2524 C C . ALA A 1 316 ? -0.492 8.687 2.244 1.00 97.12 316 ALA A C 1
ATOM 2526 O O . ALA A 1 316 ? -1.687 8.869 2.454 1.00 97.12 316 ALA A O 1
ATOM 2527 N N . GLY A 1 317 ? 0.288 9.643 1.730 1.00 97.38 317 GLY A N 1
ATOM 2528 C CA . GLY A 1 317 ? -0.230 10.920 1.239 1.00 97.38 317 GLY A CA 1
ATOM 2529 C C . GLY A 1 317 ? -1.233 10.738 0.096 1.00 97.38 317 GLY A C 1
ATOM 2530 O O . GLY A 1 317 ? -2.340 11.263 0.173 1.00 97.38 317 GLY A O 1
ATOM 2531 N N . ASN A 1 318 ? -0.893 9.927 -0.914 1.00 97.06 318 ASN A N 1
ATOM 2532 C CA . ASN A 1 318 ? -1.784 9.615 -2.042 1.00 97.06 318 ASN A CA 1
ATOM 2533 C C . ASN A 1 318 ? -3.093 8.943 -1.588 1.00 97.06 318 ASN A C 1
ATOM 2535 O O . ASN A 1 318 ? -4.163 9.297 -2.079 1.00 97.06 318 ASN A O 1
ATOM 2539 N N . ARG A 1 319 ? -3.027 8.014 -0.623 1.00 97.44 319 ARG A N 1
ATOM 2540 C CA . ARG A 1 319 ? -4.206 7.390 0.002 1.00 97.44 319 ARG A CA 1
ATOM 2541 C C . ARG A 1 319 ? -5.144 8.456 0.569 1.00 97.44 319 ARG A C 1
ATOM 2543 O O . ARG A 1 319 ? -6.348 8.433 0.316 1.00 97.44 319 ARG A O 1
ATOM 2550 N N . ASP A 1 320 ? -4.577 9.385 1.333 1.00 97.31 320 ASP A N 1
ATOM 2551 C CA . ASP A 1 320 ? -5.320 10.368 2.114 1.00 97.31 320 ASP A CA 1
ATOM 2552 C C . ASP A 1 320 ? -6.014 11.436 1.243 1.00 97.31 320 ASP A C 1
ATOM 2554 O O . ASP A 1 320 ? -7.010 12.012 1.678 1.00 97.31 320 ASP A O 1
ATOM 2558 N N . VAL A 1 321 ? -5.574 11.642 -0.010 1.00 97.06 321 VAL A N 1
ATOM 2559 C CA . VAL A 1 321 ? -6.248 12.521 -0.997 1.00 97.06 321 VAL A CA 1
ATOM 2560 C C . VAL A 1 321 ? -7.720 12.143 -1.186 1.00 97.06 321 VAL A C 1
ATOM 2562 O O . VAL A 1 321 ? -8.564 13.012 -1.391 1.00 97.06 321 VAL A O 1
ATOM 2565 N N . SER A 1 322 ? -8.047 10.852 -1.096 1.00 97.94 322 SER A N 1
ATOM 2566 C CA . SER A 1 322 ? -9.414 10.358 -1.307 1.00 97.94 322 SER A CA 1
ATOM 2567 C C . SER A 1 322 ? -10.314 10.480 -0.073 1.00 97.94 322 SER A C 1
ATOM 2569 O O . SER A 1 322 ? -11.531 10.332 -0.190 1.00 97.94 322 SER A O 1
ATOM 2571 N N . VAL A 1 323 ? -9.755 10.772 1.105 1.00 97.38 323 VAL A N 1
ATOM 2572 C CA . VAL A 1 323 ? -10.494 10.727 2.376 1.00 97.38 323 VAL A CA 1
ATOM 2573 C C . VAL A 1 323 ? -11.650 11.728 2.452 1.00 97.38 323 VAL A C 1
ATOM 2575 O O . VAL A 1 323 ? -12.715 11.311 2.901 1.00 97.38 323 VAL A O 1
ATOM 2578 N N . PRO A 1 324 ? -11.535 13.000 2.013 1.00 96.62 324 PRO A N 1
ATOM 2579 C CA . PRO A 1 324 ? -12.665 13.930 2.067 1.00 96.62 324 PRO A CA 1
ATOM 2580 C C . PRO A 1 324 ? -13.907 13.416 1.323 1.00 96.62 324 PRO A C 1
ATOM 2582 O O . PRO A 1 324 ? -14.997 13.405 1.890 1.00 96.62 324 PRO A O 1
ATOM 2585 N N . ALA A 1 325 ? -13.730 12.904 0.101 1.00 96.88 325 ALA A N 1
ATOM 2586 C CA . ALA A 1 325 ? -14.821 12.335 -0.691 1.00 96.88 325 ALA A CA 1
ATOM 2587 C C . ALA A 1 325 ? -15.384 11.048 -0.062 1.00 96.88 325 ALA A C 1
ATOM 2589 O O . ALA A 1 325 ? -16.592 10.813 -0.075 1.00 96.88 325 ALA A O 1
ATOM 2590 N N . MET A 1 326 ? -14.522 10.214 0.529 1.00 96.81 326 MET A N 1
ATOM 2591 C CA . MET A 1 326 ? -14.956 9.003 1.233 1.00 96.81 326 MET A CA 1
ATOM 2592 C C . MET A 1 326 ? -15.730 9.320 2.519 1.00 96.81 326 MET A C 1
ATOM 2594 O O . MET A 1 326 ? -16.728 8.663 2.801 1.00 96.81 326 MET A O 1
ATOM 2598 N N . LEU A 1 327 ? -15.319 10.342 3.275 1.00 96.38 327 LEU A N 1
ATOM 2599 C CA . LEU A 1 327 ? -16.043 10.826 4.451 1.00 96.38 327 LEU A CA 1
ATOM 2600 C C . LEU A 1 327 ? -17.418 11.362 4.075 1.00 96.38 327 LEU A C 1
ATOM 2602 O O . LEU A 1 327 ? -18.387 11.068 4.770 1.00 96.38 327 LEU A O 1
ATOM 2606 N N . GLU A 1 328 ? -17.511 12.146 3.001 1.00 94.94 328 GLU A N 1
ATOM 2607 C CA . GLU A 1 328 ? -18.786 12.649 2.490 1.00 94.94 328 GLU A CA 1
ATOM 2608 C C . GLU A 1 328 ? -19.728 11.488 2.150 1.00 94.94 328 GLU A C 1
ATOM 2610 O O . GLU A 1 328 ? -20.842 11.431 2.675 1.00 94.94 328 GLU A O 1
ATOM 2615 N N . ALA A 1 329 ? -19.243 10.499 1.392 1.00 94.00 329 ALA A N 1
ATOM 2616 C CA . ALA A 1 329 ? -20.006 9.297 1.060 1.00 94.00 329 ALA A CA 1
ATOM 2617 C C . ALA A 1 329 ? -20.449 8.506 2.308 1.00 94.00 329 ALA A C 1
ATOM 2619 O O . ALA A 1 329 ? -21.587 8.045 2.376 1.00 94.00 329 ALA A O 1
ATOM 2620 N N . ALA A 1 330 ? -19.583 8.390 3.319 1.00 95.50 330 ALA A N 1
ATOM 2621 C CA . ALA A 1 330 ? -19.874 7.677 4.564 1.00 95.50 330 ALA A CA 1
ATOM 2622 C C . ALA A 1 330 ? -20.779 8.460 5.538 1.00 95.50 330 ALA A C 1
ATOM 2624 O O . ALA A 1 330 ? -21.207 7.915 6.552 1.00 95.50 330 ALA A O 1
ATOM 2625 N N . SER A 1 331 ? -21.077 9.737 5.274 1.00 92.50 331 SER A N 1
ATOM 2626 C CA . SER A 1 331 ? -21.880 10.569 6.190 1.00 92.50 331 SER A CA 1
ATOM 2627 C C . SER A 1 331 ? -23.384 10.408 6.002 1.00 92.50 331 SER A C 1
ATOM 2629 O O . SER A 1 331 ? -24.156 10.766 6.895 1.00 92.50 331 SER A O 1
ATOM 2631 N N . SER A 1 332 ? -23.807 9.881 4.851 1.00 94.56 332 SER A N 1
ATOM 2632 C CA . SER A 1 332 ? -25.219 9.654 4.550 1.00 94.56 332 SER A CA 1
ATOM 2633 C C . SER A 1 332 ? -25.825 8.565 5.441 1.00 94.56 332 SER A C 1
ATOM 2635 O O . SER A 1 332 ? -25.114 7.722 5.977 1.00 94.56 332 SER A O 1
ATOM 2637 N N . TYR A 1 333 ? -27.146 8.588 5.625 1.00 96.19 333 TYR A N 1
ATOM 2638 C CA . TYR A 1 333 ? -27.834 7.569 6.419 1.00 96.19 333 TYR A CA 1
ATOM 2639 C C . TYR A 1 333 ? -27.886 6.224 5.664 1.00 96.19 333 TYR A C 1
ATOM 2641 O O . TYR A 1 333 ? -28.480 6.173 4.581 1.00 96.19 333 TYR A O 1
ATOM 2649 N N . PRO A 1 334 ? -27.330 5.128 6.218 1.00 94.62 334 PRO A N 1
ATOM 2650 C CA . PRO A 1 334 ? -27.232 3.849 5.522 1.00 94.62 334 PRO A CA 1
ATOM 2651 C C . PRO A 1 334 ? -28.512 3.011 5.679 1.00 94.62 334 PRO A C 1
ATOM 2653 O O . PRO A 1 334 ? -28.521 1.997 6.376 1.00 94.62 334 PRO A O 1
ATOM 2656 N N . ASP A 1 335 ? -29.595 3.422 5.012 1.00 94.06 335 ASP A N 1
ATOM 2657 C CA . ASP A 1 335 ? -30.945 2.839 5.149 1.00 94.06 335 ASP A CA 1
ATOM 2658 C C . ASP A 1 335 ? -30.972 1.304 5.026 1.00 94.06 335 ASP A C 1
ATOM 2660 O O . ASP A 1 335 ? -31.483 0.614 5.906 1.00 94.06 335 ASP A O 1
ATOM 2664 N N . ALA A 1 336 ? -30.320 0.749 3.997 1.00 92.38 336 ALA A N 1
ATOM 2665 C CA . ALA A 1 336 ? -30.272 -0.698 3.775 1.00 92.38 336 ALA A CA 1
ATOM 2666 C C . ALA A 1 336 ? -29.563 -1.462 4.911 1.00 92.38 336 ALA A C 1
ATOM 2668 O O . ALA A 1 336 ? -30.013 -2.536 5.316 1.00 92.38 336 ALA A O 1
ATOM 2669 N N . VAL A 1 337 ? -28.470 -0.905 5.446 1.00 93.44 337 VAL A N 1
ATOM 2670 C CA . VAL A 1 337 ? -27.719 -1.513 6.557 1.00 93.44 337 VAL A CA 1
ATOM 2671 C C . VAL A 1 337 ? -28.542 -1.433 7.838 1.00 93.44 337 VAL A C 1
ATOM 2673 O O . VAL A 1 337 ? -28.690 -2.432 8.540 1.00 93.44 337 VAL A O 1
ATOM 2676 N N . VAL A 1 338 ? -29.129 -0.267 8.126 1.00 93.81 338 VAL A N 1
ATOM 2677 C CA . VAL A 1 338 ? -29.973 -0.071 9.311 1.00 93.81 338 VAL A CA 1
ATOM 2678 C C . VAL A 1 338 ? -31.193 -0.991 9.271 1.00 93.81 338 VAL A C 1
ATOM 2680 O O . VAL A 1 338 ? -31.491 -1.634 10.275 1.00 93.81 338 VAL A O 1
ATOM 2683 N N . GLY A 1 339 ? -31.848 -1.129 8.117 1.00 90.19 339 GLY A N 1
ATOM 2684 C CA . GLY A 1 339 ? -32.977 -2.039 7.932 1.00 90.19 339 GLY A CA 1
ATOM 2685 C C . GLY A 1 339 ? -32.630 -3.498 8.243 1.00 90.19 339 GLY A C 1
ATOM 2686 O O . GLY A 1 339 ? -33.376 -4.156 8.961 1.00 90.19 339 GLY A O 1
ATOM 2687 N N . GLY A 1 340 ? -31.475 -3.996 7.784 1.00 88.50 340 GLY A N 1
ATOM 2688 C CA . GLY A 1 340 ? -31.019 -5.364 8.090 1.00 88.50 340 GLY A CA 1
ATOM 2689 C C . GLY A 1 340 ? -30.619 -5.579 9.557 1.00 88.50 340 GLY A C 1
ATOM 2690 O O . GLY A 1 340 ? -30.673 -6.693 10.086 1.00 88.50 340 GLY A O 1
ATOM 2691 N N . LEU A 1 341 ? -30.239 -4.498 10.232 1.00 87.94 341 LEU A N 1
ATOM 2692 C CA . LEU A 1 341 ? -29.879 -4.487 11.642 1.00 87.94 341 LEU A CA 1
ATOM 2693 C C . LEU A 1 341 ? -31.102 -4.472 12.573 1.00 87.94 341 LEU A C 1
ATOM 2695 O O . LEU A 1 341 ? -30.969 -4.891 13.725 1.00 87.94 341 LEU A O 1
ATOM 2699 N N . VAL A 1 342 ? -32.265 -4.011 12.110 1.00 81.31 342 VAL A N 1
ATOM 2700 C CA . VAL A 1 342 ? -33.521 -3.995 12.871 1.00 81.31 342 VAL A CA 1
ATOM 2701 C C . VAL A 1 342 ? -34.260 -5.326 12.673 1.00 81.31 342 VAL A C 1
ATOM 2703 O O . VAL A 1 342 ? -34.648 -5.674 11.565 1.00 81.31 342 VAL A O 1
ATOM 2706 N N . GLY A 1 343 ? -34.487 -6.078 13.756 1.00 63.59 343 GLY A N 1
ATOM 2707 C CA . GLY A 1 343 ? -35.317 -7.295 13.737 1.00 63.59 343 GLY A CA 1
ATOM 2708 C C . GLY A 1 343 ? -34.572 -8.633 13.631 1.00 63.59 343 GLY A C 1
ATOM 2709 O O . GLY A 1 343 ? -35.211 -9.681 13.703 1.00 63.59 343 GLY A O 1
ATOM 2710 N N . SER A 1 344 ? -33.241 -8.634 13.531 1.00 59.47 344 SER A N 1
ATOM 2711 C CA . SER A 1 344 ? -32.423 -9.839 13.702 1.00 59.47 344 SER A CA 1
ATOM 2712 C C . SER A 1 344 ? -32.107 -10.063 15.187 1.00 59.47 344 SER A C 1
ATOM 2714 O O . SER A 1 344 ? -31.647 -9.156 15.879 1.00 59.47 344 SER A O 1
ATOM 2716 N N . ALA A 1 345 ? -32.349 -11.273 15.705 1.00 60.22 345 ALA A N 1
ATOM 2717 C CA . ALA A 1 345 ? -31.770 -11.675 16.986 1.00 60.22 345 ALA A CA 1
ATOM 2718 C C . ALA A 1 345 ? -30.249 -11.749 16.803 1.00 60.22 345 ALA A C 1
ATOM 2720 O O . ALA A 1 345 ? -29.767 -12.487 15.944 1.00 60.22 345 ALA A O 1
ATOM 2721 N N . ARG A 1 346 ? -29.498 -10.942 17.554 1.00 68.56 346 ARG A N 1
ATOM 2722 C CA . ARG A 1 346 ? -28.048 -10.838 17.390 1.00 68.56 346 ARG A CA 1
ATOM 2723 C C . ARG A 1 346 ? -27.341 -11.743 18.382 1.00 68.56 346 ARG A C 1
ATOM 2725 O O . ARG A 1 346 ? -27.311 -11.448 19.571 1.00 68.56 346 ARG A O 1
ATOM 2732 N N . ASP A 1 347 ? -26.732 -12.803 17.868 1.00 72.00 347 ASP A N 1
ATOM 2733 C CA . ASP A 1 347 ? -25.804 -13.670 18.608 1.00 72.00 347 ASP A CA 1
ATOM 2734 C C . ASP A 1 347 ? -24.344 -13.205 18.419 1.00 72.00 347 ASP A C 1
ATOM 2736 O O . ASP A 1 347 ? -23.411 -13.992 18.283 1.00 72.00 347 ASP A O 1
ATOM 2740 N N . GLY A 1 348 ? -24.155 -11.886 18.294 1.00 79.19 348 GLY A N 1
ATOM 2741 C CA . GLY A 1 348 ? -22.851 -11.286 18.039 1.00 79.19 348 GLY A CA 1
ATOM 2742 C C . GLY A 1 348 ? -22.007 -11.188 19.310 1.00 79.19 348 GLY A C 1
ATOM 2743 O O . GLY A 1 348 ? -22.501 -10.902 20.400 1.00 79.19 348 GLY A O 1
ATOM 2744 N N . GLU A 1 349 ? -20.702 -11.381 19.164 1.00 93.81 349 GLU A N 1
ATOM 2745 C CA . GLU A 1 349 ? -19.741 -11.427 20.271 1.00 93.81 349 GLU A CA 1
ATOM 2746 C C . GLU A 1 349 ? -19.186 -10.053 20.690 1.00 93.81 349 GLU A C 1
ATOM 2748 O O . GLU A 1 349 ? -18.461 -9.958 21.686 1.00 93.81 349 GLU A O 1
ATOM 2753 N N . VAL A 1 350 ? -19.515 -8.987 19.947 1.00 97.25 350 VAL A N 1
ATOM 2754 C CA . VAL A 1 350 ? -19.029 -7.621 20.193 1.00 97.25 350 VAL A CA 1
ATOM 2755 C C . VAL A 1 350 ? -20.142 -6.709 20.703 1.00 97.25 350 VAL A C 1
ATOM 2757 O O . VAL A 1 350 ? -21.214 -6.621 20.104 1.00 97.25 350 VAL A O 1
ATOM 2760 N N . THR A 1 351 ? -19.860 -5.946 21.759 1.00 97.50 351 THR A N 1
ATOM 2761 C CA . THR A 1 351 ? -20.641 -4.744 22.093 1.00 97.50 351 THR A CA 1
ATOM 2762 C C . THR A 1 351 ? -19.923 -3.525 21.528 1.00 97.50 351 THR A C 1
ATOM 2764 O O . THR A 1 351 ? -18.757 -3.293 21.853 1.00 97.50 351 THR A O 1
ATOM 2767 N N . VAL A 1 352 ? -20.611 -2.737 20.705 1.00 97.69 352 VAL A N 1
ATOM 2768 C CA . VAL A 1 352 ? -20.134 -1.432 20.236 1.00 97.69 352 VAL A CA 1
ATOM 2769 C C . VAL A 1 352 ? -20.753 -0.358 21.123 1.00 97.69 352 VAL A C 1
ATOM 2771 O O . VAL A 1 352 ? -21.975 -0.278 21.233 1.00 97.69 352 VAL A O 1
ATOM 2774 N N . SER A 1 353 ? -19.932 0.470 21.765 1.00 95.88 353 SER A N 1
ATOM 2775 C CA . SER A 1 353 ? -20.417 1.617 22.538 1.00 95.88 353 SER A CA 1
ATOM 2776 C C . SER A 1 353 ? -20.105 2.927 21.829 1.00 95.88 353 SER A C 1
ATOM 2778 O O . SER A 1 353 ? -18.976 3.082 21.373 1.00 95.88 353 SER A O 1
ATOM 2780 N N . VAL A 1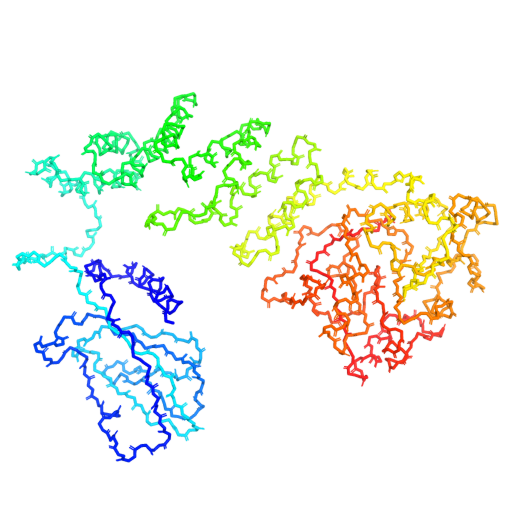 354 ? -21.027 3.884 21.836 1.00 94.25 354 VAL A N 1
ATOM 2781 C CA . VAL A 1 354 ? -20.818 5.237 21.300 1.00 94.25 354 VAL A CA 1
ATOM 2782 C C . VAL A 1 354 ? -21.067 6.266 22.396 1.00 94.25 354 VAL A C 1
ATOM 2784 O O . VAL A 1 354 ? -22.096 6.209 23.070 1.00 94.25 354 VAL A O 1
ATOM 2787 N N . VAL A 1 355 ? -20.145 7.209 22.579 1.00 90.94 355 VAL A N 1
ATOM 2788 C CA . VAL A 1 355 ? -20.353 8.346 23.489 1.00 90.94 355 VAL A CA 1
ATOM 2789 C C . VAL A 1 355 ? -21.041 9.472 22.733 1.00 90.94 355 VAL A C 1
ATOM 2791 O O . VAL A 1 355 ? -20.486 10.010 21.776 1.00 90.94 355 VAL A O 1
ATOM 2794 N N . ALA A 1 356 ? -22.240 9.838 23.177 1.00 89.62 356 ALA A N 1
ATOM 2795 C CA . ALA A 1 356 ? -22.982 10.949 22.601 1.00 89.62 356 ALA A CA 1
ATOM 2796 C C . ALA A 1 356 ? -22.757 12.243 23.395 1.00 89.62 356 ALA A C 1
ATOM 2798 O O . ALA A 1 356 ? -22.929 12.277 24.620 1.00 89.62 356 ALA A O 1
ATOM 2799 N N . GLY A 1 357 ? -22.397 13.303 22.667 1.00 86.50 357 GLY A N 1
ATOM 2800 C CA . GLY A 1 357 ? -22.340 14.673 23.179 1.00 86.50 357 GLY A CA 1
ATOM 2801 C C . GLY A 1 357 ? -23.716 15.342 23.200 1.00 86.50 357 GLY A C 1
ATOM 2802 O O . GLY A 1 357 ? -24.741 14.676 23.074 1.00 86.50 357 GLY A O 1
ATOM 2803 N N . SER A 1 358 ? -23.746 16.668 23.338 1.00 87.38 358 SER A N 1
ATOM 2804 C CA . SER A 1 358 ? -24.987 17.449 23.228 1.00 87.38 358 SER A CA 1
ATOM 2805 C C . SER A 1 358 ? -25.485 17.614 21.794 1.00 87.38 358 SER A C 1
ATOM 2807 O O . SER A 1 358 ? -26.676 17.813 21.579 1.00 87.38 358 SER A O 1
ATOM 2809 N N . ASP A 1 359 ? -24.591 17.494 20.813 1.00 90.44 359 ASP A N 1
ATOM 2810 C CA . ASP A 1 359 ? -24.941 17.578 19.402 1.00 90.44 359 ASP A CA 1
ATOM 2811 C C . ASP A 1 359 ? -25.357 16.204 18.845 1.00 90.44 359 ASP A C 1
ATOM 2813 O O . ASP A 1 359 ? -24.553 15.270 18.699 1.00 90.44 359 ASP A O 1
ATOM 2817 N N . ARG A 1 360 ? -26.648 16.091 18.518 1.00 92.38 360 ARG A N 1
ATOM 2818 C CA . ARG A 1 360 ? -27.247 14.922 17.865 1.00 92.38 360 ARG A CA 1
ATOM 2819 C C . ARG A 1 360 ? -26.583 14.614 16.526 1.00 92.38 360 ARG A C 1
ATOM 2821 O O . ARG A 1 360 ? -26.380 13.439 16.226 1.00 92.38 360 ARG A O 1
ATOM 2828 N N . GLU A 1 361 ? -26.265 15.628 15.723 1.00 93.62 361 GLU A N 1
ATOM 2829 C CA . GLU A 1 361 ? -25.732 15.443 14.372 1.00 93.62 361 GLU A CA 1
ATOM 2830 C C . GLU A 1 361 ? -24.336 14.822 14.411 1.00 93.62 361 GLU A C 1
ATOM 2832 O O . GLU A 1 361 ? -24.051 13.900 13.652 1.00 93.62 361 GLU A O 1
ATOM 2837 N N . VAL A 1 362 ? -23.499 15.234 15.365 1.00 93.25 362 VAL A N 1
ATOM 2838 C CA . VAL A 1 362 ? -22.180 14.621 15.593 1.00 93.25 362 VAL A CA 1
ATOM 2839 C C . VAL A 1 362 ? -22.316 13.127 15.905 1.00 93.25 362 VAL A C 1
ATOM 2841 O O . VAL A 1 362 ? -21.598 12.301 15.342 1.00 93.25 362 VAL A O 1
ATOM 2844 N N . THR A 1 363 ? -23.280 12.763 16.755 1.00 93.31 363 THR A N 1
ATOM 2845 C CA . THR A 1 363 ? -23.567 11.354 17.080 1.00 93.31 363 THR A CA 1
ATOM 2846 C C . THR A 1 363 ? -24.094 10.593 15.858 1.00 93.31 363 THR A C 1
ATOM 2848 O O . THR A 1 363 ? -23.681 9.459 15.608 1.00 93.31 363 THR A O 1
ATOM 2851 N N . GLU A 1 364 ? -24.974 11.217 15.069 1.00 95.19 364 GLU A N 1
ATOM 2852 C CA . GLU A 1 364 ? -25.507 10.655 13.824 1.00 95.19 364 GLU A CA 1
ATOM 2853 C C . GLU A 1 364 ? -24.387 10.375 12.811 1.00 95.19 364 GLU A C 1
ATOM 2855 O O . GLU A 1 364 ? -24.322 9.284 12.249 1.00 95.19 364 GLU A O 1
ATOM 2860 N N . GLN A 1 365 ? -23.461 11.318 12.623 1.00 95.62 365 GLN A N 1
ATOM 2861 C CA . GLN A 1 365 ? -22.323 11.168 11.715 1.00 95.62 365 GLN A CA 1
ATOM 2862 C C . GLN A 1 365 ? -21.373 10.046 12.161 1.00 95.62 365 GLN A C 1
ATOM 2864 O O . GLN A 1 365 ? -20.875 9.297 11.314 1.00 95.62 365 GLN A O 1
ATOM 2869 N N . THR A 1 366 ? -21.144 9.875 13.469 1.00 96.06 366 THR A N 1
ATOM 2870 C CA . THR A 1 366 ? -20.380 8.731 13.997 1.00 96.06 366 THR A CA 1
ATOM 2871 C C . THR A 1 366 ? -21.062 7.405 13.671 1.00 96.06 366 THR A C 1
ATOM 2873 O O . THR A 1 366 ? -20.405 6.492 13.173 1.00 96.06 366 THR A O 1
ATOM 2876 N N . LEU A 1 367 ? -22.377 7.301 13.889 1.00 96.69 367 LEU A N 1
ATOM 2877 C CA . LEU A 1 367 ? -23.136 6.089 13.568 1.00 96.69 367 LEU A CA 1
ATOM 2878 C C . LEU A 1 367 ? -23.133 5.799 12.063 1.00 96.69 367 LEU A C 1
ATOM 2880 O O . LEU A 1 367 ? -22.788 4.690 11.665 1.00 96.69 367 LEU A O 1
ATOM 2884 N N . ASN A 1 368 ? -23.468 6.784 11.228 1.00 97.56 368 ASN A N 1
ATOM 2885 C CA . ASN A 1 368 ? -23.520 6.627 9.772 1.00 97.56 368 ASN A CA 1
ATOM 2886 C C . ASN A 1 368 ? -22.181 6.161 9.213 1.00 97.56 368 ASN A C 1
ATOM 2888 O O . ASN A 1 368 ? -22.120 5.146 8.520 1.00 97.56 368 ASN A O 1
ATOM 2892 N N . SER A 1 369 ? -21.106 6.860 9.576 1.00 98.00 369 SER A N 1
ATOM 2893 C CA . SER A 1 369 ? -19.779 6.541 9.062 1.00 98.00 369 SER A CA 1
ATOM 2894 C C . SER A 1 369 ? -19.289 5.173 9.521 1.00 98.00 369 SER A C 1
ATOM 2896 O O . SER A 1 369 ? -18.781 4.407 8.706 1.00 98.00 369 SER A O 1
ATOM 2898 N N . PHE A 1 370 ? -19.498 4.808 10.790 1.00 98.06 370 PHE A N 1
ATOM 2899 C CA . PHE A 1 370 ? -19.145 3.475 11.272 1.00 98.06 370 PHE A CA 1
ATOM 2900 C C . PHE A 1 370 ? -19.928 2.375 10.542 1.00 98.06 370 PHE A C 1
ATOM 2902 O O . PHE A 1 370 ? -19.335 1.392 10.107 1.00 98.06 370 PHE A O 1
ATOM 2909 N N . LEU A 1 371 ? -21.240 2.547 10.358 1.00 97.56 371 LEU A N 1
ATOM 2910 C CA . LEU A 1 371 ? -22.098 1.568 9.679 1.00 97.56 371 LEU A CA 1
ATOM 2911 C C . LEU A 1 371 ? -21.792 1.436 8.182 1.00 97.56 371 LEU A C 1
ATOM 2913 O O . LEU A 1 371 ? -21.938 0.351 7.628 1.00 97.56 371 LEU A O 1
ATOM 2917 N N . HIS A 1 372 ? -21.371 2.518 7.524 1.00 96.56 372 HIS A N 1
ATOM 2918 C CA . HIS A 1 372 ? -20.925 2.476 6.132 1.00 96.56 372 HIS A CA 1
ATOM 2919 C C . HIS A 1 372 ? -19.570 1.782 5.967 1.00 96.56 372 HIS A C 1
ATOM 2921 O O . HIS A 1 372 ? -19.334 1.133 4.948 1.00 96.56 372 HIS A O 1
ATOM 2927 N N . CYS A 1 373 ? -18.671 1.949 6.937 1.00 97.44 373 CYS A N 1
ATOM 2928 C CA . CYS A 1 373 ? -17.291 1.489 6.829 1.00 97.44 373 CYS A CA 1
ATOM 2929 C C . CYS A 1 373 ? -17.054 0.091 7.419 1.00 97.44 373 CYS A C 1
ATOM 2931 O O . CYS A 1 373 ? -16.189 -0.624 6.926 1.00 97.44 373 CYS A O 1
ATOM 2933 N N . CYS A 1 374 ? -17.792 -0.325 8.449 1.00 97.75 374 CYS A N 1
ATOM 2934 C CA . CYS A 1 374 ? -17.646 -1.650 9.052 1.00 97.75 374 CYS A CA 1
ATOM 2935 C C . CYS A 1 374 ? -18.332 -2.715 8.190 1.00 97.75 374 CYS A C 1
ATOM 2937 O O . CYS A 1 374 ? -19.558 -2.758 8.093 1.00 97.75 374 CYS A O 1
ATOM 2939 N N . THR A 1 375 ? -17.542 -3.586 7.559 1.00 96.06 375 THR A N 1
ATOM 2940 C CA . THR A 1 375 ? -18.047 -4.619 6.636 1.00 96.06 375 THR A CA 1
ATOM 2941 C C . THR A 1 375 ? -18.454 -5.918 7.332 1.00 96.06 375 THR A C 1
ATOM 2943 O O . THR A 1 375 ? -19.152 -6.745 6.748 1.00 96.06 375 THR A O 1
ATOM 2946 N N . ASP A 1 376 ? -18.114 -6.067 8.610 1.00 95.88 376 ASP A N 1
ATOM 2947 C CA . ASP A 1 376 ? -18.336 -7.262 9.422 1.00 95.88 376 ASP A CA 1
ATOM 2948 C C . ASP A 1 376 ? -19.294 -7.031 10.606 1.00 95.88 376 ASP A C 1
ATOM 2950 O O . ASP A 1 376 ? -19.203 -7.679 11.653 1.00 95.88 376 ASP A O 1
ATOM 2954 N N . LEU A 1 377 ? -20.288 -6.153 10.412 1.00 95.19 377 LEU A N 1
ATOM 2955 C CA . LEU A 1 377 ? -21.330 -5.805 11.395 1.00 95.19 377 LEU A CA 1
ATOM 2956 C C . LEU A 1 377 ? -22.104 -7.006 11.963 1.00 95.19 377 LEU A C 1
ATOM 2958 O O . LEU A 1 377 ? -22.690 -6.901 13.039 1.00 95.19 377 LEU A O 1
ATOM 2962 N N . SER A 1 378 ? -22.090 -8.151 11.278 1.00 92.94 378 SER A N 1
ATOM 2963 C CA . SER A 1 378 ? -22.689 -9.404 11.756 1.00 92.94 378 SER A CA 1
ATOM 2964 C C . SER A 1 378 ? -22.103 -9.893 13.087 1.00 92.94 378 SER A C 1
ATOM 2966 O O . SER A 1 378 ? -22.774 -10.629 13.808 1.00 92.94 378 SER A O 1
ATOM 2968 N N . ARG A 1 379 ? -20.889 -9.458 13.457 1.00 94.56 379 ARG A N 1
ATOM 2969 C CA . ARG A 1 379 ? -20.266 -9.788 14.751 1.00 94.56 379 ARG A CA 1
ATOM 2970 C C . ARG A 1 379 ? -20.747 -8.899 15.899 1.00 94.56 379 ARG A C 1
ATOM 2972 O O . ARG A 1 379 ? -20.431 -9.181 17.057 1.00 94.56 379 ARG A O 1
ATOM 2979 N N . VAL A 1 380 ? -21.502 -7.833 15.618 1.00 95.44 380 VAL A N 1
ATOM 2980 C CA . VAL A 1 380 ? -22.037 -6.954 16.663 1.00 95.44 380 VAL A CA 1
ATOM 2981 C C . VAL A 1 380 ? -23.274 -7.580 17.289 1.00 95.44 380 VAL A C 1
ATOM 2983 O O . VAL A 1 380 ? -24.306 -7.742 16.644 1.00 95.44 380 VAL A O 1
ATOM 2986 N N . GLY A 1 381 ? -23.185 -7.881 18.582 1.00 93.69 381 GLY A N 1
ATOM 2987 C CA . GLY A 1 381 ? -24.322 -8.289 19.396 1.00 93.69 381 GLY A CA 1
ATOM 2988 C C . GLY A 1 381 ? -25.184 -7.093 19.784 1.00 93.69 381 GLY A C 1
ATOM 2989 O O . GLY A 1 381 ? -26.406 -7.123 19.660 1.00 93.69 381 GLY A O 1
ATOM 2990 N N . ARG A 1 382 ? -24.546 -6.006 20.237 1.00 93.75 382 ARG A N 1
ATOM 2991 C CA . ARG A 1 382 ? -25.236 -4.843 20.818 1.00 93.75 382 ARG A CA 1
ATOM 2992 C C . ARG A 1 382 ? -24.586 -3.526 20.418 1.00 93.75 382 ARG A C 1
ATOM 2994 O O . ARG A 1 382 ? -23.362 -3.429 20.363 1.00 93.75 382 ARG A O 1
ATOM 3001 N N . PHE A 1 383 ? -25.422 -2.511 20.216 1.00 94.69 383 PHE A N 1
ATOM 3002 C CA . PHE A 1 383 ? -25.007 -1.117 20.090 1.00 94.69 383 PHE A CA 1
ATOM 3003 C C . PHE A 1 383 ? -25.550 -0.335 21.276 1.00 94.69 383 PHE A C 1
ATOM 3005 O O . PHE A 1 383 ? -26.763 -0.269 21.458 1.00 94.69 383 PHE A O 1
ATOM 3012 N N . VAL A 1 384 ? -24.658 0.262 22.061 1.00 94.06 384 VAL A N 1
ATOM 3013 C CA . VAL A 1 384 ? -25.025 1.040 23.245 1.00 94.06 384 VAL A CA 1
ATOM 3014 C C . VAL A 1 384 ? -24.554 2.477 23.074 1.00 94.06 384 VAL A C 1
ATOM 3016 O O . VAL A 1 384 ? -23.356 2.741 23.021 1.00 94.06 384 VAL A O 1
ATOM 3019 N N . VAL A 1 385 ? -25.482 3.423 23.025 1.00 92.56 385 VAL A N 1
ATOM 3020 C CA . VAL A 1 385 ? -25.168 4.849 23.106 1.00 92.56 385 VAL A CA 1
ATOM 3021 C C . VAL A 1 385 ? -25.232 5.282 24.566 1.00 92.56 385 VAL A C 1
ATOM 3023 O O . VAL A 1 385 ? -26.244 5.088 25.242 1.00 92.56 385 VAL A O 1
ATOM 3026 N N . VAL A 1 386 ? -24.148 5.876 25.057 1.00 87.56 386 VAL A N 1
ATOM 3027 C CA . VAL A 1 386 ? -24.060 6.428 26.412 1.00 87.56 386 VAL A CA 1
ATOM 3028 C C . VAL A 1 386 ? -24.019 7.947 26.302 1.00 87.56 386 VAL A C 1
ATOM 3030 O O . VAL A 1 386 ? -23.106 8.506 25.694 1.00 87.56 386 VAL A O 1
ATOM 3033 N N . GLY A 1 387 ? -25.043 8.611 26.837 1.00 72.75 387 GLY A N 1
ATOM 3034 C CA . GLY A 1 387 ? -25.215 10.058 26.699 1.00 72.75 387 GLY A CA 1
ATOM 3035 C C . GLY A 1 387 ? -24.720 10.831 27.919 1.00 72.75 387 GLY A C 1
ATOM 3036 O O . GLY A 1 387 ? -25.118 10.514 29.036 1.00 72.75 387 GLY A O 1
ATOM 3037 N N . ALA A 1 388 ? -23.909 11.869 27.696 1.00 62.56 388 ALA A N 1
ATOM 3038 C CA . ALA A 1 388 ? -23.611 12.909 28.696 1.00 62.56 388 ALA A CA 1
ATOM 3039 C C . ALA A 1 388 ? -24.341 14.242 28.434 1.00 62.56 388 ALA A C 1
ATOM 3041 O O . ALA A 1 388 ? -24.255 15.153 29.254 1.00 62.56 388 ALA A O 1
ATOM 3042 N N . GLY A 1 389 ? -25.041 14.395 27.300 1.00 68.12 389 GLY A N 1
ATOM 3043 C CA . GLY A 1 389 ? -25.642 15.690 26.955 1.00 68.12 389 GLY A CA 1
ATOM 3044 C C . GLY A 1 389 ? -26.754 15.708 25.906 1.00 68.12 389 GLY A C 1
ATOM 3045 O O . GLY A 1 389 ? -27.213 16.797 25.578 1.00 68.12 389 GLY A O 1
ATOM 3046 N N . LEU A 1 390 ? -27.200 14.564 25.368 1.00 82.06 390 LEU A N 1
ATOM 3047 C CA . LEU A 1 390 ? -28.325 14.547 24.423 1.00 82.06 390 LEU A CA 1
ATOM 3048 C C . LEU A 1 390 ? -29.634 14.924 25.121 1.00 82.06 390 LEU A C 1
ATOM 3050 O O . LEU A 1 390 ? -29.966 14.366 26.171 1.00 82.06 390 LEU A O 1
ATOM 3054 N N . SER A 1 391 ? -30.428 15.785 24.483 1.00 86.94 391 SER A N 1
ATOM 3055 C CA . SER A 1 391 ? -31.788 16.060 24.938 1.00 86.94 391 SER A CA 1
ATOM 3056 C C . SER A 1 391 ? -32.665 14.802 24.844 1.00 86.94 391 SER A C 1
ATOM 3058 O O . SER A 1 391 ? -32.429 13.901 24.031 1.00 86.94 391 SER A O 1
ATOM 3060 N N . ALA A 1 392 ? -33.733 14.737 25.645 1.00 87.62 392 ALA A N 1
ATOM 3061 C CA . ALA A 1 392 ? -34.703 13.641 25.555 1.00 87.62 392 ALA A CA 1
ATOM 3062 C C . ALA A 1 392 ? -35.334 13.536 24.151 1.00 87.62 392 ALA A C 1
ATOM 3064 O O . ALA A 1 392 ? -35.632 12.434 23.688 1.00 87.62 392 ALA A O 1
ATOM 3065 N N . GLN A 1 393 ? -35.496 14.674 23.466 1.00 90.75 393 GLN A N 1
ATOM 3066 C CA . GLN A 1 393 ? -36.010 14.741 22.101 1.00 90.75 393 GLN A CA 1
ATOM 3067 C C . GLN A 1 393 ? -35.029 14.120 21.100 1.00 90.75 393 GLN A C 1
ATOM 3069 O O . GLN A 1 393 ? -35.429 13.274 20.302 1.00 90.75 393 GLN A O 1
ATOM 3074 N N . ASP A 1 394 ? -33.749 14.483 21.174 1.00 91.75 394 ASP A N 1
ATOM 3075 C CA . ASP A 1 394 ? -32.717 13.952 20.278 1.00 91.75 394 ASP A CA 1
ATOM 3076 C C . ASP A 1 394 ? -32.483 12.460 20.503 1.00 91.75 394 ASP A C 1
ATOM 3078 O O . ASP A 1 394 ? -32.328 11.698 19.546 1.00 91.75 394 ASP A O 1
ATOM 3082 N N . ARG A 1 395 ? -32.526 12.017 21.765 1.00 90.25 395 ARG A N 1
ATOM 3083 C CA . ARG A 1 395 ? -32.473 10.596 22.122 1.00 90.25 395 ARG A CA 1
ATOM 3084 C C . ARG A 1 395 ? -33.633 9.821 21.501 1.00 90.25 395 ARG A C 1
ATOM 3086 O O . ARG A 1 395 ? -33.400 8.786 20.883 1.00 90.25 395 ARG A O 1
ATOM 3093 N N . ALA A 1 396 ? -34.864 10.319 21.634 1.00 91.31 396 ALA A N 1
ATOM 3094 C CA . ALA A 1 396 ? -36.038 9.683 21.039 1.00 91.31 396 ALA A CA 1
ATOM 3095 C C . ALA A 1 396 ? -35.942 9.634 19.506 1.00 91.31 396 ALA A C 1
ATOM 3097 O O . ALA A 1 396 ? -36.253 8.610 18.897 1.00 91.31 396 ALA A O 1
ATOM 3098 N N . TRP A 1 397 ? -35.448 10.709 18.889 1.00 93.94 397 TRP A N 1
ATOM 3099 C CA . TRP A 1 397 ? -35.237 10.778 17.446 1.00 93.94 397 TRP A CA 1
ATOM 3100 C C . TRP A 1 397 ? -34.213 9.742 16.963 1.00 93.94 397 TRP A C 1
ATOM 3102 O O . TRP A 1 397 ? -34.482 8.992 16.024 1.00 93.94 397 TRP A O 1
ATOM 3112 N N . LEU A 1 398 ? -33.057 9.646 17.631 1.00 93.44 398 LEU A N 1
ATOM 3113 C CA . LEU A 1 398 ? -32.024 8.660 17.301 1.00 93.44 398 LEU A CA 1
ATOM 3114 C C . LEU A 1 398 ? -32.532 7.231 17.515 1.00 93.44 398 LEU A C 1
ATOM 3116 O O . LEU A 1 398 ? -32.286 6.373 16.676 1.00 93.44 398 LEU A O 1
ATOM 3120 N N . GLN A 1 399 ? -33.280 6.975 18.588 1.00 91.88 399 GLN A N 1
ATOM 3121 C CA . GLN A 1 399 ? -33.858 5.657 18.850 1.00 91.88 399 GLN A CA 1
ATOM 3122 C C . GLN A 1 399 ? -34.882 5.249 17.782 1.00 91.88 399 GLN A C 1
ATOM 3124 O O . GLN A 1 399 ? -34.934 4.087 17.389 1.00 91.88 399 GLN A O 1
ATOM 3129 N N . GLN A 1 400 ? -35.672 6.200 17.277 1.00 93.38 400 GLN A N 1
ATOM 3130 C CA . GLN A 1 400 ? -36.602 5.948 16.177 1.00 93.38 400 GLN A CA 1
ATOM 3131 C C . GLN A 1 400 ? -35.865 5.659 14.863 1.00 93.38 400 GLN A C 1
ATOM 3133 O O . GLN A 1 400 ? -36.270 4.775 14.110 1.00 93.38 400 GLN A O 1
ATOM 3138 N N . ARG A 1 401 ? -34.790 6.400 14.577 1.00 95.06 401 ARG A N 1
ATOM 3139 C CA . ARG A 1 401 ? -34.034 6.279 13.322 1.00 95.06 401 ARG A CA 1
ATOM 3140 C C . ARG A 1 401 ? -33.085 5.082 13.291 1.00 95.06 401 ARG A C 1
ATOM 3142 O O . ARG A 1 401 ? -32.872 4.503 12.230 1.00 95.06 401 ARG A O 1
ATOM 3149 N N . TYR A 1 402 ? -32.531 4.701 14.435 1.00 94.62 402 TYR A N 1
ATOM 3150 C CA . TYR A 1 402 ? -31.642 3.555 14.602 1.00 94.62 402 TYR A CA 1
ATOM 3151 C C . TYR A 1 402 ? -32.282 2.569 15.577 1.00 94.62 402 TYR A C 1
ATOM 3153 O O . TYR A 1 402 ? -31.837 2.423 16.712 1.00 94.62 402 TYR A O 1
ATOM 3161 N N . GLY A 1 403 ? -33.329 1.870 15.131 1.00 91.94 403 GLY A N 1
ATOM 3162 C CA . GLY A 1 403 ? -34.164 1.007 15.985 1.00 91.94 403 GLY A CA 1
ATOM 3163 C C . GLY A 1 403 ? -33.444 -0.150 16.696 1.00 91.94 403 GLY A C 1
ATOM 3164 O O . GLY A 1 403 ? -34.059 -0.863 17.481 1.00 91.94 403 GLY A O 1
ATOM 3165 N N . PHE A 1 404 ? -32.152 -0.347 16.434 1.00 91.94 404 PHE A N 1
ATOM 3166 C CA . PHE A 1 404 ? -31.297 -1.332 17.088 1.00 91.94 404 PHE A CA 1
ATOM 3167 C C . PHE A 1 404 ? -30.369 -0.758 18.170 1.00 91.94 404 PHE A C 1
ATOM 3169 O O . PHE A 1 404 ? -29.595 -1.512 18.765 1.00 91.94 404 PHE A O 1
ATOM 3176 N N . VAL A 1 405 ? -30.362 0.563 18.355 1.00 92.81 405 VAL A N 1
ATOM 3177 C CA . VAL A 1 405 ? -29.505 1.252 19.320 1.00 92.81 405 VAL A CA 1
ATOM 3178 C C . VAL A 1 405 ? -30.178 1.266 20.685 1.00 92.81 405 VAL A C 1
ATOM 3180 O O . VAL A 1 405 ? -31.306 1.734 20.848 1.00 92.81 405 VAL A O 1
ATOM 3183 N N . GLU A 1 406 ? -29.448 0.795 21.686 1.00 92.25 406 GLU A N 1
ATOM 3184 C CA . GLU A 1 406 ? -29.835 0.866 23.086 1.00 92.25 406 GLU A CA 1
ATOM 3185 C C . GLU A 1 406 ? -29.212 2.112 23.719 1.00 92.25 406 GLU A C 1
ATOM 3187 O O . GLU A 1 406 ? -28.040 2.407 23.499 1.00 92.25 406 GLU A O 1
ATOM 3192 N N . PHE A 1 407 ? -29.967 2.838 24.540 1.00 90.25 407 PHE A N 1
ATOM 3193 C CA . PHE A 1 407 ? -29.436 3.996 25.255 1.00 90.25 407 PHE A CA 1
ATOM 3194 C C . PHE A 1 407 ? -29.253 3.690 26.735 1.00 90.25 407 PHE A C 1
ATOM 3196 O O . PHE A 1 407 ? -30.217 3.323 27.410 1.00 90.25 407 PHE A O 1
ATOM 3203 N N . ALA A 1 408 ? -28.052 3.941 27.248 1.00 87.00 408 ALA A N 1
ATOM 3204 C CA . ALA A 1 408 ? -27.748 3.879 28.670 1.00 87.00 408 ALA A CA 1
ATOM 3205 C C . ALA A 1 408 ? -27.548 5.287 29.244 1.00 87.00 408 ALA A C 1
ATOM 3207 O O . ALA A 1 408 ? -26.949 6.158 28.610 1.00 87.00 408 ALA A O 1
ATOM 3208 N N . ASP A 1 409 ? -28.066 5.500 30.452 1.00 73.06 409 ASP A N 1
ATOM 3209 C CA . ASP A 1 409 ? -27.861 6.741 31.190 1.00 73.06 409 ASP A CA 1
ATOM 3210 C C . ASP A 1 409 ? -26.477 6.725 31.849 1.00 73.06 409 ASP A C 1
ATOM 3212 O O . ASP A 1 409 ? -26.101 5.743 32.498 1.00 73.06 409 ASP A O 1
ATOM 3216 N N . ALA A 1 410 ? -25.711 7.797 31.660 1.00 63.94 410 ALA A N 1
ATOM 3217 C CA . ALA A 1 410 ? -24.424 7.963 32.315 1.00 63.94 410 ALA A CA 1
ATOM 3218 C C . ALA A 1 410 ? -24.580 8.485 33.756 1.00 63.94 410 ALA A C 1
ATOM 3220 O O . ALA A 1 410 ? -23.638 8.384 34.533 1.00 63.94 410 ALA A O 1
ATOM 3221 N N . GLY A 1 411 ? -25.735 9.048 34.137 1.00 62.34 411 GLY A N 1
ATOM 3222 C CA . GLY A 1 411 ? -25.928 9.667 35.455 1.00 62.34 411 GLY A CA 1
ATOM 3223 C C . GLY A 1 411 ? -25.001 10.865 35.707 1.00 62.34 411 GLY A C 1
ATOM 3224 O O . GLY A 1 411 ? -24.730 11.205 36.859 1.00 62.34 411 GLY A O 1
ATOM 3225 N N . VAL A 1 412 ? -24.482 11.474 34.637 1.00 60.44 412 VAL A N 1
ATOM 3226 C CA . VAL A 1 412 ? -23.562 12.617 34.667 1.00 60.44 412 VAL A CA 1
ATOM 3227 C C . VAL A 1 412 ? -24.353 13.894 34.361 1.00 60.44 412 VAL A C 1
ATOM 3229 O O . VAL A 1 412 ? -25.250 13.875 33.521 1.00 60.44 412 VAL A O 1
ATOM 3232 N N . GLY A 1 413 ? -24.051 14.997 35.055 1.00 54.84 413 GLY A N 1
ATOM 3233 C CA . GLY A 1 413 ? -24.663 16.302 34.777 1.00 54.84 413 GLY A CA 1
ATOM 3234 C C . GLY A 1 413 ? -24.259 16.862 33.408 1.00 54.84 413 GLY A C 1
ATOM 3235 O O . GLY A 1 413 ? -23.183 16.539 32.901 1.00 54.84 413 GLY A O 1
ATOM 3236 N N . GLU A 1 414 ? -25.111 17.715 32.828 1.00 49.31 414 GLU A N 1
ATOM 3237 C CA . GLU A 1 414 ? -24.867 18.355 31.527 1.00 49.31 414 GLU A CA 1
ATOM 3238 C C . GLU A 1 414 ? -23.464 18.990 31.458 1.00 49.31 414 GLU A C 1
ATOM 3240 O O . GLU A 1 414 ? -23.090 19.806 32.302 1.00 49.31 414 GLU A O 1
ATOM 3245 N N . GLY A 1 415 ? -22.681 18.614 30.440 1.00 48.62 415 GLY A N 1
ATOM 3246 C CA . GLY A 1 415 ? -21.378 19.220 30.135 1.00 48.62 415 GLY A CA 1
ATOM 3247 C C . GLY A 1 415 ? -20.143 18.519 30.717 1.00 48.62 415 GLY A C 1
ATOM 3248 O O . GLY A 1 415 ? -19.027 18.905 30.369 1.00 48.62 415 GLY A O 1
ATOM 3249 N N . ALA A 1 416 ? -20.294 17.478 31.542 1.00 57.66 416 ALA A N 1
ATOM 3250 C CA . ALA A 1 416 ? -19.172 16.633 31.963 1.00 57.66 416 ALA A CA 1
ATOM 3251 C C . ALA A 1 416 ? -19.034 15.397 31.051 1.00 57.66 416 ALA A C 1
ATOM 3253 O O . ALA A 1 416 ? -20.020 14.749 30.712 1.00 57.66 416 ALA A O 1
ATOM 3254 N N . GLY A 1 417 ? -17.807 15.069 30.629 1.00 65.56 417 GLY A N 1
ATOM 3255 C CA . GLY A 1 417 ? -17.546 13.904 29.773 1.00 65.56 417 GLY A CA 1
ATOM 3256 C C . GLY A 1 417 ? -17.938 12.584 30.449 1.00 65.56 417 GLY A C 1
ATOM 3257 O O . GLY A 1 417 ? -17.839 12.464 31.668 1.00 65.56 417 GLY A O 1
ATOM 3258 N N . VAL A 1 418 ? -18.364 11.584 29.667 1.00 71.81 418 VAL A N 1
ATOM 3259 C CA . VAL A 1 418 ? -18.731 10.255 30.191 1.00 71.81 418 VAL A CA 1
ATOM 3260 C C . VAL A 1 418 ? -17.468 9.500 30.627 1.00 71.81 418 VAL A C 1
ATOM 3262 O O . VAL A 1 418 ? -16.647 9.164 29.769 1.00 71.81 418 VAL A O 1
ATOM 3265 N N . PRO A 1 419 ? -17.303 9.150 31.918 1.00 77.75 419 PRO A N 1
ATOM 3266 C CA . PRO A 1 419 ? -16.199 8.302 32.345 1.00 77.75 419 PRO A CA 1
ATOM 3267 C C . PRO A 1 419 ? -16.291 6.922 31.689 1.00 77.75 419 PRO A C 1
ATOM 3269 O O . PRO A 1 419 ? -17.332 6.261 31.726 1.00 77.75 419 PRO A O 1
ATOM 3272 N N . LEU A 1 420 ? -15.175 6.440 31.138 1.00 80.94 420 LEU A N 1
ATOM 3273 C CA . LEU A 1 420 ? -15.116 5.166 30.413 1.00 80.94 420 LEU A CA 1
ATOM 3274 C C . LEU A 1 420 ? -15.532 3.961 31.291 1.00 80.94 420 LEU A C 1
ATOM 3276 O O . LEU A 1 420 ? -16.068 2.975 30.786 1.00 80.94 420 LEU A O 1
ATOM 3280 N N . GLY A 1 421 ? -15.351 4.061 32.615 1.00 82.81 421 GLY A N 1
ATOM 3281 C CA . GLY A 1 421 ? -15.816 3.070 33.594 1.00 82.81 421 GLY A CA 1
ATOM 3282 C C . GLY A 1 421 ? -17.338 2.884 33.616 1.00 82.81 421 GLY A C 1
ATOM 3283 O O . GLY A 1 421 ? -17.815 1.756 33.749 1.00 82.81 421 GLY A O 1
ATOM 3284 N N . LEU A 1 422 ? -18.115 3.947 33.382 1.00 82.56 422 LEU A N 1
ATOM 3285 C CA . LEU A 1 422 ? -19.576 3.859 33.287 1.00 82.56 422 LEU A CA 1
ATOM 3286 C C . LEU A 1 422 ? -20.018 3.177 31.994 1.00 82.56 422 LEU A C 1
ATOM 3288 O O . LEU A 1 422 ? -20.946 2.369 32.016 1.00 82.56 422 LEU A O 1
ATOM 3292 N N . VAL A 1 423 ? -19.309 3.431 30.892 1.00 87.50 423 VAL A N 1
ATOM 3293 C CA . VAL A 1 423 ? -19.543 2.732 29.622 1.00 87.50 423 VAL A CA 1
ATOM 3294 C C . VAL A 1 423 ? -19.252 1.238 29.782 1.00 87.50 423 VAL A C 1
ATOM 3296 O O . VAL A 1 423 ? -20.077 0.408 29.403 1.00 87.50 423 VAL A O 1
ATOM 3299 N N . ARG A 1 424 ? -18.137 0.877 30.436 1.00 88.75 424 ARG A N 1
ATOM 3300 C CA . ARG A 1 424 ? -17.748 -0.520 30.704 1.00 88.75 424 ARG A CA 1
ATOM 3301 C C . ARG A 1 424 ? -18.824 -1.308 31.461 1.00 88.75 424 ARG A C 1
ATOM 3303 O O . ARG A 1 424 ? -18.979 -2.497 31.180 1.00 88.75 424 ARG A O 1
ATOM 3310 N N . LYS A 1 425 ? -19.580 -0.681 32.375 1.00 88.88 425 LYS A N 1
ATOM 3311 C CA . LYS A 1 425 ? -20.682 -1.329 33.126 1.00 88.88 425 LYS A CA 1
ATOM 3312 C C . LYS A 1 425 ? -21.838 -1.788 32.230 1.00 88.88 425 LYS A C 1
ATOM 3314 O O . LYS A 1 425 ? -22.561 -2.702 32.609 1.00 88.88 425 LYS A O 1
ATOM 3319 N N . GLN A 1 426 ? -21.997 -1.190 31.049 1.00 89.44 426 GLN A N 1
ATOM 3320 C CA . GLN A 1 426 ? -23.039 -1.560 30.081 1.00 89.44 426 GLN A CA 1
ATOM 3321 C C . GLN A 1 426 ? -22.636 -2.745 29.186 1.00 89.44 426 GLN A C 1
ATOM 3323 O O . GLN A 1 426 ? -23.459 -3.278 28.433 1.00 89.44 426 GLN A O 1
ATOM 3328 N N . VAL A 1 427 ? -21.370 -3.168 29.264 1.00 91.31 427 VAL A N 1
ATOM 3329 C CA . VAL A 1 427 ? -20.776 -4.169 28.378 1.00 91.31 427 VAL A CA 1
ATOM 3330 C C . VAL A 1 427 ? -20.657 -5.516 29.088 1.00 91.31 427 VAL A C 1
ATOM 3332 O O . VAL A 1 427 ? -19.890 -5.673 30.035 1.00 91.31 427 VAL A O 1
ATOM 3335 N N . GLY A 1 428 ? -21.405 -6.508 28.604 1.00 88.50 428 GLY A N 1
ATOM 3336 C CA . GLY A 1 428 ? -21.333 -7.894 29.087 1.00 88.50 428 GLY A CA 1
ATOM 3337 C C . GLY A 1 428 ? -20.532 -8.835 28.185 1.00 88.50 428 GLY A C 1
ATOM 3338 O O . GLY A 1 428 ? -20.211 -9.945 28.598 1.00 88.50 428 GLY A O 1
ATOM 3339 N N . SER A 1 429 ? -20.217 -8.416 26.958 1.00 93.75 429 SER A N 1
ATOM 3340 C CA . SER A 1 429 ? -19.481 -9.234 25.994 1.00 93.75 429 SER A CA 1
ATOM 3341 C C . SER A 1 429 ? -17.983 -9.285 26.302 1.00 93.75 429 SER A C 1
ATOM 3343 O O . SER A 1 429 ? -17.421 -8.404 26.961 1.00 93.75 429 SER A O 1
ATOM 3345 N N . ARG A 1 430 ? -17.310 -10.313 25.772 1.00 95.25 430 ARG A N 1
ATOM 3346 C CA . ARG A 1 430 ? -15.846 -10.417 25.832 1.00 95.25 430 ARG A CA 1
ATOM 3347 C C . ARG A 1 430 ? -15.167 -9.282 25.064 1.00 95.25 430 ARG A C 1
ATOM 3349 O O . ARG A 1 430 ? -14.176 -8.730 25.535 1.00 95.25 430 ARG A O 1
ATOM 3356 N N . TRP A 1 431 ? -15.699 -8.954 23.892 1.00 97.88 431 TRP A N 1
ATOM 3357 C CA . TRP A 1 431 ? -15.139 -7.933 23.019 1.00 97.88 431 TRP A CA 1
ATOM 3358 C C . TRP A 1 431 ? -15.947 -6.651 23.114 1.00 97.88 431 TRP A C 1
ATOM 3360 O O . TRP A 1 431 ? -17.183 -6.668 23.052 1.00 97.88 431 TRP A O 1
ATOM 3370 N N . TRP A 1 432 ? -15.239 -5.540 23.264 1.00 97.88 432 TRP A N 1
ATOM 3371 C CA . TRP A 1 432 ? -15.835 -4.222 23.400 1.00 97.88 432 TRP A CA 1
ATOM 3372 C C . TRP A 1 432 ? -15.160 -3.232 22.463 1.00 97.88 432 TRP A C 1
ATOM 3374 O O . TRP A 1 432 ? -14.022 -2.844 22.709 1.00 97.88 432 TRP A O 1
ATOM 3384 N N . LEU A 1 433 ? -15.872 -2.788 21.427 1.00 98.25 433 LEU A N 1
ATOM 3385 C CA . LEU A 1 433 ? -15.431 -1.669 20.602 1.00 98.25 433 LEU A CA 1
ATOM 3386 C C . LEU A 1 433 ? -15.992 -0.369 21.175 1.00 98.25 433 LEU A C 1
ATOM 3388 O O . LEU A 1 433 ? -17.203 -0.145 21.175 1.00 98.25 433 LEU A O 1
ATOM 3392 N N . HIS A 1 434 ? -15.111 0.496 21.656 1.00 96.31 434 HIS A N 1
ATOM 3393 C CA . HIS A 1 434 ? -15.474 1.812 22.148 1.00 96.31 434 HIS A CA 1
ATOM 3394 C C . HIS A 1 434 ? -15.265 2.872 21.071 1.00 96.31 434 HIS A C 1
ATOM 3396 O O . HIS A 1 434 ? -14.156 3.016 20.566 1.00 96.31 434 HIS A O 1
ATOM 3402 N N . LEU A 1 435 ? -16.317 3.627 20.754 1.00 94.94 435 LEU A N 1
ATOM 3403 C CA . LEU A 1 435 ? -16.293 4.802 19.892 1.00 94.94 435 LEU A CA 1
ATOM 3404 C C . LEU A 1 435 ? -16.511 6.041 20.770 1.00 94.94 435 LEU A C 1
ATOM 3406 O O . LEU A 1 435 ? -17.595 6.244 21.326 1.00 94.94 435 LEU A O 1
ATOM 3410 N N . GLY A 1 436 ? -15.469 6.859 20.917 1.00 89.31 436 GLY A N 1
ATOM 3411 C CA . GLY A 1 436 ? -15.579 8.144 21.605 1.00 89.31 436 GLY A CA 1
ATOM 3412 C C . GLY A 1 436 ? -16.495 9.121 20.857 1.00 89.31 436 GLY A C 1
ATOM 3413 O O . GLY A 1 436 ? -16.955 8.851 19.746 1.00 89.31 436 GLY A O 1
ATOM 3414 N N . GLN A 1 437 ? -16.724 10.291 21.445 1.00 88.88 437 GLN A N 1
ATOM 3415 C CA . GLN A 1 437 ? -17.536 11.331 20.817 1.00 88.88 437 GLN A CA 1
ATOM 3416 C C . GLN A 1 437 ? -16.868 11.867 19.538 1.00 88.88 437 GLN A C 1
ATOM 3418 O O . GLN A 1 437 ? -15.682 12.186 19.546 1.00 88.88 437 GLN A O 1
ATOM 3423 N N . GLY A 1 438 ? -17.647 12.001 18.460 1.00 91.69 438 GLY A N 1
ATOM 3424 C CA . GLY A 1 438 ? -17.272 12.763 17.261 1.00 91.69 438 GLY A CA 1
ATOM 3425 C C . GLY A 1 438 ? -16.353 12.068 16.259 1.00 91.69 438 GLY A C 1
ATOM 3426 O O . GLY A 1 438 ? -15.914 12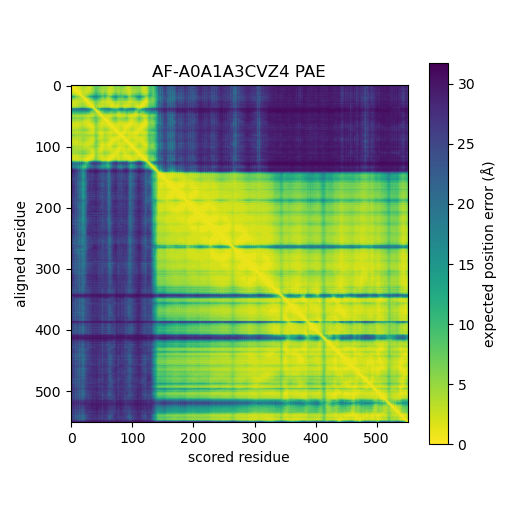.696 15.297 1.00 91.69 438 GLY A O 1
ATOM 3427 N N . TRP A 1 439 ? -16.078 10.776 16.429 1.00 95.69 439 TRP A N 1
ATOM 3428 C CA . TRP A 1 439 ? -15.261 10.026 15.477 1.00 95.69 439 TRP A CA 1
ATOM 3429 C C . TRP A 1 439 ? -16.036 9.678 14.208 1.00 95.69 439 TRP A C 1
ATOM 3431 O O . TRP A 1 439 ? -17.164 9.195 14.275 1.00 95.69 439 TRP A O 1
ATOM 3441 N N . ARG A 1 440 ? -15.413 9.896 13.050 1.00 97.56 440 ARG A N 1
ATOM 3442 C CA . ARG A 1 440 ? -15.952 9.601 11.722 1.00 97.56 440 ARG A CA 1
ATOM 3443 C C . ARG A 1 440 ? -15.020 8.665 10.971 1.00 97.56 440 ARG A C 1
ATOM 3445 O O . ARG A 1 440 ? -13.842 8.969 10.775 1.00 97.56 440 ARG A O 1
ATOM 3452 N N . PHE A 1 441 ? -15.558 7.527 10.562 1.00 97.94 441 PHE A N 1
ATOM 3453 C CA . PHE A 1 441 ? -14.849 6.506 9.798 1.00 97.94 441 PHE A CA 1
ATOM 3454 C C . PHE A 1 441 ? -14.920 6.818 8.300 1.00 97.94 441 PHE A C 1
ATOM 3456 O O . PHE A 1 441 ? -15.876 7.425 7.825 1.00 97.94 441 PHE A O 1
ATOM 3463 N N . PHE A 1 442 ? -13.891 6.439 7.548 1.00 96.56 442 PHE A N 1
ATOM 3464 C CA . PHE A 1 442 ? -13.878 6.643 6.092 1.00 96.56 442 PHE A CA 1
ATOM 3465 C C . PHE A 1 442 ? -13.400 5.428 5.307 1.00 96.56 442 PHE A C 1
ATOM 3467 O O . PHE A 1 442 ? -13.580 5.377 4.095 1.00 96.56 442 PHE A O 1
ATOM 3474 N N . ALA A 1 443 ? -12.781 4.457 5.971 1.00 95.06 443 ALA A N 1
ATOM 3475 C CA . ALA A 1 443 ? -12.169 3.313 5.323 1.00 95.06 443 ALA A CA 1
ATOM 3476 C C . ALA A 1 443 ? -13.064 2.072 5.454 1.00 95.06 443 ALA A C 1
ATOM 3478 O O . ALA A 1 443 ? -13.297 1.628 6.572 1.00 95.06 443 ALA A O 1
ATOM 3479 N N . PRO A 1 444 ? -13.535 1.463 4.354 1.00 95.25 444 PRO A N 1
ATOM 3480 C CA . PRO A 1 444 ? -14.170 0.151 4.424 1.00 95.25 444 PRO A CA 1
ATOM 3481 C C . PRO A 1 444 ? -13.200 -0.896 4.995 1.00 95.25 444 PRO A C 1
ATOM 3483 O O . PRO A 1 444 ? -12.076 -1.032 4.493 1.00 95.25 444 PRO A O 1
ATOM 3486 N N . GLU A 1 445 ? -13.606 -1.596 6.054 1.00 95.62 445 GLU A N 1
ATOM 3487 C CA . GLU A 1 445 ? -12.766 -2.551 6.781 1.00 95.62 445 GLU A CA 1
ATOM 3488 C C . GLU A 1 445 ? -13.588 -3.538 7.624 1.00 95.62 445 GLU A C 1
ATOM 3490 O O . GLU A 1 445 ? -14.604 -3.175 8.230 1.00 95.62 445 GLU A O 1
ATOM 3495 N N . ASP A 1 446 ? -13.065 -4.760 7.753 1.00 96.19 446 ASP A N 1
ATOM 3496 C CA . ASP A 1 446 ? -13.530 -5.772 8.704 1.00 96.19 446 ASP A CA 1
ATOM 3497 C C . ASP A 1 446 ? -13.017 -5.423 10.114 1.00 96.19 446 ASP A C 1
ATOM 3499 O O . ASP A 1 446 ? -12.209 -6.143 10.712 1.00 96.19 446 ASP A O 1
ATOM 3503 N N . TYR A 1 447 ? -13.413 -4.253 10.633 1.00 97.75 447 TYR A N 1
ATOM 3504 C CA . TYR A 1 447 ? -12.859 -3.682 11.865 1.00 97.75 447 TYR A CA 1
ATOM 3505 C C . TYR A 1 447 ? -12.915 -4.668 13.032 1.00 97.75 447 TYR A C 1
ATOM 3507 O O . TYR A 1 447 ? -11.960 -4.763 13.804 1.00 97.75 447 TYR A O 1
ATOM 3515 N N . LEU A 1 448 ? -14.012 -5.410 13.186 1.00 97.81 448 LEU A N 1
ATOM 3516 C CA . LEU A 1 448 ? -14.210 -6.271 14.349 1.00 97.81 448 LEU A CA 1
ATOM 3517 C C . LEU A 1 448 ? -13.317 -7.510 14.262 1.00 97.81 448 LEU A C 1
ATOM 3519 O O . LEU A 1 448 ? -12.620 -7.837 15.221 1.00 97.81 448 LEU A O 1
ATOM 3523 N N . GLY A 1 449 ? -13.303 -8.174 13.108 1.00 97.31 449 GLY A N 1
ATOM 3524 C CA . GLY A 1 449 ? -12.413 -9.268 12.728 1.00 97.31 449 GLY A CA 1
ATOM 3525 C C . GLY A 1 449 ? -10.957 -8.902 12.931 1.00 97.31 449 GLY A C 1
ATOM 3526 O O . GLY A 1 449 ? -10.239 -9.602 13.645 1.00 97.31 449 GLY A O 1
ATOM 3527 N N . ARG A 1 450 ? -10.553 -7.760 12.377 1.00 97.44 450 ARG A N 1
ATOM 3528 C CA . ARG A 1 450 ? -9.170 -7.295 12.397 1.00 97.44 450 ARG A CA 1
ATOM 3529 C C . ARG A 1 450 ? -8.686 -6.978 13.808 1.00 97.44 450 ARG A C 1
ATOM 3531 O O . ARG A 1 450 ? -7.638 -7.471 14.222 1.00 97.44 450 ARG A O 1
ATOM 3538 N N . LEU A 1 451 ? -9.462 -6.215 14.579 1.00 98.50 451 LEU A N 1
ATOM 3539 C CA . LEU A 1 451 ? -9.106 -5.851 15.955 1.00 98.50 451 LEU A CA 1
ATOM 3540 C C . LEU A 1 451 ? -9.107 -7.069 16.896 1.00 98.50 451 LEU A C 1
ATOM 3542 O O . LEU A 1 451 ? -8.209 -7.195 17.731 1.00 98.50 451 LEU A O 1
ATOM 3546 N N . ILE A 1 452 ? -10.068 -7.990 16.744 1.00 98.19 452 ILE A N 1
ATOM 3547 C CA . ILE A 1 452 ? -10.097 -9.251 17.504 1.00 98.19 452 ILE A CA 1
ATOM 3548 C C . ILE A 1 452 ? -8.902 -10.131 17.133 1.00 98.19 452 ILE A C 1
ATOM 3550 O O . ILE A 1 452 ? -8.227 -10.631 18.029 1.00 98.19 452 ILE A O 1
ATOM 3554 N N . GLY A 1 453 ? -8.571 -10.244 15.844 1.00 98.00 453 GLY A N 1
ATOM 3555 C CA . GLY A 1 453 ? -7.411 -11.003 15.379 1.00 98.00 453 GLY A CA 1
ATOM 3556 C C . GLY A 1 453 ? -6.101 -10.524 16.010 1.00 98.00 453 GLY A C 1
ATOM 3557 O O . GLY A 1 453 ? -5.265 -11.345 16.382 1.00 98.00 453 GLY A O 1
ATOM 3558 N N . VAL A 1 454 ? -5.931 -9.209 16.212 1.00 98.38 454 VAL A N 1
ATOM 3559 C CA . VAL A 1 454 ? -4.776 -8.666 16.952 1.00 98.38 454 VAL A CA 1
ATOM 3560 C C . VAL A 1 454 ? -4.792 -9.119 18.420 1.00 98.38 454 VAL A C 1
ATOM 3562 O O . VAL A 1 454 ? -3.770 -9.579 18.927 1.00 98.38 454 VAL A O 1
ATOM 3565 N N . LEU A 1 455 ? -5.935 -9.026 19.112 1.00 97.88 455 LEU A N 1
ATOM 3566 C CA . LEU A 1 455 ? -6.067 -9.448 20.519 1.00 97.88 455 LEU A CA 1
ATOM 3567 C C . LEU A 1 455 ? -5.827 -10.952 20.711 1.00 97.88 455 LEU A C 1
ATOM 3569 O O . LEU A 1 455 ? -5.291 -11.381 21.739 1.00 97.88 455 LEU A O 1
ATOM 3573 N N . GLU A 1 456 ? -6.224 -11.765 19.742 1.00 97.06 456 GLU A N 1
ATOM 3574 C CA . GLU A 1 456 ? -5.992 -13.207 19.752 1.00 97.06 456 GLU A CA 1
ATOM 3575 C C . GLU A 1 456 ? -4.529 -13.552 19.461 1.00 97.06 456 GLU A C 1
ATOM 3577 O O . GLU A 1 456 ? -3.957 -14.395 20.154 1.00 97.06 456 GLU A O 1
ATOM 3582 N N . ALA A 1 457 ? -3.903 -12.860 18.505 1.00 97.56 457 ALA A N 1
ATOM 3583 C CA . ALA A 1 457 ? -2.499 -13.054 18.150 1.00 97.56 457 ALA A CA 1
ATOM 3584 C C . ALA A 1 457 ? -1.523 -12.581 19.239 1.00 97.56 457 ALA A C 1
ATOM 3586 O O . ALA A 1 457 ? -0.423 -13.122 19.355 1.00 97.56 457 ALA A O 1
ATOM 3587 N N . GLU A 1 458 ? -1.913 -11.590 20.044 1.00 97.12 458 GLU A N 1
ATOM 3588 C CA . GLU A 1 458 ? -1.070 -10.979 21.072 1.00 97.12 458 GLU A CA 1
ATOM 3589 C C . GLU A 1 458 ? -1.683 -11.175 22.476 1.00 97.12 458 GLU A C 1
ATOM 3591 O O . GLU A 1 458 ? -2.418 -10.314 22.969 1.00 97.12 458 GLU A O 1
ATOM 3596 N N . PRO A 1 459 ? -1.364 -12.269 23.200 1.00 94.50 459 PRO A N 1
ATOM 3597 C CA . PRO A 1 459 ? -1.993 -12.600 24.488 1.00 94.50 459 PRO A CA 1
ATOM 3598 C C . PRO A 1 459 ? -1.784 -11.569 25.605 1.00 94.50 459 PRO A C 1
ATOM 3600 O O . PRO A 1 459 ? -2.509 -11.571 26.600 1.00 94.50 459 PRO A O 1
ATOM 3603 N N . ARG A 1 460 ? -0.763 -10.714 25.469 1.00 95.06 460 ARG A N 1
ATOM 3604 C CA . ARG A 1 460 ? -0.467 -9.627 26.415 1.00 95.06 460 ARG A CA 1
ATOM 3605 C C . ARG A 1 460 ? -1.165 -8.320 26.058 1.00 95.06 460 ARG A C 1
ATOM 3607 O O . ARG A 1 460 ? -1.185 -7.419 26.888 1.00 95.06 460 ARG A O 1
ATOM 3614 N N . VAL A 1 461 ? -1.746 -8.210 24.867 1.00 96.69 461 VAL A N 1
ATOM 3615 C CA . VAL A 1 461 ? -2.464 -7.009 24.447 1.00 96.69 461 VAL A CA 1
ATOM 3616 C C . VAL A 1 461 ? -3.883 -7.051 25.004 1.00 96.69 461 VAL A C 1
ATOM 3618 O O . VAL A 1 461 ? -4.588 -8.046 24.841 1.00 96.69 461 VAL A O 1
ATOM 3621 N N . PHE A 1 462 ? -4.305 -5.990 25.691 1.00 95.81 462 PHE A N 1
ATOM 3622 C CA . PHE A 1 462 ? -5.672 -5.878 26.225 1.00 95.81 462 PHE A CA 1
ATOM 3623 C C . PHE A 1 462 ? -6.540 -4.871 25.459 1.00 95.81 462 PHE A C 1
ATOM 3625 O O . PHE A 1 462 ? -7.763 -4.924 25.570 1.00 95.81 462 PHE A O 1
ATOM 3632 N N . GLN A 1 463 ? -5.916 -3.974 24.690 1.00 96.75 463 GLN A N 1
ATOM 3633 C CA . GLN A 1 463 ? -6.582 -2.955 23.885 1.00 96.75 463 GLN A CA 1
ATOM 3634 C C . GLN A 1 463 ? -5.890 -2.813 22.524 1.00 96.75 463 GLN A C 1
ATOM 3636 O O . GLN A 1 463 ? -4.658 -2.790 22.454 1.00 96.75 463 GLN A O 1
ATOM 3641 N N . VAL A 1 464 ? -6.688 -2.663 21.466 1.00 98.38 464 VAL A N 1
ATOM 3642 C CA . VAL A 1 464 ? -6.229 -2.363 20.107 1.00 98.38 464 VAL A CA 1
ATOM 3643 C C . VAL A 1 464 ? -6.910 -1.094 19.607 1.00 98.38 464 VAL A C 1
ATOM 3645 O O . VAL A 1 464 ? -8.125 -1.081 19.415 1.00 98.38 464 VAL A O 1
ATOM 3648 N N . GLY A 1 465 ? -6.141 -0.026 19.404 1.00 97.94 465 GLY A N 1
ATOM 3649 C CA . GLY A 1 465 ? -6.632 1.210 18.796 1.00 97.94 465 GLY A CA 1
ATOM 3650 C C . GLY A 1 465 ? -6.840 1.066 17.287 1.00 97.94 465 GLY A C 1
ATOM 3651 O O . GLY A 1 465 ? -6.069 0.391 16.601 1.00 97.94 465 GLY A O 1
ATOM 3652 N N . VAL A 1 466 ? -7.874 1.721 16.761 1.00 97.88 466 VAL A N 1
ATOM 3653 C CA . VAL A 1 466 ? -8.174 1.732 15.321 1.00 97.88 466 VAL A CA 1
ATOM 3654 C C . VAL A 1 466 ? -7.125 2.521 14.541 1.00 97.88 466 VAL A C 1
ATOM 3656 O O . VAL A 1 466 ? -6.732 2.094 13.462 1.00 97.88 466 VAL A O 1
ATOM 3659 N N . ASN A 1 467 ? -6.659 3.648 15.080 1.00 97.25 467 ASN A N 1
ATOM 3660 C CA . ASN A 1 467 ? -5.721 4.526 14.388 1.00 97.25 467 ASN A CA 1
ATOM 3661 C C . ASN A 1 467 ? -4.278 4.302 14.833 1.00 97.25 467 ASN A C 1
ATOM 3663 O O . ASN A 1 467 ? -3.969 4.275 16.026 1.00 97.25 467 ASN A O 1
ATOM 3667 N N . TYR A 1 468 ? -3.378 4.256 13.856 1.00 95.56 468 TYR A N 1
ATOM 3668 C CA . TYR A 1 468 ? -1.944 4.314 14.098 1.00 95.56 468 TYR A CA 1
ATOM 3669 C C . TYR A 1 468 ? -1.552 5.610 14.812 1.00 95.56 468 TYR A C 1
ATOM 3671 O O . TYR A 1 468 ? -1.939 6.707 14.403 1.00 95.56 468 TYR A O 1
ATOM 3679 N N . GLY A 1 469 ? -0.776 5.473 15.888 1.00 92.88 469 GLY A N 1
ATOM 3680 C CA . GLY A 1 469 ? -0.292 6.606 16.678 1.00 92.88 469 GLY A CA 1
ATOM 3681 C C . GLY A 1 469 ? -1.389 7.385 17.408 1.00 92.88 469 GLY A C 1
ATOM 3682 O O . GLY A 1 469 ? -1.154 8.541 17.745 1.00 92.88 469 GLY A O 1
ATOM 3683 N N . ASP A 1 470 ? -2.570 6.784 17.615 1.00 93.12 470 ASP A N 1
ATOM 3684 C CA . ASP A 1 470 ? -3.742 7.431 18.233 1.00 93.12 470 ASP A CA 1
ATOM 3685 C C . ASP A 1 470 ? -4.125 8.751 17.533 1.00 93.12 470 ASP A C 1
ATOM 3687 O O . ASP A 1 470 ? -4.557 9.728 18.144 1.00 93.12 470 ASP A O 1
ATOM 3691 N N . ALA A 1 471 ? -3.903 8.797 16.216 1.00 95.38 471 ALA A N 1
ATOM 3692 C CA . ALA A 1 471 ? -4.102 9.997 15.426 1.00 95.38 471 ALA A CA 1
ATOM 3693 C C . ALA A 1 471 ? -5.570 10.444 15.441 1.00 95.38 471 ALA A C 1
ATOM 3695 O O . ALA A 1 471 ? -6.483 9.651 15.224 1.00 95.38 471 ALA A O 1
ATOM 3696 N N . VAL A 1 472 ? -5.788 11.746 15.625 1.00 95.81 472 VAL A N 1
ATOM 3697 C CA . VAL A 1 472 ? -7.121 12.377 15.591 1.00 95.81 472 VAL A CA 1
ATOM 3698 C C . VAL A 1 472 ? -7.455 13.004 14.232 1.00 95.81 472 VAL A C 1
ATOM 3700 O O . VAL A 1 472 ? -8.607 13.333 13.958 1.00 95.81 472 VAL A O 1
ATOM 3703 N N . LYS A 1 473 ? -6.445 13.167 13.371 1.00 95.81 473 LYS A N 1
ATOM 3704 C CA . LYS A 1 473 ? -6.515 13.739 12.018 1.00 95.81 473 LYS A CA 1
ATOM 3705 C C . LYS A 1 473 ? -5.677 12.891 11.063 1.00 95.81 473 LYS A C 1
ATOM 3707 O O . LYS A 1 473 ? -4.890 12.059 11.507 1.00 95.81 473 LYS A O 1
ATOM 3712 N N . LEU A 1 474 ? -5.812 13.140 9.763 1.00 95.25 474 LEU A N 1
ATOM 3713 C CA . LEU A 1 474 ? -4.926 12.550 8.760 1.00 95.25 474 LEU A CA 1
ATOM 3714 C C . LEU A 1 474 ? -3.480 12.977 9.013 1.00 95.25 474 LEU A C 1
ATOM 3716 O O . LEU A 1 474 ? -3.194 14.155 9.229 1.00 95.25 474 LEU A O 1
ATOM 3720 N N . THR A 1 475 ? -2.581 12.000 8.997 1.00 94.50 475 THR A N 1
ATOM 3721 C CA . THR A 1 475 ? -1.150 12.189 9.262 1.00 94.50 475 THR A CA 1
ATOM 3722 C C . THR A 1 475 ? -0.289 11.957 8.028 1.00 94.50 475 THR A C 1
ATOM 3724 O O . THR A 1 475 ? 0.923 12.157 8.104 1.00 94.50 475 THR A O 1
ATOM 3727 N N . HIS A 1 476 ? -0.877 11.502 6.912 1.00 94.06 476 HIS A N 1
ATOM 3728 C CA . HIS A 1 476 ? -0.146 11.097 5.707 1.00 94.06 476 HIS A CA 1
ATOM 3729 C C . HIS A 1 476 ? 0.940 10.061 6.008 1.00 94.06 476 HIS A C 1
ATOM 3731 O O . HIS A 1 476 ? 2.029 10.074 5.434 1.00 94.06 476 HIS A O 1
ATOM 3737 N N . SER A 1 477 ? 0.654 9.169 6.959 1.00 92.31 477 SER A N 1
ATOM 3738 C CA . SER A 1 477 ? 1.599 8.168 7.434 1.00 92.31 477 SER A CA 1
ATOM 3739 C C . SER A 1 477 ? 0.947 6.804 7.651 1.00 92.31 477 SER A C 1
ATOM 3741 O O . SER A 1 477 ? -0.279 6.646 7.700 1.00 92.31 477 SER A O 1
ATOM 3743 N N . CYS A 1 478 ? 1.813 5.801 7.747 1.00 94.19 478 CYS A N 1
ATOM 3744 C CA . CYS A 1 478 ? 1.519 4.449 8.194 1.00 94.19 478 CYS A CA 1
ATOM 3745 C C . CYS A 1 478 ? 2.697 3.952 9.041 1.00 94.19 478 CYS A C 1
ATOM 3747 O O . CYS A 1 478 ? 3.761 4.580 9.067 1.00 94.19 478 CYS A O 1
ATOM 3749 N N . ALA A 1 479 ? 2.547 2.800 9.687 1.00 94.50 479 ALA A N 1
ATOM 3750 C CA . ALA A 1 479 ? 3.666 2.155 10.358 1.00 94.50 479 ALA A CA 1
ATOM 3751 C C . ALA A 1 479 ? 4.797 1.809 9.376 1.00 94.50 479 ALA A C 1
ATOM 3753 O O . ALA A 1 479 ? 4.549 1.357 8.249 1.00 94.50 479 ALA A O 1
ATOM 3754 N N . ALA A 1 480 ? 6.038 1.975 9.836 1.00 93.75 480 ALA A N 1
ATOM 3755 C CA . ALA A 1 480 ? 7.232 1.507 9.137 1.00 93.75 480 ALA A CA 1
ATOM 3756 C C . ALA A 1 480 ? 7.233 -0.023 9.030 1.00 93.75 480 ALA A C 1
ATOM 3758 O O . ALA A 1 480 ? 6.785 -0.710 9.952 1.00 93.75 480 ALA A O 1
ATOM 3759 N N . GLU A 1 481 ? 7.784 -0.575 7.947 1.00 93.50 481 GLU A N 1
ATOM 3760 C CA . GLU A 1 481 ? 7.729 -2.027 7.720 1.00 93.50 481 GLU A CA 1
ATOM 3761 C C . GLU A 1 481 ? 8.434 -2.838 8.806 1.00 93.50 481 GLU A C 1
ATOM 3763 O O . GLU A 1 481 ? 7.920 -3.858 9.251 1.00 93.50 481 GLU A O 1
ATOM 3768 N N . LYS A 1 482 ? 9.553 -2.326 9.322 1.00 93.75 482 LYS A N 1
ATOM 3769 C CA . LYS A 1 482 ? 10.317 -2.959 10.409 1.00 93.75 482 LYS A CA 1
ATOM 3770 C C . LYS A 1 482 ? 9.582 -3.029 11.755 1.00 93.75 482 LYS A C 1
ATOM 3772 O O . LYS A 1 482 ? 9.978 -3.807 12.615 1.00 93.75 482 LYS A O 1
ATOM 3777 N N . LEU A 1 483 ? 8.580 -2.173 11.969 1.00 93.62 483 LEU A N 1
ATOM 3778 C CA . LEU A 1 483 ? 7.790 -2.132 13.207 1.00 93.62 483 LEU A CA 1
ATOM 3779 C C . LEU A 1 483 ? 6.489 -2.929 13.078 1.00 93.62 483 LEU A C 1
ATOM 3781 O O . LEU A 1 483 ? 5.887 -3.301 14.086 1.00 93.62 483 LEU A O 1
ATOM 3785 N N . ALA A 1 484 ? 6.053 -3.170 11.843 1.00 94.69 484 ALA A N 1
ATOM 3786 C CA . ALA A 1 484 ? 4.794 -3.811 11.545 1.00 94.69 484 ALA A CA 1
ATOM 3787 C C . ALA A 1 484 ? 4.830 -5.313 11.849 1.00 94.69 484 ALA A C 1
ATOM 3789 O O . ALA A 1 484 ? 5.745 -6.045 11.470 1.00 94.69 484 ALA A O 1
ATOM 3790 N N . ARG A 1 485 ? 3.775 -5.783 12.503 1.00 96.56 485 ARG A N 1
ATOM 3791 C CA . ARG A 1 485 ? 3.474 -7.192 12.747 1.00 96.56 485 ARG A CA 1
ATOM 3792 C C . ARG A 1 485 ? 2.341 -7.644 11.839 1.00 96.56 485 ARG A C 1
ATOM 3794 O O . ARG A 1 485 ? 1.586 -6.822 11.317 1.00 96.56 485 ARG A O 1
ATOM 3801 N N . ARG A 1 486 ? 2.240 -8.959 11.640 1.00 95.12 486 ARG A N 1
ATOM 3802 C CA . ARG A 1 486 ? 1.187 -9.591 10.842 1.00 95.12 486 ARG A CA 1
ATOM 3803 C C . ARG A 1 486 ? 0.673 -10.832 11.546 1.00 95.12 486 ARG A C 1
ATOM 3805 O O . ARG A 1 486 ? 1.471 -11.642 12.012 1.00 95.12 486 ARG A O 1
ATOM 3812 N N . ALA A 1 487 ? -0.641 -10.999 11.556 1.00 94.69 487 ALA A N 1
ATOM 3813 C CA . ALA A 1 487 ? -1.279 -12.228 12.003 1.00 94.69 487 ALA A CA 1
ATOM 3814 C C . ALA A 1 487 ? -2.501 -12.547 11.124 1.00 94.69 487 ALA A C 1
ATOM 3816 O O . ALA A 1 487 ? -3.100 -11.625 10.556 1.00 94.69 487 ALA A O 1
ATOM 3817 N N . PRO A 1 488 ? -2.874 -13.834 10.980 1.00 90.25 488 PRO A N 1
ATOM 3818 C CA . PRO A 1 488 ? -4.099 -14.222 10.284 1.00 90.25 488 PRO A CA 1
ATOM 3819 C C . PRO A 1 488 ? -5.314 -13.483 10.861 1.00 90.25 488 PRO A C 1
ATOM 3821 O O . PRO A 1 488 ? -5.446 -13.371 12.075 1.00 90.25 488 PRO A O 1
ATOM 3824 N N . GLY A 1 489 ? -6.169 -12.931 10.000 1.00 86.62 489 GLY A N 1
ATOM 3825 C CA . GLY A 1 489 ? -7.335 -12.135 10.408 1.00 86.62 489 GLY A CA 1
ATOM 3826 C C . GLY A 1 489 ? -7.018 -10.716 10.904 1.00 86.62 489 GLY A C 1
ATOM 3827 O O . GLY A 1 489 ? -7.823 -9.825 10.690 1.00 86.62 489 GLY A O 1
ATOM 3828 N N . ALA A 1 490 ? -5.837 -10.467 11.479 1.00 92.38 490 ALA A N 1
ATOM 3829 C CA . ALA A 1 490 ? -5.417 -9.156 11.995 1.00 92.38 490 ALA A CA 1
ATOM 3830 C C . ALA A 1 490 ? -4.859 -8.196 10.927 1.00 92.38 490 ALA A C 1
ATOM 3832 O O . ALA A 1 490 ? -4.775 -6.981 11.132 1.00 92.38 490 ALA A O 1
ATOM 3833 N N . GLY A 1 491 ? -4.404 -8.733 9.793 1.00 93.25 491 GLY A N 1
ATOM 3834 C CA . GLY A 1 491 ? -3.662 -7.948 8.810 1.00 93.25 491 GLY A CA 1
ATOM 3835 C C . GLY A 1 491 ? -2.380 -7.364 9.414 1.00 93.25 491 GLY A C 1
ATOM 3836 O O . GLY A 1 491 ? -1.694 -8.036 10.187 1.00 93.25 491 GLY A O 1
ATOM 3837 N N . ARG A 1 492 ? -2.042 -6.124 9.041 1.00 95.31 492 ARG A N 1
ATOM 3838 C CA . ARG A 1 492 ? -0.856 -5.395 9.520 1.00 95.31 492 ARG A CA 1
ATOM 3839 C C . ARG A 1 492 ? -1.207 -4.559 10.760 1.00 95.31 492 ARG A C 1
ATOM 3841 O O . ARG A 1 492 ? -2.259 -3.931 10.798 1.00 95.31 492 ARG A O 1
ATOM 3848 N N . TYR A 1 493 ? -0.367 -4.570 11.787 1.00 97.56 493 TYR A N 1
ATOM 3849 C CA . TYR A 1 493 ? -0.590 -3.817 13.031 1.00 97.56 493 TYR A CA 1
ATOM 3850 C C . TYR A 1 493 ? 0.743 -3.522 13.725 1.00 97.56 493 TYR A C 1
ATOM 3852 O O . TYR A 1 493 ? 1.786 -4.030 13.315 1.00 97.56 493 TYR A O 1
ATOM 3860 N N . VAL A 1 494 ? 0.732 -2.715 14.782 1.00 97.50 494 VAL A N 1
ATOM 3861 C CA . VAL A 1 494 ? 1.916 -2.443 15.612 1.00 97.50 494 VAL A CA 1
ATOM 3862 C C . VAL A 1 494 ? 1.582 -2.588 17.088 1.00 97.50 494 VAL A C 1
ATOM 3864 O O . VAL A 1 494 ? 0.453 -2.335 17.503 1.00 97.50 494 VAL A O 1
ATOM 3867 N N . LEU A 1 495 ? 2.571 -2.973 17.896 1.00 96.94 495 LEU A N 1
ATOM 3868 C CA . LEU A 1 495 ? 2.464 -2.772 19.339 1.00 96.94 495 LEU A CA 1
ATOM 3869 C C . LEU A 1 495 ? 2.569 -1.279 19.647 1.00 96.94 495 LEU A C 1
ATOM 3871 O O . LEU A 1 495 ? 3.305 -0.556 18.976 1.00 96.94 495 LEU A O 1
ATOM 3875 N N . ALA A 1 496 ? 1.838 -0.842 20.663 1.00 91.69 496 ALA A N 1
ATOM 3876 C CA . ALA A 1 496 ? 1.805 0.539 21.102 1.00 91.69 496 ALA A CA 1
ATOM 3877 C C . ALA A 1 496 ? 2.248 0.643 22.563 1.00 91.69 496 ALA A C 1
ATOM 3879 O O . ALA A 1 496 ? 2.003 -0.246 23.380 1.00 91.69 496 ALA A O 1
ATOM 3880 N N . ASP A 1 497 ? 2.885 1.765 22.890 1.00 81.88 497 ASP A N 1
ATOM 3881 C CA . ASP A 1 497 ? 3.366 2.039 24.246 1.00 81.88 497 ASP A CA 1
ATOM 3882 C C . ASP A 1 497 ? 2.316 2.754 25.106 1.00 81.88 497 ASP A C 1
ATOM 3884 O O . ASP A 1 497 ? 2.537 2.979 26.301 1.00 81.88 497 ASP A O 1
ATOM 3888 N N . ALA A 1 498 ? 1.195 3.163 24.505 1.00 85.50 498 ALA A N 1
ATOM 3889 C CA . ALA A 1 498 ? 0.141 3.951 25.127 1.00 85.50 498 ALA A CA 1
ATOM 3890 C C . ALA A 1 498 ? -1.246 3.353 24.863 1.00 85.50 498 ALA A C 1
ATOM 3892 O O . ALA A 1 498 ? -1.499 2.733 23.829 1.00 85.50 498 ALA A O 1
ATOM 3893 N N . VAL A 1 499 ? -2.139 3.556 25.830 1.00 89.50 499 VAL A N 1
ATOM 3894 C CA . VAL A 1 499 ? -3.566 3.244 25.715 1.00 89.50 499 VAL A CA 1
ATOM 3895 C C . VAL A 1 499 ? -4.187 4.251 24.753 1.00 89.50 499 VAL A C 1
ATOM 3897 O O . VAL A 1 499 ? -3.986 5.451 24.925 1.00 89.50 499 VAL A O 1
ATOM 3900 N N . ALA A 1 500 ? -4.901 3.762 23.741 1.00 91.75 500 ALA A N 1
ATOM 3901 C CA . ALA A 1 500 ? -5.553 4.607 22.749 1.00 91.75 500 ALA A CA 1
ATOM 3902 C C . ALA A 1 500 ? -6.691 5.407 23.396 1.00 91.75 500 ALA A C 1
ATOM 3904 O O . ALA A 1 500 ? -7.485 4.846 24.164 1.00 91.75 500 ALA A O 1
ATOM 3905 N N . SER A 1 501 ? -6.757 6.698 23.073 1.00 89.12 501 SER A N 1
ATOM 3906 C CA . SER A 1 501 ? -7.840 7.605 23.459 1.00 89.12 501 SER A CA 1
ATOM 3907 C C . SER A 1 501 ? -8.960 7.669 22.425 1.00 89.12 501 SER A C 1
ATOM 3909 O O . SER A 1 501 ? -10.102 7.970 22.778 1.00 89.12 501 SER A O 1
ATOM 3911 N N . GLY A 1 502 ? -8.654 7.351 21.165 1.00 92.00 502 GLY A N 1
ATOM 3912 C CA . GLY A 1 502 ? -9.636 7.215 20.097 1.00 92.00 502 GLY A CA 1
ATOM 3913 C C . GLY A 1 502 ? -10.385 5.876 20.100 1.00 92.00 502 GLY A C 1
ATOM 3914 O O . GLY A 1 502 ? -10.387 5.144 21.095 1.00 92.00 502 GLY A O 1
ATOM 3915 N N . PRO A 1 503 ? -11.038 5.531 18.974 1.00 96.75 503 PRO A N 1
ATOM 3916 C CA . PRO A 1 503 ? -11.768 4.288 18.838 1.00 96.75 503 PRO A CA 1
ATOM 3917 C C . PRO A 1 503 ? -10.860 3.083 19.058 1.00 96.75 503 PRO A C 1
ATOM 3919 O O . PRO A 1 503 ? -9.786 2.987 18.459 1.00 96.75 503 PRO A O 1
ATOM 3922 N N . ALA A 1 504 ? -11.287 2.162 19.918 1.00 97.25 504 ALA A N 1
ATOM 3923 C CA . ALA A 1 504 ? -10.461 1.030 20.314 1.00 97.25 504 ALA A CA 1
ATOM 3924 C C . ALA A 1 504 ? -11.288 -0.188 20.732 1.00 97.25 504 ALA A C 1
ATOM 3926 O O . ALA A 1 504 ? -12.333 -0.060 21.370 1.00 97.25 504 ALA A O 1
ATOM 3927 N N . MET A 1 505 ? -10.782 -1.376 20.402 1.00 98.25 505 MET A N 1
ATOM 3928 C CA . MET A 1 505 ? -11.309 -2.658 20.867 1.00 98.25 505 MET A CA 1
ATOM 3929 C C . MET A 1 505 ? -10.608 -3.085 22.156 1.00 98.25 505 MET A C 1
ATOM 3931 O O . MET A 1 505 ? -9.382 -3.031 22.232 1.00 98.25 505 MET A O 1
ATOM 3935 N N . PHE A 1 506 ? -11.362 -3.582 23.132 1.00 97.44 506 PHE A N 1
ATOM 3936 C CA . PHE A 1 506 ? -10.850 -4.165 24.371 1.00 97.44 506 PHE A CA 1
ATOM 3937 C C . PHE A 1 506 ? -11.188 -5.658 24.475 1.00 97.44 506 PHE A C 1
ATOM 3939 O O . PHE A 1 506 ? -12.300 -6.073 24.141 1.00 97.44 506 PHE A O 1
ATOM 3946 N N . ASP A 1 507 ? -10.257 -6.445 25.026 1.00 97.44 507 ASP A N 1
ATOM 3947 C CA . ASP A 1 507 ? -10.575 -7.721 25.682 1.00 97.44 507 ASP A CA 1
ATOM 3948 C C . ASP A 1 507 ? -10.989 -7.401 27.124 1.00 97.44 507 ASP A C 1
ATOM 3950 O O . ASP A 1 507 ? -10.160 -6.979 27.938 1.00 97.44 507 ASP A O 1
ATOM 3954 N N . THR A 1 508 ? -12.275 -7.553 27.447 1.00 95.31 508 THR A N 1
ATOM 3955 C CA . THR A 1 508 ? -12.818 -7.097 28.734 1.00 95.31 508 THR A CA 1
ATOM 3956 C C . THR A 1 508 ? -12.227 -7.850 29.924 1.00 95.31 508 THR A C 1
ATOM 3958 O O . THR A 1 508 ? -11.947 -7.231 30.949 1.00 95.31 508 THR A O 1
ATOM 3961 N N . ALA A 1 509 ? -11.922 -9.142 29.781 1.00 94.31 509 ALA A N 1
ATOM 3962 C CA . ALA A 1 509 ? -11.294 -9.925 30.843 1.00 94.31 509 ALA A CA 1
ATOM 3963 C C . ALA A 1 509 ? -9.852 -9.465 31.113 1.00 94.31 509 ALA A C 1
ATOM 3965 O O . ALA A 1 509 ? -9.420 -9.368 32.267 1.00 94.31 509 ALA A O 1
ATOM 3966 N N . ARG A 1 510 ? -9.093 -9.148 30.055 1.00 94.94 510 ARG A N 1
ATOM 3967 C CA . ARG A 1 510 ? -7.726 -8.618 30.198 1.00 94.94 510 ARG A CA 1
ATOM 3968 C C . ARG A 1 510 ? -7.725 -7.185 30.722 1.00 94.94 510 ARG A C 1
ATOM 3970 O O . ARG A 1 510 ? -6.867 -6.857 31.537 1.00 94.94 510 ARG A O 1
ATOM 3977 N N . LEU A 1 511 ? -8.683 -6.356 30.311 1.00 92.50 511 LEU A N 1
ATOM 3978 C CA . LEU A 1 511 ? -8.877 -5.008 30.851 1.00 92.50 511 LEU A CA 1
ATOM 3979 C C . LEU A 1 511 ? -9.135 -5.045 32.363 1.00 92.50 511 LEU A C 1
ATOM 3981 O O . LEU A 1 511 ? -8.513 -4.296 33.117 1.00 92.50 511 LEU A O 1
ATOM 3985 N N . ASP A 1 512 ? -10.002 -5.947 32.821 1.00 89.88 512 ASP A N 1
ATOM 3986 C CA . ASP A 1 512 ? -10.304 -6.091 34.246 1.00 89.88 512 ASP A CA 1
ATOM 3987 C C . ASP A 1 512 ? -9.051 -6.553 35.021 1.00 89.88 512 ASP A C 1
ATOM 3989 O O . ASP A 1 512 ? -8.729 -6.010 36.081 1.00 89.88 512 ASP A O 1
ATOM 3993 N N . LYS A 1 513 ? -8.250 -7.458 34.436 1.00 87.44 513 LYS A N 1
ATOM 3994 C CA . LYS A 1 513 ? -6.935 -7.857 34.973 1.00 87.44 513 LYS A CA 1
ATOM 3995 C C . LYS A 1 513 ? -5.912 -6.712 34.994 1.00 87.44 513 LYS A C 1
ATOM 3997 O O . LYS A 1 513 ? -5.074 -6.670 35.891 1.00 87.44 513 LYS A O 1
ATOM 4002 N N . ALA A 1 514 ? -5.989 -5.770 34.054 1.00 83.94 514 ALA A N 1
ATOM 4003 C CA . ALA A 1 514 ? -5.154 -4.567 34.015 1.00 83.94 514 ALA A CA 1
ATOM 4004 C C . ALA A 1 514 ? -5.496 -3.544 35.120 1.00 83.94 514 ALA A C 1
ATOM 4006 O O . ALA A 1 514 ? -4.908 -2.465 35.164 1.00 83.94 514 ALA A O 1
ATOM 4007 N N . GLY A 1 515 ? -6.443 -3.860 36.010 1.00 79.94 515 GLY A N 1
ATOM 4008 C CA . GLY A 1 515 ? -6.914 -2.978 37.076 1.00 79.94 515 GLY A CA 1
ATOM 4009 C C . GLY A 1 515 ? -8.201 -2.226 36.734 1.00 79.94 515 GLY A C 1
ATOM 4010 O O . GLY A 1 515 ? -8.623 -1.388 37.535 1.00 79.94 515 GLY A O 1
ATOM 4011 N N . GLY A 1 516 ? -8.812 -2.529 35.581 1.00 80.06 516 GLY A N 1
ATOM 4012 C CA . GLY A 1 516 ? -10.085 -1.978 35.129 1.00 80.06 516 GLY A CA 1
ATOM 4013 C C . GLY A 1 516 ? -10.075 -0.462 34.917 1.00 80.06 516 GLY A C 1
ATOM 4014 O O . GLY A 1 516 ? -9.040 0.208 34.969 1.00 80.06 516 GLY A O 1
ATOM 4015 N N . LEU A 1 517 ? -11.267 0.085 34.688 1.00 79.62 517 LEU A N 1
ATOM 4016 C CA . LEU A 1 517 ? -11.525 1.521 34.607 1.00 79.62 517 LEU A CA 1
ATOM 4017 C C . LEU A 1 517 ? -12.217 1.951 35.899 1.00 79.62 517 LEU A C 1
ATOM 4019 O O . LEU A 1 517 ? -13.284 1.427 36.217 1.00 79.62 517 LEU A O 1
ATOM 4023 N N . LYS A 1 518 ? -11.605 2.860 36.662 1.00 71.19 518 LYS A N 1
ATOM 4024 C CA . LYS A 1 518 ? -12.168 3.326 37.933 1.00 71.19 518 LYS A CA 1
ATOM 4025 C C . LYS A 1 518 ? -12.810 4.694 37.747 1.00 71.19 518 LYS A C 1
ATOM 4027 O O . LYS A 1 518 ? -12.198 5.595 37.184 1.00 71.19 518 LYS A O 1
ATOM 4032 N N . ASP A 1 519 ? -14.017 4.851 38.284 1.00 61.22 519 ASP A N 1
ATOM 4033 C CA . ASP A 1 519 ? -14.814 6.083 38.178 1.00 61.22 519 ASP A CA 1
ATOM 4034 C C . ASP A 1 519 ? -14.168 7.288 38.902 1.00 61.22 519 ASP A C 1
ATOM 4036 O O . ASP A 1 519 ? -14.573 8.426 38.696 1.00 61.22 519 ASP A O 1
ATOM 4040 N N . THR A 1 520 ? -13.159 7.046 39.746 1.00 59.88 520 THR A N 1
ATOM 4041 C CA . THR A 1 520 ? -12.418 8.062 40.514 1.00 59.88 520 THR A CA 1
ATOM 4042 C C . THR A 1 520 ? -11.172 8.595 39.805 1.00 59.88 520 THR A C 1
ATOM 4044 O O . THR A 1 520 ? -10.503 9.478 40.342 1.00 59.88 520 THR A O 1
ATOM 4047 N N . ASP A 1 521 ? -10.798 8.027 38.656 1.00 62.91 521 ASP A N 1
ATOM 4048 C CA . ASP A 1 521 ? -9.560 8.392 37.969 1.00 62.91 521 ASP A CA 1
ATOM 4049 C C . ASP A 1 521 ? -9.748 9.748 37.261 1.00 62.91 521 ASP A C 1
ATOM 4051 O O . ASP A 1 521 ? -10.606 9.895 36.395 1.00 62.91 521 ASP A O 1
ATOM 4055 N N . SER A 1 522 ? -8.932 10.748 37.614 1.00 56.19 522 SER A N 1
ATOM 4056 C CA . SER A 1 522 ? -8.952 12.080 36.984 1.00 56.19 522 SER A CA 1
ATOM 4057 C C . SER A 1 522 ? -8.522 12.058 35.512 1.00 56.19 522 SER A C 1
ATOM 4059 O O . SER A 1 522 ? -8.946 12.905 34.734 1.00 56.19 522 SER A O 1
ATOM 4061 N N . ASP A 1 523 ? -7.689 11.079 35.151 1.00 67.56 523 ASP A N 1
ATOM 4062 C CA . ASP A 1 523 ? -7.338 10.702 33.780 1.00 67.56 523 ASP A CA 1
ATOM 4063 C C . ASP A 1 523 ? -7.334 9.163 33.701 1.00 67.56 523 ASP A C 1
ATOM 4065 O O . ASP A 1 523 ? -6.324 8.515 34.013 1.00 67.56 523 ASP A O 1
ATOM 4069 N N . PRO A 1 524 ? -8.478 8.553 33.346 1.00 70.88 524 PRO A N 1
ATOM 4070 C CA . PRO A 1 524 ? -8.630 7.103 33.322 1.00 70.88 524 PRO A CA 1
ATOM 4071 C C . PRO A 1 524 ? -7.648 6.400 32.380 1.00 70.88 524 PRO A C 1
ATOM 4073 O O . PRO A 1 524 ? -7.248 5.269 32.652 1.00 70.88 524 PRO A O 1
ATOM 4076 N N . ILE A 1 525 ? -7.231 7.055 31.293 1.00 74.56 525 ILE A N 1
ATOM 4077 C CA . ILE A 1 525 ? -6.357 6.468 30.271 1.00 74.56 525 ILE A CA 1
ATOM 4078 C C . ILE A 1 525 ? -4.908 6.461 30.759 1.00 74.56 525 ILE A C 1
ATOM 4080 O O . ILE A 1 525 ? -4.246 5.418 30.715 1.00 74.56 525 ILE A O 1
ATOM 4084 N N . ALA A 1 526 ? -4.421 7.585 31.295 1.00 71.75 526 ALA A N 1
ATOM 4085 C CA . ALA A 1 526 ? -3.071 7.660 31.851 1.00 71.75 526 ALA A CA 1
ATOM 4086 C C . ALA A 1 526 ? -2.893 6.715 33.049 1.00 71.75 526 ALA A C 1
ATOM 4088 O O . ALA A 1 526 ? -1.876 6.024 33.161 1.00 71.75 526 ALA A O 1
ATOM 4089 N N . GLN A 1 527 ? -3.897 6.623 33.923 1.00 78.38 527 GLN A N 1
ATOM 4090 C CA . GLN A 1 527 ? -3.838 5.728 35.078 1.00 78.38 527 GLN A CA 1
ATOM 4091 C C . GLN A 1 527 ? -3.939 4.252 34.673 1.00 78.38 527 GLN A C 1
ATOM 4093 O O . GLN A 1 527 ? -3.204 3.414 35.206 1.00 78.38 527 GLN A O 1
ATOM 4098 N N . LEU A 1 528 ? -4.775 3.913 33.685 1.00 80.62 528 LEU A N 1
ATOM 4099 C CA . LEU A 1 528 ? -4.839 2.558 33.132 1.00 80.62 528 LEU A CA 1
ATOM 4100 C C . LEU A 1 528 ? -3.510 2.135 32.491 1.00 80.62 528 LEU A C 1
ATOM 4102 O O . LEU A 1 528 ? -3.106 0.979 32.632 1.00 80.62 528 LEU A O 1
ATOM 4106 N N . ARG A 1 529 ? -2.779 3.059 31.857 1.00 78.19 529 ARG A N 1
ATOM 4107 C CA . ARG A 1 529 ? -1.431 2.792 31.330 1.00 78.19 529 ARG A CA 1
ATOM 4108 C C . ARG A 1 529 ? -0.467 2.338 32.429 1.00 78.19 529 ARG A C 1
ATOM 4110 O O . ARG A 1 529 ? 0.230 1.342 32.266 1.00 78.19 529 ARG A O 1
ATOM 4117 N N . GLN A 1 530 ? -0.453 3.025 33.569 1.00 78.94 530 GLN A N 1
ATOM 4118 C CA . GLN A 1 530 ? 0.428 2.664 34.682 1.00 78.94 530 GLN A CA 1
ATOM 4119 C C . GLN A 1 530 ? 0.062 1.296 35.287 1.00 78.94 530 GLN A C 1
ATOM 4121 O O . GLN A 1 530 ? 0.939 0.475 35.579 1.00 78.94 530 GLN A O 1
ATOM 4126 N N . ARG A 1 531 ? -1.240 1.024 35.451 1.00 83.88 531 ARG A N 1
ATOM 4127 C CA . ARG A 1 531 ? -1.728 -0.247 36.012 1.00 83.88 531 ARG A CA 1
ATOM 4128 C C . ARG A 1 531 ? -1.496 -1.433 35.071 1.00 83.88 531 ARG A C 1
ATOM 4130 O O . ARG A 1 531 ? -1.017 -2.473 35.519 1.00 83.88 531 ARG A O 1
ATOM 4137 N N . SER A 1 532 ? -1.760 -1.267 33.775 1.00 83.38 532 SER A N 1
ATOM 4138 C CA . SER A 1 532 ? -1.531 -2.308 32.760 1.00 83.38 532 SER A CA 1
ATOM 4139 C C . SER A 1 532 ? -0.056 -2.689 32.638 1.00 83.38 532 SER A C 1
ATOM 4141 O O . SER A 1 532 ? 0.251 -3.882 32.624 1.00 83.38 532 SER A O 1
ATOM 4143 N N . ALA A 1 533 ? 0.859 -1.712 32.675 1.00 81.75 533 ALA A N 1
ATOM 4144 C CA . ALA A 1 533 ? 2.298 -1.973 32.696 1.00 81.75 533 ALA A CA 1
ATOM 4145 C C . ALA A 1 533 ? 2.708 -2.826 33.911 1.00 81.75 533 ALA A C 1
ATOM 4147 O O . ALA A 1 533 ? 3.454 -3.794 33.771 1.00 81.75 533 ALA A O 1
ATOM 4148 N N . THR A 1 534 ? 2.148 -2.528 35.090 1.00 83.56 534 THR A N 1
ATOM 4149 C CA . THR A 1 534 ? 2.367 -3.322 36.316 1.00 83.56 534 THR A CA 1
ATOM 4150 C C . THR A 1 534 ? 1.805 -4.744 36.183 1.00 83.56 534 THR A C 1
ATOM 4152 O O . THR A 1 534 ? 2.394 -5.692 36.694 1.00 83.56 534 THR A O 1
ATOM 4155 N N . ALA A 1 535 ? 0.697 -4.916 35.455 1.00 84.06 535 ALA A N 1
ATOM 4156 C CA . ALA A 1 535 ? 0.089 -6.216 35.163 1.00 84.06 535 ALA A CA 1
ATOM 4157 C C . ALA A 1 535 ? 0.784 -6.993 34.020 1.00 84.06 535 ALA A C 1
ATOM 4159 O O . ALA A 1 535 ? 0.357 -8.104 33.690 1.00 84.06 535 ALA A O 1
ATOM 4160 N N . GLY A 1 536 ? 1.838 -6.431 33.411 1.00 86.81 536 GLY A N 1
ATOM 4161 C CA . GLY A 1 536 ? 2.547 -7.027 32.276 1.00 86.81 536 GLY A CA 1
ATOM 4162 C C . GLY A 1 536 ? 1.723 -7.075 30.985 1.00 86.81 536 GLY A C 1
ATOM 4163 O O . GLY A 1 536 ? 1.981 -7.926 30.128 1.00 86.81 536 GLY A O 1
ATOM 4164 N N . LEU A 1 537 ? 0.717 -6.206 30.865 1.00 91.81 537 LEU A N 1
ATOM 4165 C CA . LEU A 1 537 ? -0.150 -6.081 29.697 1.00 91.81 537 LEU A CA 1
ATOM 4166 C C . LEU A 1 537 ? 0.262 -4.869 28.851 1.00 91.81 537 LEU A C 1
ATOM 4168 O O . LEU A 1 537 ? 0.730 -3.859 29.373 1.00 91.81 537 LEU A O 1
ATOM 4172 N N . SER A 1 538 ? 0.077 -4.980 27.540 1.00 93.31 538 SER A N 1
ATOM 4173 C CA . SER A 1 538 ? 0.442 -3.977 26.537 1.00 93.31 538 SER A CA 1
ATOM 4174 C C . SER A 1 538 ? -0.763 -3.570 25.688 1.00 93.31 538 SER A C 1
ATOM 4176 O O . SER A 1 538 ? -1.866 -4.105 25.834 1.00 93.31 538 SER A O 1
ATOM 4178 N N . THR A 1 539 ? -0.557 -2.628 24.775 1.00 95.69 539 THR A N 1
ATOM 4179 C CA . THR A 1 539 ? -1.556 -2.217 23.786 1.00 95.69 539 THR A CA 1
ATOM 4180 C C . THR A 1 539 ? -1.018 -2.403 22.371 1.00 95.69 539 THR A C 1
ATOM 4182 O O . THR A 1 539 ? 0.164 -2.691 22.160 1.00 95.69 539 THR A O 1
ATOM 4185 N N . ALA A 1 540 ? -1.906 -2.307 21.391 1.00 97.88 540 ALA A N 1
ATOM 4186 C CA . ALA A 1 540 ? -1.567 -2.319 19.976 1.00 97.88 540 ALA A CA 1
ATOM 4187 C C . ALA A 1 540 ? -2.434 -1.307 19.222 1.00 97.88 540 ALA A C 1
ATOM 4189 O O . ALA A 1 540 ? -3.420 -0.797 19.755 1.00 97.88 540 ALA A O 1
ATOM 4190 N N . THR A 1 541 ? -2.087 -1.029 17.974 1.00 97.81 541 THR A N 1
ATOM 4191 C CA . THR A 1 541 ? -2.926 -0.265 17.045 1.00 97.81 541 THR A CA 1
ATOM 4192 C C . THR A 1 541 ? -2.863 -0.897 15.667 1.00 97.81 541 THR A C 1
ATOM 4194 O O . THR A 1 541 ? -1.871 -1.552 15.328 1.00 97.81 541 THR A O 1
ATOM 4197 N N . LEU A 1 542 ? -3.872 -0.651 14.832 1.00 97.50 542 LEU A N 1
ATOM 4198 C CA . LEU A 1 542 ? -3.703 -0.860 13.395 1.00 97.50 542 LEU A CA 1
ATOM 4199 C C . LEU A 1 542 ? -2.599 0.070 12.856 1.00 97.50 542 LEU A C 1
ATOM 4201 O O . LEU A 1 542 ? -2.114 0.976 13.540 1.00 97.50 542 LEU A O 1
ATOM 4205 N N . ASP A 1 543 ? -2.132 -0.206 11.647 1.00 95.62 543 ASP A N 1
ATOM 4206 C CA . ASP A 1 543 ? -0.928 0.400 11.074 1.00 95.62 543 ASP A CA 1
ATOM 4207 C C . ASP A 1 543 ? -1.184 1.681 10.262 1.00 95.62 543 ASP A C 1
ATOM 4209 O O . ASP A 1 543 ? -0.260 2.235 9.664 1.00 95.62 543 ASP A O 1
ATOM 4213 N N . GLU A 1 544 ? -2.422 2.169 10.255 1.00 95.12 544 GLU A N 1
ATOM 4214 C CA . GLU A 1 544 ? -2.863 3.339 9.503 1.00 95.12 544 GLU A CA 1
ATOM 4215 C C . GLU A 1 544 ? -3.953 4.137 10.230 1.00 95.12 544 GLU A C 1
ATOM 4217 O O . GLU A 1 544 ? -4.490 3.704 11.247 1.00 95.12 544 GLU A O 1
ATOM 4222 N N . VAL A 1 545 ? -4.263 5.329 9.715 1.00 96.50 545 VAL A N 1
ATOM 4223 C CA . VAL A 1 545 ? -5.398 6.148 10.161 1.00 96.50 545 VAL A CA 1
ATOM 4224 C C . VAL A 1 545 ? -6.627 5.749 9.344 1.00 96.50 545 VAL A C 1
ATOM 4226 O O . VAL A 1 545 ? -6.568 5.754 8.117 1.00 96.50 545 VAL A O 1
ATOM 4229 N N . LEU A 1 546 ? -7.724 5.398 10.016 1.00 96.88 546 LEU A N 1
ATOM 4230 C CA . LEU A 1 546 ? -8.960 4.872 9.412 1.00 96.88 546 LEU A CA 1
ATOM 4231 C C . LEU A 1 546 ? -10.220 5.652 9.820 1.00 96.88 546 LEU A C 1
ATOM 4233 O O . LEU A 1 546 ? -11.287 5.488 9.222 1.00 96.88 546 LEU A O 1
ATOM 4237 N N . CYS A 1 547 ? -10.095 6.503 10.835 1.00 97.06 547 CYS A N 1
ATOM 4238 C CA . CYS A 1 547 ? -11.110 7.457 11.252 1.00 97.06 547 CYS A CA 1
ATOM 4239 C C . CYS A 1 547 ? -10.460 8.777 11.680 1.00 97.06 547 CYS A C 1
ATOM 4241 O O . CYS A 1 547 ? -9.279 8.818 12.015 1.00 97.06 547 CYS A O 1
ATOM 4243 N N . ILE A 1 548 ? -11.222 9.862 11.691 1.00 96.62 548 ILE A N 1
ATOM 4244 C CA . ILE A 1 548 ? -10.795 11.157 12.240 1.00 96.62 548 ILE A CA 1
ATOM 4245 C C . ILE A 1 548 ? -11.855 11.679 13.198 1.00 96.62 548 ILE A C 1
ATOM 4247 O O . ILE A 1 548 ? -13.002 11.246 13.137 1.00 96.62 548 ILE A O 1
ATOM 4251 N N . THR A 1 549 ? -11.492 12.608 14.073 1.00 92.44 549 THR A N 1
ATOM 4252 C CA . THR A 1 549 ? -12.476 13.286 14.920 1.00 92.44 549 THR A CA 1
ATOM 4253 C C . THR A 1 549 ? -12.941 14.588 14.270 1.00 92.44 549 THR A C 1
ATOM 4255 O O . THR A 1 549 ? -12.136 15.325 13.690 1.00 92.44 549 THR A O 1
ATOM 4258 N N . ALA A 1 550 ? -14.240 14.866 14.348 1.00 73.06 550 ALA A N 1
ATOM 4259 C CA . ALA A 1 550 ? -14.786 16.188 14.080 1.00 73.06 550 ALA A CA 1
ATOM 4260 C C . ALA A 1 550 ? -14.391 17.097 15.257 1.00 73.06 550 ALA A C 1
ATOM 4262 O O . ALA A 1 550 ? -14.947 16.965 16.344 1.00 73.06 550 ALA A O 1
ATOM 4263 N N . ILE A 1 551 ? -13.371 17.944 15.068 1.00 49.97 551 ILE A N 1
ATOM 4264 C CA . ILE A 1 551 ? -13.060 19.028 16.019 1.00 49.97 551 ILE A CA 1
ATOM 4265 C C . ILE A 1 551 ? -14.004 20.189 15.761 1.00 49.97 551 ILE A C 1
ATOM 4267 O O . ILE A 1 551 ? -14.083 20.590 14.575 1.00 49.97 551 ILE A O 1
#

Mean predicted aligned error: 13.63 Å

Nearest PDB structures (foldseek):
  6nqt-assembly3_E-2  TM=6.448E-01  e=8.793E-07  Homo sapiens
  6egs-assembly1_A  TM=6.144E-01  e=6.083E-06  Homo sapiens
  5fv9-assembly4_F-3  TM=7.285E-01  e=4.923E-05  Homo sapiens
  7kdt-assembly1_A  TM=5.141E-01  e=1.547E-02  Homo sapiens
  6g70-assembly1_A  TM=5.275E-01  e=1.465E-01  Mus musculus

Solvent-accessible surface area (backbone atoms only — not comparable to full-atom values): 28854 Å² total; per-residue (Å²): 108,70,69,55,55,51,53,52,51,53,53,46,55,58,57,40,74,82,35,94,76,50,78,57,49,69,35,70,49,84,70,42,80,47,75,45,53,48,78,51,83,92,53,62,73,70,48,43,77,44,41,67,27,76,45,86,89,30,54,58,36,51,34,34,37,44,31,25,73,40,64,32,91,39,50,34,25,43,35,26,74,87,69,81,43,72,45,72,30,41,55,78,44,71,48,78,46,56,13,38,72,87,53,29,30,25,36,45,65,13,66,69,37,58,41,38,33,40,41,36,38,30,19,64,36,94,77,81,61,79,94,69,92,78,86,78,65,92,84,65,77,63,50,62,70,58,32,50,51,48,28,70,74,39,78,79,45,62,62,44,36,44,51,39,16,50,39,28,42,76,73,66,40,28,71,60,14,27,52,33,18,48,53,39,31,72,71,51,77,58,67,68,62,24,34,54,22,34,42,46,26,19,52,23,35,52,76,69,66,50,63,61,74,60,30,49,48,35,21,50,52,23,24,70,75,41,72,67,47,34,63,39,36,31,53,52,11,53,52,26,47,75,72,66,40,23,74,59,8,24,57,29,5,48,56,17,48,72,38,66,76,65,88,87,67,88,89,67,73,60,56,45,59,70,41,49,14,45,50,48,20,20,54,20,26,43,75,69,71,38,27,72,59,14,33,53,44,28,50,56,49,70,72,37,86,80,49,55,76,88,49,45,45,58,42,29,39,58,26,53,70,24,42,66,64,35,35,57,66,18,48,48,81,54,60,75,62,53,54,65,54,44,88,57,87,55,91,24,60,26,30,39,36,37,38,31,46,58,50,59,64,47,40,48,34,26,52,19,5,42,62,64,15,39,74,46,59,78,42,44,35,42,39,38,38,37,39,20,39,52,48,74,65,51,48,52,50,48,38,68,75,40,69,57,53,42,80,45,83,59,88,54,61,81,84,44,82,74,56,68,32,63,58,50,73,76,55,85,46,59,32,36,38,40,36,52,62,35,39,34,28,46,48,77,37,48,54,61,56,23,45,47,24,44,44,68,72,32,84,46,34,27,38,30,18,53,23,32,90,56,41,55,52,93,76,44,49,58,62,54,76,93,64,47,43,75,44,82,66,24,51,58,24,29,79,36,97,57,66,58,81,53,40,29,36,30,38,45,70,49,36,50,66,24,67,40,62,53,87,82,48,93,49,50,58,67,53,34,45,58,39,15,52,75,59,67,37,46,25,28,20,31,33,34,71,44,44,31,49,70,124

Radius of gyration: 31.88 Å; Cα contacts (8 Å, |Δi|>4): 1038; chains: 1; bounding box: 84×56×78 Å

pLDDT: mean 88.88, std 12.23, range [36.41, 98.88]

Sequence (551 aa):
MERFRSVIRECLADYRSISTTLYFCTRLEQPNVLRYEPSTPDRPEWFHEHADAWSAASASRQVSVVAYLNDVAEGGETVFPALDYTQRCEKGSVLFFPSNYLFHHLARPPESGPKIVVVTWIHFGANDGEASYVTMPLGMKRDREFLVAEVERDPTDVKSVFDLAQSYFDSGDFANARTWYARRAEMGGADEEVYCSLNLVAQAMANLGAPWPEVQDAFLRAWAFRPCRAEPLHQIAVHYRVEQQYQLGYLFAQRAAAIPLPGEDISVDRDVYAWRALDEQAVCASWIGKHAEAFGLCRRLLASPELPEGRRQGVAGNRDVSVPAMLEAASSYPDAVVGGLVGSARDGEVTVSVVAGSDREVTEQTLNSFLHCCTDLSRVGRFVVVGAGLSAQDRAWLQQRYGFVEFADAGVGEGAGVPLGLVRKQVGSRWWLHLGQGWRFFAPEDYLGRLIGVLEAEPRVFQVGVNYGDAVKLTHSCAAEKLARRAPGAGRYVLADAVASGPAMFDTARLDKAGGLKDTDSDPIAQLRQRSATAGLSTATLDEVLCITAI